Protein AF-A0A670JVQ5-F1 (afdb_monomer)

InterPro domains:
  IPR000941 Enolase [MF_00318] (72-490)
  IPR000941 Enolase [PR00148] (106-120)
  IPR000941 Enolase [PR00148] (178-194)
  IPR000941 Enolase [PR00148] (235-248)
  IPR000941 Enolase [PR00148] (388-399)
  IPR000941 Enolase [PR00148] (411-425)
  IPR000941 Enolase [PR00148] (440-457)
  IPR000941 Enolase [PTHR11902] (72-469)
  IPR000941 Enolase [SFLDF00002] (74-464)
  IPR000941 Enolase [TIGR01060] (74-471)
  IPR000941 Enolase [cd03313] (76-463)
  IPR020809 Enolase, conserved site [PS00164] (411-424)
  IPR020810 Enolase, C-terminal TIM barrel domain [PF00113] (214-470)
  IPR020810 Enolase, C-terminal TIM barrel domain [SM01192] (213-472)
  IPR020811 Enolase, N-terminal [PF03952] (74-205)
  IPR020811 Enolase, N-terminal [SM01193] (74-205)
  IPR029017 Enolase-like, N-terminal [G3DSA:3.30.390.10] (70-198)
  IPR029017 Enolase-like, N-terminal [SSF54826] (74-211)
  IPR036849 Enolase-like, C-terminal domain superfamily [G3DSA:3.20.20.120] (199-476)
  IPR036849 Enolase-like, C-terminal domain superfamily [SSF51604] (214-464)

pLDDT: mean 71.93, std 31.28, range [23.95, 98.94]

Nearest PDB structures (foldseek):
  3ucd-assembly1_B  TM=9.966E-01  e=2.268E-67  Homo sapiens
  2akz-assembly1_A  TM=9.943E-01  e=1.540E-67  Homo sapiens
  3b97-assembly1_A  TM=9.954E-01  e=3.162E-67  Homo sapiens
  2xsx-assembly1_A  TM=9.859E-01  e=4.923E-67  Homo sapiens
  2xh4-assembly2_B  TM=9.826E-01  e=1.656E-51  Saccharomyces cerevisiae

Sequence (635 aa):
MEDSDVNSDSEECTINTVQFSSRTSEGGRHQVFSRVFHQCNQCDQCTGKAERAVMGGEGGRAGQGGRGGGGMSIQKIHAREILDSRGNPTVEVDLETAKGHFRAAVPSGASTGIYEALELRDGDKSRYLGKGVLKAVDHINKTIAPALIEKKLSVVDQEKIDKLMLEMDGTENKSKFGANAILGVSLAVCKAGAAEKGIPLYRHIADLAGNKDLILPVPAFNVINGGSHAGNKLAMQEFMILPVGASNFKEAMRIGAEVYHNLKAVIKSKYGKDATNVGDEGGFAPNILENNEALELLKSAIEKAGYSDKVVIGMDVAASEFFRKGKYDLDFKSPDDPNRYISGDKLGELYQSFIKNYPVVSIEDPFDQDDWETWSKFLTQVQIQIVGDDLTVTNPKRIQQAVEKKACNCLLLKVNQIGSVTESIQACKLAQSNGWGVMVSHRSGETEDTFIADLVVGLCTGQDRGAAGRQSGVCRPQIPPPSGQVEAAPGLQPHPSGAREPQGERDPPTCSPLLGRRLHNTAPHGRQGWLDPLLVSPFRVLGKGPGGAAEEPLPHHPISGQRINKAVVPEQAASGSFFASSGKRDGVHVCVSQAEADLGVRGRFSHTGRVVQQQNGRRVRQFGASEIGKRPVCP

Radius of gyration: 36.71 Å; Cα contacts (8 Å, |Δi|>4): 974; chains: 1; bounding box: 117×117×118 Å

Secondary structure (DSSP, 8-state):
-----------------PPPP-------------------------------------------------PPBP-EEEEEEEE-TTS-EEEEEEEEETTEEEEEE--B-SS--TTSPPP-----TTSGGGT--HHHHHHIIIIIHHHHHHHT-BTT-HHHHHHHHHHHH-STT-TTT-HHHHHHHHHHHHHHHHHHHTS-HHHHHHHHHT--SEEEPEEEEEEEE-GGG-SSS--S-EEEEE-TT-SSHHHHHHHHHHHHHHHHHHHHHHH-GGGG-B-TTS-B--S---HHHHHHHHHHHHHHHT-TTT-EEEEE--GGGGEETTEE-TTTTSSP-GGG-B-HHHHHHHHHHHHHHS-EEEEE--S-TT-HHHHHHHHTT--SEEEESTTTTT-HHHHHHHHHHT--SEEEE-HHHH-SHHHHHHHHHHHHHTT-EEEEE--SB--S--HHHHHHHHHT-SEEEEESS-GGG-----PPS--S-EEEPPP-PPPP---PPPPPP-----------------------------------------------------------------------------------PPP--------------------------------------------

Foldseek 3Di:
DDDDDDDDDDDDDDDDDDDDDDDDDDDDDDDDDDDDDDDDDDDDDDDDDDDDDDDDDDDDDDDPPPPPCLAWFWPFKAKDWDAFLVRFIWIKMWTQTPLGIFIDTAFDFDDDFPQFQFADWQCPCVPSNRRHRVQLRCCLHPPLGVVRRVVRDHLLPLVVSLVVLCVVCVDPRSHSNGLRSSANVQLRSLRVSCSSVPHDSLQSLLVLLVHAFWAAAFEWAFAEADPPQAPAQANFGTKTKTQLQAQFPVRSVVLRQQLSVLLLVLLCVPQNNVQSDATLLRHGYGRDQDPVVVQVSSCNSCVVSVRLVGMAMATERLQQSQDDPQFGDSRSSPPDDPVRTHHLVVLLVVVVVCVVPGRYQYYECSHHLPVLVSLLVSLVVDQHFYEYCSVQLLPLVSLVVCLVSVRGQEYEQDCSSHRHSSSSSVSLCSSVVSNGAYEDEDHSRFDLDLSSLSNCRSSNRRHYYFGPPDNRTPNDPPDDDDPPRYHYRNRDDRDDDDDDDDDDDDDDDDDDDDDDDDDDDDDDDDDDDDDDDDDDDDDDDDDDDDDDDDDDDDDDDDDDDDDDDDDDDDDDDDDDDDDDDDDDDDDDDDDDDDDDDDDDDDDDDDDDDDDDDDDDDDDDDDDDDDDDDDDDDDD

Solvent-accessible surface area (backbone atoms only — not comparable to full-atom values): 39260 Å² total; per-residue (Å²): 135,87,86,85,88,83,91,81,90,83,90,84,84,90,78,93,76,87,84,82,90,78,93,78,84,85,89,80,94,74,92,77,87,79,82,82,82,85,82,86,85,86,80,94,83,82,88,85,89,84,84,87,88,85,87,89,85,84,90,79,97,71,80,88,72,79,74,76,81,72,58,67,34,50,73,47,52,46,47,42,80,46,66,27,74,74,70,44,52,29,44,31,20,38,30,32,39,96,92,44,79,23,73,23,58,40,58,39,71,80,80,72,45,95,78,34,24,33,70,46,58,56,62,42,62,92,42,76,75,17,44,32,34,64,60,16,29,45,39,33,48,74,47,50,30,58,54,53,41,73,66,47,51,36,42,72,45,52,60,62,55,46,49,52,54,50,62,72,43,67,45,98,39,29,65,72,43,7,11,47,34,49,25,13,51,35,49,10,35,50,49,41,20,9,56,74,72,72,45,57,53,28,58,41,43,6,60,74,67,69,46,83,77,33,23,42,43,45,55,31,30,29,50,36,33,8,28,95,55,25,96,39,43,19,36,47,28,34,39,23,43,28,39,53,60,41,91,36,59,72,50,24,54,51,52,52,52,48,26,51,55,37,32,44,52,53,41,28,72,76,67,33,69,74,28,56,46,56,36,74,43,33,10,26,37,48,87,42,51,57,70,67,57,56,53,52,48,50,52,52,13,30,50,74,56,72,34,67,90,27,47,36,31,32,34,35,31,54,25,50,84,30,52,50,97,91,23,35,33,64,50,64,80,46,86,90,57,82,86,70,44,37,44,59,67,59,51,48,53,51,50,53,51,46,47,72,76,42,63,50,49,35,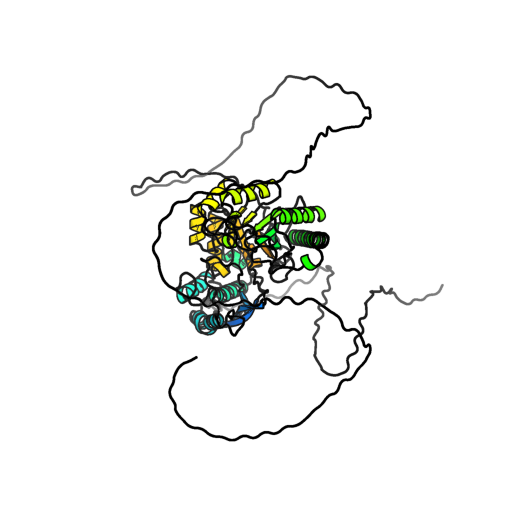40,24,25,82,47,36,55,79,45,56,67,53,33,23,54,47,49,76,74,53,87,59,46,30,30,27,34,58,50,22,28,39,33,59,70,40,43,51,52,32,58,75,59,43,30,49,50,23,38,36,42,35,52,56,29,52,15,28,60,58,58,38,50,49,34,51,50,56,35,47,75,72,74,23,45,39,31,36,41,72,46,55,25,19,36,87,57,60,62,66,30,29,43,35,32,12,65,46,42,36,25,34,43,30,22,31,90,37,83,52,28,51,70,63,62,86,68,70,81,77,82,85,62,69,44,64,41,80,53,91,69,78,77,82,89,74,85,75,81,83,82,78,90,78,86,86,84,84,85,87,89,82,84,90,83,88,82,87,86,81,85,84,90,85,88,88,87,83,86,87,85,91,82,93,86,90,88,83,87,88,88,86,86,90,86,80,92,83,85,89,82,86,86,87,87,83,91,82,87,85,81,88,85,82,89,84,85,88,83,91,88,93,86,89,89,85,86,88,84,91,82,86,91,87,88,85,86,83,89,82,84,85,85,78,87,83,91,83,92,86,87,82,89,81,84,90,80,91,80,88,86,83,88,85,89,85,87,86,87,83,91,86,83,89,78,91,82,83,87,83,83,83,134

Organism: Podarcis muralis (NCBI:txid64176)

Mean predicted aligned error: 17.56 Å

Structure (mmCIF, N/CA/C/O backbone):
data_AF-A0A670JVQ5-F1
#
_entry.id   AF-A0A670JVQ5-F1
#
loop_
_atom_site.group_PDB
_atom_site.id
_atom_site.type_symbol
_atom_site.label_atom_id
_atom_site.label_alt_id
_atom_site.label_comp_id
_atom_site.label_asym_id
_atom_site.label_entity_id
_atom_site.label_seq_id
_atom_site.pdbx_PDB_ins_code
_atom_site.Cartn_x
_atom_site.Cartn_y
_atom_site.Cartn_z
_atom_site.occupancy
_atom_site.B_iso_or_equiv
_atom_site.auth_seq_id
_atom_site.auth_comp_id
_atom_site.auth_asym_id
_atom_site.auth_atom_id
_atom_site.pdbx_PDB_model_num
ATOM 1 N N . MET A 1 1 ? -33.173 -76.964 -12.883 1.00 31.41 1 MET A N 1
ATOM 2 C CA . MET A 1 1 ? -32.646 -77.984 -11.963 1.00 31.41 1 MET A CA 1
ATOM 3 C C . MET A 1 1 ? -31.619 -77.279 -11.107 1.00 31.41 1 MET A C 1
ATOM 5 O O . MET A 1 1 ? -30.623 -76.838 -11.654 1.00 31.41 1 MET A O 1
ATOM 9 N N . GLU A 1 2 ? -32.000 -77.136 -9.841 1.00 31.72 2 GLU A N 1
ATOM 10 C CA . GLU A 1 2 ? -31.237 -76.835 -8.621 1.00 31.72 2 GLU A CA 1
ATOM 11 C C . GLU A 1 2 ? -30.513 -75.490 -8.438 1.00 31.72 2 GLU A C 1
ATOM 13 O O . GLU A 1 2 ? -29.774 -74.995 -9.284 1.00 31.72 2 GLU A O 1
ATOM 18 N N . ASP A 1 3 ? -30.820 -74.940 -7.261 1.00 34.84 3 ASP A N 1
ATOM 19 C CA . ASP A 1 3 ? -30.522 -73.645 -6.664 1.00 34.84 3 ASP A CA 1
ATOM 20 C C . ASP A 1 3 ? -29.105 -73.544 -6.075 1.00 34.84 3 ASP A C 1
ATOM 22 O O . ASP A 1 3 ? -28.530 -74.539 -5.634 1.00 34.84 3 ASP A O 1
ATOM 26 N N . SER A 1 4 ? -28.609 -72.311 -5.919 1.00 33.62 4 SER A N 1
ATOM 27 C CA . SER A 1 4 ? -28.445 -71.616 -4.619 1.00 33.62 4 SER A CA 1
ATOM 28 C C . SER A 1 4 ? -27.219 -70.690 -4.546 1.00 33.62 4 SER A C 1
ATOM 30 O O . SER A 1 4 ? -26.133 -70.989 -5.035 1.00 33.62 4 SER A O 1
ATOM 32 N N . ASP A 1 5 ? -27.481 -69.528 -3.949 1.00 34.97 5 ASP A N 1
ATOM 33 C CA . ASP A 1 5 ? -26.690 -68.302 -3.820 1.00 34.97 5 ASP A CA 1
ATOM 34 C C . ASP A 1 5 ? -25.376 -68.411 -3.013 1.00 34.97 5 ASP A C 1
ATOM 36 O O . ASP A 1 5 ? -25.203 -69.334 -2.218 1.00 34.97 5 ASP A O 1
ATOM 40 N N . VAL A 1 6 ? -24.502 -67.387 -3.128 1.00 32.34 6 VAL A N 1
ATOM 41 C CA . VAL A 1 6 ? -24.127 -66.437 -2.037 1.00 32.34 6 VAL A CA 1
ATOM 42 C C . VAL A 1 6 ? -22.809 -65.662 -2.338 1.00 32.34 6 VAL A C 1
ATOM 44 O O . VAL A 1 6 ? -21.766 -66.278 -2.522 1.00 32.34 6 VAL A O 1
ATOM 47 N N . ASN A 1 7 ? -22.892 -64.315 -2.241 1.00 28.48 7 ASN A N 1
ATOM 48 C CA . ASN A 1 7 ? -21.875 -63.272 -1.911 1.00 28.48 7 ASN A CA 1
ATOM 49 C C . ASN A 1 7 ? -20.610 -63.082 -2.780 1.00 28.48 7 ASN A C 1
ATOM 51 O O . ASN A 1 7 ? -20.029 -64.036 -3.265 1.00 28.48 7 ASN A O 1
ATOM 55 N N . SER A 1 8 ? -19.977 -61.907 -2.893 1.00 29.80 8 SER A N 1
ATOM 56 C CA . SER A 1 8 ? -20.265 -60.472 -2.682 1.00 29.80 8 SER A CA 1
ATOM 57 C C . SER A 1 8 ? -18.963 -59.731 -3.057 1.00 29.80 8 SER A C 1
ATOM 59 O O . SER A 1 8 ? -17.881 -60.228 -2.746 1.00 29.80 8 SER A O 1
ATOM 61 N N . ASP A 1 9 ? -19.076 -58.568 -3.695 1.00 29.98 9 ASP A N 1
ATOM 62 C CA . ASP A 1 9 ? -17.998 -57.721 -4.236 1.00 29.98 9 ASP A CA 1
ATOM 63 C C . ASP A 1 9 ? -16.946 -57.224 -3.222 1.00 29.98 9 ASP A C 1
ATOM 65 O O . ASP A 1 9 ? -17.281 -56.939 -2.075 1.00 29.98 9 ASP A O 1
ATOM 69 N N . SER A 1 10 ? -15.702 -56.997 -3.682 1.00 28.95 10 SER A N 1
ATOM 70 C CA . SER A 1 10 ? -15.128 -55.639 -3.841 1.00 28.95 10 SER A CA 1
ATOM 71 C C . SER A 1 10 ? -13.629 -55.672 -4.189 1.00 28.95 10 SER A C 1
ATOM 73 O O . SER A 1 10 ? -12.824 -56.234 -3.447 1.00 28.95 10 SER A O 1
ATOM 75 N N . GLU A 1 11 ? -13.270 -55.019 -5.297 1.00 29.67 11 GLU A N 1
ATOM 76 C CA . GLU A 1 11 ? -11.902 -54.732 -5.746 1.00 29.67 11 GLU A CA 1
ATOM 77 C C . GLU A 1 11 ? -11.277 -53.566 -4.956 1.00 29.67 11 GLU A C 1
ATOM 79 O O . GLU A 1 11 ? -11.918 -52.546 -4.694 1.00 29.67 11 GLU A O 1
ATOM 84 N N . GLU A 1 12 ? -10.000 -53.711 -4.602 1.00 28.25 12 GLU A N 1
ATOM 85 C CA . GLU A 1 12 ? -9.203 -52.751 -3.836 1.00 28.25 12 GLU A CA 1
ATOM 86 C C . GLU A 1 12 ? -8.301 -51.937 -4.788 1.00 28.25 12 GLU A C 1
ATOM 88 O O . GLU A 1 12 ? -7.537 -52.500 -5.573 1.00 28.25 12 GLU A O 1
ATOM 93 N N . CYS A 1 13 ? -8.378 -50.602 -4.725 1.00 23.95 13 CYS A N 1
ATOM 94 C CA . CYS A 1 13 ? -7.535 -49.678 -5.491 1.00 23.95 13 CYS A CA 1
ATOM 95 C C . CYS A 1 13 ? -6.425 -49.107 -4.589 1.00 23.95 13 CYS A C 1
ATOM 97 O O . CYS A 1 13 ? -6.683 -48.382 -3.628 1.00 23.95 13 CYS A O 1
ATOM 99 N N . THR A 1 14 ? -5.178 -49.458 -4.902 1.00 26.31 14 THR A N 1
ATOM 100 C CA . THR A 1 14 ? -3.942 -49.085 -4.195 1.00 26.31 14 THR A CA 1
ATOM 101 C C . THR A 1 14 ? -3.576 -47.599 -4.312 1.00 26.31 14 THR A C 1
ATOM 103 O O . THR A 1 14 ? -3.431 -47.074 -5.415 1.00 26.31 14 THR A O 1
ATOM 106 N N . ILE A 1 15 ? -3.279 -46.956 -3.173 1.00 26.95 15 ILE A N 1
ATOM 107 C CA . ILE A 1 15 ? -2.568 -45.668 -3.076 1.00 26.95 15 ILE A CA 1
ATOM 108 C C . ILE A 1 15 ? -1.181 -45.914 -2.461 1.00 26.95 15 ILE A C 1
ATOM 110 O O . ILE A 1 15 ? -1.058 -46.392 -1.334 1.00 26.95 15 ILE A O 1
ATOM 114 N N . ASN A 1 16 ? -0.124 -45.557 -3.196 1.00 26.53 16 ASN A N 1
ATOM 115 C CA . ASN A 1 16 ? 1.266 -45.619 -2.736 1.00 26.53 16 ASN A CA 1
ATOM 116 C C . ASN A 1 16 ? 1.559 -44.526 -1.696 1.00 26.53 16 ASN A C 1
ATOM 118 O O . ASN A 1 16 ? 1.463 -43.337 -1.997 1.00 26.53 16 ASN A O 1
ATOM 122 N N . THR A 1 17 ? 1.997 -44.931 -0.501 1.00 26.69 17 THR A N 1
ATOM 123 C CA . THR A 1 17 ? 2.520 -44.032 0.540 1.00 26.69 17 THR A CA 1
ATOM 124 C C . THR A 1 17 ? 4.021 -44.272 0.715 1.00 26.69 17 THR A C 1
ATOM 126 O O . THR A 1 17 ? 4.451 -45.395 0.964 1.00 26.69 17 THR A O 1
ATOM 129 N N . VAL A 1 18 ? 4.827 -43.215 0.590 1.00 25.70 18 VAL A N 1
ATOM 130 C CA . VAL A 1 18 ? 6.277 -43.232 0.841 1.00 25.70 18 VAL A CA 1
ATOM 131 C C . VAL A 1 18 ? 6.522 -43.163 2.353 1.00 25.70 18 VAL A C 1
ATOM 133 O O . VAL A 1 18 ? 6.166 -42.177 2.995 1.00 25.70 18 VAL A O 1
ATOM 136 N N . GLN A 1 19 ? 7.122 -44.208 2.931 1.00 24.62 19 GLN A N 1
ATOM 137 C CA . GLN A 1 19 ? 7.521 -44.258 4.342 1.00 24.62 19 GLN A CA 1
ATOM 138 C C . GLN A 1 19 ? 8.845 -43.514 4.579 1.00 24.62 19 GLN A C 1
ATOM 140 O O . GLN A 1 19 ? 9.870 -43.865 3.999 1.00 24.62 19 GLN A O 1
ATOM 145 N N . PHE A 1 20 ? 8.850 -42.560 5.514 1.00 24.14 20 PHE A N 1
ATOM 146 C CA . PHE A 1 20 ? 10.063 -42.124 6.209 1.00 24.14 20 PHE A CA 1
ATOM 147 C C . PHE A 1 20 ? 10.158 -42.845 7.558 1.00 24.14 20 PHE A C 1
ATOM 149 O O . PHE A 1 20 ? 9.248 -42.783 8.381 1.00 24.14 20 PHE A O 1
ATOM 156 N N . SER A 1 21 ? 11.276 -43.536 7.777 1.00 25.39 21 SER A N 1
ATOM 157 C CA . SER A 1 21 ? 11.639 -44.168 9.044 1.00 25.39 21 SER A CA 1
ATOM 158 C C . SER A 1 21 ? 12.349 -43.154 9.942 1.00 25.39 21 SER A C 1
ATOM 160 O O . SER A 1 21 ? 13.438 -42.690 9.608 1.00 25.39 21 SER A O 1
ATOM 162 N N . SER A 1 22 ? 11.775 -42.841 11.104 1.00 27.23 22 SER A N 1
ATOM 163 C CA . SER A 1 22 ? 12.516 -42.267 12.229 1.00 27.23 22 SER A CA 1
ATOM 164 C C . SER A 1 22 ? 12.187 -43.045 13.505 1.00 27.23 22 SER A C 1
ATOM 166 O O . SER A 1 22 ? 11.050 -43.114 13.964 1.00 27.23 22 SER A O 1
ATOM 168 N N . ARG A 1 23 ? 13.210 -43.699 14.065 1.00 29.69 23 ARG A N 1
ATOM 169 C CA . ARG A 1 23 ? 13.179 -44.265 15.417 1.00 29.69 23 ARG A CA 1
ATOM 170 C C . ARG A 1 23 ? 13.506 -43.151 16.404 1.00 29.69 23 ARG A C 1
ATOM 172 O O . ARG A 1 23 ? 14.631 -42.665 16.380 1.00 29.69 23 ARG A O 1
ATOM 179 N N . THR A 1 24 ? 12.599 -42.855 17.329 1.00 29.48 24 THR A N 1
ATOM 180 C CA . THR A 1 24 ? 12.962 -42.304 18.643 1.00 29.48 24 THR A CA 1
ATOM 181 C C . THR A 1 24 ? 12.056 -42.873 19.725 1.00 29.48 24 THR A C 1
ATOM 183 O O . THR A 1 24 ? 10.838 -42.936 19.583 1.00 29.48 24 THR A O 1
ATOM 186 N N . SER A 1 25 ? 12.715 -43.315 20.787 1.00 28.83 25 SER A N 1
ATOM 187 C CA . SER A 1 25 ? 12.202 -43.870 22.030 1.00 28.83 25 SER A CA 1
ATOM 188 C C . SER A 1 25 ? 11.441 -42.848 22.878 1.00 28.83 25 SER A C 1
ATOM 190 O O . SER A 1 25 ? 11.879 -41.712 23.016 1.00 28.83 25 SER A O 1
ATOM 192 N N . GLU A 1 26 ? 10.369 -43.348 23.492 1.00 32.75 26 GLU A N 1
ATOM 193 C CA . GLU A 1 26 ? 9.834 -43.017 24.821 1.00 32.75 26 GLU A CA 1
ATOM 194 C C . GLU A 1 26 ? 9.469 -41.562 25.176 1.00 32.75 26 GLU A C 1
ATOM 196 O O . GLU A 1 26 ? 10.312 -40.713 25.440 1.00 32.75 26 GLU A O 1
ATOM 201 N N . GLY A 1 27 ? 8.163 -41.375 25.410 1.00 30.86 27 GLY A N 1
ATOM 202 C CA . GLY A 1 27 ? 7.690 -40.746 26.647 1.00 30.86 27 GLY A CA 1
ATOM 203 C C . GLY A 1 27 ? 7.110 -39.337 26.529 1.00 30.86 27 GLY A C 1
ATOM 204 O O . GLY A 1 27 ? 7.798 -38.359 26.785 1.00 30.86 27 GLY A O 1
ATOM 205 N N . GLY A 1 28 ? 5.799 -39.226 26.284 1.00 27.42 28 GLY A N 1
ATOM 206 C CA . GLY A 1 28 ? 5.062 -37.987 26.565 1.00 27.42 28 GLY A CA 1
ATOM 207 C C . GLY A 1 28 ? 3.724 -37.885 25.841 1.00 27.42 28 GLY A C 1
ATOM 208 O O . GLY A 1 28 ? 3.678 -37.669 24.637 1.00 27.42 28 GLY A O 1
ATOM 209 N N . ARG A 1 29 ? 2.621 -38.047 26.577 1.00 33.75 29 ARG A N 1
ATOM 210 C CA . ARG A 1 29 ? 1.244 -37.942 26.071 1.00 33.75 29 ARG A CA 1
ATOM 211 C C . ARG A 1 29 ? 0.947 -36.521 25.574 1.00 33.75 29 ARG A C 1
ATOM 213 O O . ARG A 1 29 ? 0.949 -35.597 26.378 1.00 33.75 29 ARG A O 1
ATOM 220 N N . HIS A 1 30 ? 0.539 -36.385 24.314 1.00 28.70 30 HIS A N 1
ATOM 221 C CA . HIS A 1 30 ? -0.310 -35.281 23.866 1.00 28.70 30 HIS A CA 1
ATOM 222 C C . HIS A 1 30 ? -1.541 -35.847 23.156 1.00 28.70 30 HIS A C 1
ATOM 224 O O . HIS A 1 30 ? -1.435 -36.558 22.160 1.00 28.70 30 HIS A O 1
ATOM 230 N N . GLN A 1 31 ? -2.719 -35.556 23.714 1.00 33.16 31 GLN A N 1
ATOM 231 C CA . GLN A 1 31 ? -4.003 -35.779 23.059 1.00 33.16 31 GLN A CA 1
ATOM 232 C C . GLN A 1 31 ? -4.121 -34.811 21.879 1.00 33.16 31 GLN A C 1
ATOM 234 O O . GLN A 1 31 ? -4.146 -33.598 22.079 1.00 33.16 31 GLN A O 1
ATOM 239 N N . VAL A 1 32 ? -4.224 -35.347 20.666 1.00 25.19 32 VAL A N 1
ATOM 240 C CA . VAL A 1 32 ? -4.680 -34.600 19.493 1.00 25.19 32 VAL A CA 1
ATOM 241 C C . VAL A 1 32 ? -6.098 -35.070 19.196 1.00 25.19 32 VAL A C 1
ATOM 243 O O . VAL A 1 32 ? -6.311 -36.212 18.799 1.00 25.19 32 VAL A O 1
ATOM 246 N N . PHE A 1 33 ? -7.080 -34.197 19.419 1.00 25.97 33 PHE A N 1
ATOM 247 C CA . PHE A 1 33 ? -8.431 -34.375 18.897 1.00 25.97 33 PHE A CA 1
ATOM 248 C C . PHE A 1 33 ? -8.411 -34.039 17.401 1.00 25.97 33 PHE A C 1
ATOM 250 O O . PHE A 1 33 ? -8.436 -32.867 17.029 1.00 25.97 33 PHE A O 1
ATOM 257 N N . SER A 1 34 ? -8.385 -35.050 16.534 1.00 25.72 34 SER A N 1
ATOM 258 C CA . SER A 1 34 ? -8.780 -34.881 15.137 1.00 25.72 34 SER A CA 1
ATOM 259 C C . SER A 1 34 ? -10.301 -35.038 15.039 1.00 25.72 34 SER A C 1
ATOM 261 O O . SER A 1 34 ? -10.859 -36.122 15.197 1.00 25.72 34 SER A O 1
ATOM 263 N N . ARG A 1 35 ? -11.012 -33.932 14.798 1.00 26.28 35 ARG A N 1
ATOM 264 C CA . ARG A 1 35 ? -12.394 -33.994 14.306 1.00 26.28 35 ARG A CA 1
ATOM 265 C C . ARG A 1 35 ? -12.342 -34.226 12.803 1.00 26.28 35 ARG A C 1
ATOM 267 O O . ARG A 1 35 ? -12.012 -33.323 12.043 1.00 26.28 35 ARG A O 1
ATOM 274 N N . VAL A 1 36 ? -12.676 -35.443 12.396 1.00 24.59 36 VAL A N 1
ATOM 275 C CA . VAL A 1 36 ? -12.984 -35.781 11.009 1.00 24.59 36 VAL A CA 1
ATOM 276 C C . VAL A 1 36 ? -14.397 -35.269 10.717 1.00 24.59 36 VAL A C 1
ATOM 278 O O . VAL A 1 36 ? -15.362 -35.756 11.300 1.00 24.59 36 VAL A O 1
ATOM 281 N N . PHE A 1 37 ? -14.530 -34.281 9.833 1.00 24.08 37 PHE A N 1
ATOM 282 C CA . PHE A 1 37 ? -15.816 -33.925 9.232 1.00 24.08 37 PHE A CA 1
ATOM 283 C C . PHE A 1 37 ? -16.048 -34.833 8.019 1.00 24.08 37 PHE A C 1
ATOM 285 O O . PHE A 1 37 ? -15.331 -34.737 7.028 1.00 24.08 37 PHE A O 1
ATOM 292 N N . HIS A 1 38 ? -17.034 -35.727 8.105 1.00 26.30 38 HIS A N 1
ATOM 293 C CA . HIS A 1 38 ? -17.617 -36.378 6.932 1.00 26.30 38 HIS A CA 1
ATOM 294 C C . HIS A 1 38 ? -18.727 -35.479 6.387 1.00 26.30 38 HIS A C 1
ATOM 296 O O . HIS A 1 38 ? -19.712 -35.216 7.076 1.00 26.30 38 HIS A O 1
ATOM 302 N N . GLN A 1 39 ? -18.563 -35.012 5.153 1.00 26.64 39 GLN A N 1
ATOM 303 C CA . GLN A 1 39 ? -19.601 -34.323 4.397 1.00 26.64 39 GLN A CA 1
ATOM 304 C C . GLN A 1 39 ? -20.121 -35.313 3.351 1.00 26.64 39 GLN A C 1
ATOM 306 O O . GLN A 1 39 ? -19.458 -35.585 2.355 1.00 26.64 39 GLN A O 1
ATOM 311 N N . CYS A 1 40 ? -21.276 -35.918 3.630 1.00 24.03 40 CYS A N 1
ATOM 312 C CA . CYS A 1 40 ? -21.989 -36.769 2.685 1.00 24.03 40 CYS A CA 1
ATOM 313 C C . CYS A 1 40 ? -22.946 -35.880 1.880 1.00 24.03 40 CYS A C 1
ATOM 315 O O . CYS A 1 40 ? -23.885 -35.314 2.437 1.00 24.03 40 CYS A O 1
ATOM 317 N N . ASN A 1 41 ? -22.671 -35.731 0.586 1.00 29.67 41 ASN A N 1
ATOM 318 C CA . ASN A 1 41 ? -23.596 -35.171 -0.392 1.00 29.67 41 ASN A CA 1
ATOM 319 C C . ASN A 1 41 ? -24.218 -36.332 -1.167 1.00 29.67 41 ASN A C 1
ATOM 321 O O . ASN A 1 41 ? -23.472 -37.080 -1.791 1.00 29.67 41 ASN A O 1
ATOM 325 N N . GLN A 1 42 ? -25.553 -36.403 -1.147 1.00 30.48 42 GLN A N 1
ATOM 326 C CA . GLN A 1 42 ? -26.488 -36.875 -2.187 1.00 30.48 42 GLN A CA 1
ATOM 327 C C . GLN A 1 42 ? -27.664 -37.626 -1.547 1.00 30.48 42 GLN A C 1
ATOM 329 O O . GLN A 1 42 ? -27.490 -38.710 -1.005 1.00 30.48 42 GLN A O 1
ATOM 334 N N . CYS A 1 43 ? -28.877 -37.077 -1.638 1.00 27.28 43 CYS A N 1
ATOM 335 C CA . CYS A 1 43 ? -29.848 -37.472 -2.665 1.00 27.28 43 CYS A CA 1
ATOM 336 C C . CYS A 1 43 ? -31.187 -36.756 -2.402 1.00 27.28 43 CYS A C 1
ATOM 338 O O . CYS A 1 43 ? -31.817 -36.954 -1.364 1.00 27.28 43 CYS A O 1
ATOM 340 N N . ASP A 1 44 ? -31.610 -35.924 -3.353 1.00 32.78 44 ASP A N 1
ATOM 341 C CA . ASP A 1 44 ? -32.989 -35.461 -3.482 1.00 32.78 44 ASP A CA 1
ATOM 342 C C . ASP A 1 44 ? -33.855 -36.629 -3.954 1.00 32.78 44 ASP A C 1
ATOM 344 O O . ASP A 1 44 ? -33.674 -37.094 -5.077 1.00 32.78 44 ASP A O 1
ATOM 348 N N . GLN A 1 45 ? -34.803 -37.073 -3.125 1.00 29.91 45 GLN A N 1
ATOM 349 C CA . GLN A 1 45 ? -36.064 -37.694 -3.546 1.00 29.91 45 GLN A CA 1
ATOM 350 C C . GLN A 1 45 ? -36.910 -38.035 -2.313 1.00 29.91 45 GLN A C 1
ATOM 352 O O . GLN A 1 45 ? -36.578 -38.949 -1.567 1.00 29.91 45 GLN A O 1
ATOM 357 N N . CYS A 1 46 ? -38.007 -37.298 -2.111 1.00 26.66 46 CYS A N 1
ATOM 358 C CA . CYS A 1 46 ? -39.349 -37.812 -1.782 1.00 26.66 46 CYS A CA 1
ATOM 359 C C . CYS A 1 46 ? -40.221 -36.693 -1.200 1.00 26.66 46 CYS A C 1
ATOM 361 O O . CYS A 1 46 ? -40.238 -36.399 -0.008 1.00 26.66 46 CYS A O 1
ATOM 363 N N . THR A 1 47 ? -40.993 -36.089 -2.093 1.00 32.62 47 THR A N 1
ATOM 364 C CA . THR A 1 47 ? -42.204 -35.329 -1.803 1.00 32.62 47 THR A CA 1
ATOM 365 C C . THR A 1 47 ? -43.266 -36.195 -1.118 1.00 32.62 47 THR A C 1
ATOM 367 O O . THR A 1 47 ? -43.557 -37.290 -1.595 1.00 32.62 47 THR A O 1
ATOM 370 N N . GLY A 1 48 ? -43.975 -35.622 -0.142 1.00 28.00 48 GLY A N 1
ATOM 371 C CA . GLY A 1 48 ? -45.413 -35.858 0.003 1.00 28.00 48 GLY A CA 1
ATOM 372 C C . GLY A 1 48 ? -45.910 -36.367 1.359 1.00 28.00 48 GLY A C 1
ATOM 373 O O . GLY A 1 48 ? -45.493 -37.413 1.835 1.00 28.00 48 GLY A O 1
ATOM 374 N N . LYS A 1 49 ? -46.954 -35.671 1.838 1.00 29.16 49 LYS A N 1
ATOM 375 C CA . LYS A 1 49 ? -47.943 -36.028 2.877 1.00 29.16 49 LYS A CA 1
ATOM 376 C C . LYS A 1 49 ? -47.569 -35.733 4.337 1.00 29.16 49 LYS A C 1
ATOM 378 O O . LYS A 1 49 ? -46.958 -36.549 5.007 1.00 29.16 49 LYS A O 1
ATOM 383 N N . ALA A 1 50 ? -48.120 -34.637 4.862 1.00 27.67 50 ALA A N 1
ATOM 384 C CA . ALA A 1 50 ? -49.185 -34.713 5.872 1.00 27.67 50 ALA A CA 1
ATOM 385 C C . ALA A 1 50 ? -49.814 -33.324 6.089 1.00 27.67 50 ALA A C 1
ATOM 387 O O . ALA A 1 50 ? -49.171 -32.389 6.556 1.00 27.67 50 ALA A O 1
ATOM 388 N N . GLU A 1 51 ? -51.086 -33.206 5.716 1.00 31.89 51 GLU A N 1
ATOM 389 C CA . GLU A 1 51 ? -51.972 -32.101 6.068 1.00 31.89 51 GLU A CA 1
ATOM 390 C C . GLU A 1 51 ? -52.559 -32.272 7.484 1.00 31.89 51 GLU A C 1
ATOM 392 O O . GLU A 1 51 ? -52.905 -33.380 7.882 1.00 31.89 51 GLU A O 1
ATOM 397 N N . ARG A 1 52 ? -52.829 -31.113 8.107 1.00 29.62 52 ARG A N 1
ATOM 398 C CA . ARG A 1 52 ? -54.000 -30.741 8.938 1.00 29.62 52 ARG A CA 1
ATOM 399 C C . ARG A 1 52 ? -54.151 -31.174 10.410 1.00 29.62 52 ARG A C 1
ATOM 401 O O . ARG A 1 52 ? -53.982 -32.322 10.791 1.00 29.62 52 ARG A O 1
ATOM 408 N N . ALA A 1 53 ? -54.731 -30.188 11.121 1.00 27.44 53 ALA A N 1
ATOM 409 C CA . ALA A 1 53 ? -55.346 -30.139 12.458 1.00 27.44 53 ALA A CA 1
ATOM 410 C C . ALA A 1 53 ? -54.343 -29.888 13.607 1.00 27.44 53 ALA A C 1
ATOM 412 O O . ALA A 1 53 ? -53.366 -30.604 13.738 1.00 27.44 53 ALA A O 1
ATOM 413 N N . VAL A 1 54 ? -54.474 -28.864 14.463 1.00 29.77 54 VAL A N 1
ATOM 414 C CA . VAL A 1 54 ? -55.677 -28.331 15.129 1.00 29.77 54 VAL A CA 1
ATOM 415 C C . VAL A 1 54 ? -55.524 -26.828 15.444 1.00 29.77 54 VAL A C 1
ATOM 417 O O . VAL A 1 54 ? -54.453 -26.357 15.816 1.00 29.77 54 VAL A O 1
ATOM 420 N N . MET A 1 55 ? -56.632 -26.096 15.294 1.00 30.94 55 MET A N 1
ATOM 421 C CA . MET A 1 55 ? -56.861 -24.703 15.699 1.00 30.94 55 MET A CA 1
ATOM 422 C C . MET A 1 55 ? -57.233 -24.587 17.187 1.00 30.94 55 MET A C 1
ATOM 424 O O . MET A 1 55 ? -57.966 -25.435 17.688 1.00 30.94 55 MET A O 1
ATOM 428 N N . GLY A 1 56 ? -56.888 -23.454 17.814 1.00 27.92 56 GLY A N 1
ATOM 429 C CA . GLY A 1 56 ? -57.730 -22.821 18.842 1.00 27.92 56 GLY A CA 1
ATOM 430 C C . GLY A 1 56 ? -57.036 -22.456 20.158 1.00 27.92 56 GLY A C 1
ATOM 431 O O . GLY A 1 56 ? -56.656 -23.335 20.921 1.00 27.92 56 GLY A O 1
ATOM 432 N N . GLY A 1 57 ? -56.945 -21.154 20.454 1.00 26.50 57 GLY A N 1
ATOM 433 C CA . GLY A 1 57 ? -56.565 -20.639 21.775 1.00 26.50 57 GLY A CA 1
ATOM 434 C C . GLY A 1 57 ? -56.256 -19.141 21.762 1.00 26.50 57 GLY A C 1
ATOM 435 O O . GLY A 1 57 ? -55.162 -18.736 21.390 1.00 26.50 57 GLY A O 1
ATOM 436 N N . GLU A 1 58 ? -57.249 -18.334 22.123 1.00 32.72 58 GLU A N 1
ATOM 437 C CA . GLU A 1 58 ? -57.280 -16.868 22.105 1.00 32.72 58 GLU A CA 1
ATOM 438 C C . GLU A 1 58 ? -56.360 -16.179 23.135 1.00 32.72 58 GLU A C 1
ATOM 440 O O . GLU A 1 58 ? -56.089 -16.703 24.210 1.00 32.72 58 GLU A O 1
ATOM 445 N N . GLY A 1 59 ? -56.021 -14.916 22.842 1.00 32.84 59 GLY A N 1
ATOM 446 C CA . GLY A 1 59 ? -56.140 -13.827 23.821 1.00 32.84 59 GLY A CA 1
ATOM 447 C C . GLY A 1 59 ? -54.979 -13.589 24.790 1.00 32.84 59 GLY A C 1
ATOM 448 O O . GLY A 1 59 ? -54.994 -14.048 25.925 1.00 32.84 59 GLY A O 1
ATOM 449 N N . GLY A 1 60 ? -54.047 -12.709 24.410 1.00 27.98 60 GLY A N 1
ATOM 450 C CA . GLY A 1 60 ? -53.082 -12.131 25.346 1.00 27.98 60 GLY A CA 1
ATOM 451 C C . GLY A 1 60 ? -52.385 -10.893 24.791 1.00 27.98 60 GLY A C 1
ATOM 452 O O . GLY A 1 60 ? -51.341 -10.994 24.155 1.00 27.98 60 GLY A O 1
ATOM 453 N N . ARG A 1 61 ? -52.953 -9.705 25.046 1.00 43.50 61 ARG A N 1
ATOM 454 C CA . ARG A 1 61 ? -52.252 -8.417 24.910 1.00 43.50 61 ARG A CA 1
ATOM 455 C C . ARG A 1 61 ? -51.061 -8.408 25.874 1.00 43.50 61 ARG A C 1
ATOM 457 O O . ARG A 1 61 ? -51.239 -8.154 27.061 1.00 43.50 61 ARG A O 1
ATOM 464 N N . ALA A 1 62 ? -49.859 -8.639 25.359 1.00 33.53 62 ALA A N 1
ATOM 465 C CA . ALA A 1 62 ? -48.614 -8.302 26.038 1.00 33.53 62 ALA A CA 1
ATOM 466 C C . ALA A 1 62 ? -48.043 -7.043 25.379 1.00 33.53 62 ALA A C 1
ATOM 468 O O . ALA A 1 62 ? -47.881 -6.981 24.161 1.00 33.53 62 ALA A O 1
ATOM 469 N N . GLY A 1 63 ? -47.831 -6.010 26.194 1.00 30.20 63 GLY A N 1
ATOM 470 C CA . GLY A 1 63 ? -47.415 -4.690 25.753 1.00 30.20 63 GLY A CA 1
ATOM 471 C C . GLY A 1 63 ? -46.153 -4.726 24.896 1.00 30.20 63 GLY A C 1
ATOM 472 O O . GLY A 1 63 ? -45.183 -5.417 25.208 1.00 30.20 63 GLY A O 1
ATOM 473 N N . GLN A 1 64 ? -46.160 -3.913 23.841 1.00 35.50 64 GLN A N 1
ATOM 474 C CA . GLN A 1 64 ? -44.944 -3.438 23.197 1.00 35.50 64 GLN A CA 1
ATOM 475 C C . GLN A 1 64 ? -44.181 -2.572 24.206 1.00 35.50 64 GLN A C 1
ATOM 477 O O . GLN A 1 64 ? -44.268 -1.348 24.215 1.00 35.50 64 GLN A O 1
ATOM 482 N N . GLY A 1 65 ? -43.449 -3.231 25.102 1.00 30.05 65 GLY A N 1
ATOM 483 C CA . GLY A 1 65 ? -42.319 -2.624 25.777 1.00 30.05 65 GLY A CA 1
ATOM 484 C C . GLY A 1 65 ? -41.242 -2.434 24.725 1.00 30.05 65 GLY A C 1
ATOM 485 O O . GLY A 1 65 ? -40.593 -3.401 24.325 1.00 30.05 65 GLY A O 1
ATOM 486 N N . GLY A 1 66 ? -41.090 -1.201 24.245 1.00 36.66 66 GLY A N 1
ATOM 487 C CA . GLY A 1 66 ? -39.949 -0.802 23.438 1.00 36.66 66 GLY A CA 1
ATOM 488 C C . GLY A 1 66 ? -38.670 -1.161 24.185 1.00 36.66 66 GLY A C 1
ATOM 489 O O . GLY A 1 66 ? -38.264 -0.467 25.115 1.00 36.66 66 GLY A O 1
ATOM 490 N N . ARG A 1 67 ? -38.032 -2.265 23.791 1.00 39.47 67 ARG A N 1
ATOM 491 C CA . ARG A 1 67 ? -36.625 -2.489 24.096 1.00 39.47 67 ARG A CA 1
ATOM 492 C C . ARG A 1 67 ? -35.874 -1.446 23.290 1.00 39.47 67 ARG A C 1
ATOM 494 O O . ARG A 1 67 ? -35.690 -1.609 22.087 1.00 39.47 67 ARG A O 1
ATOM 501 N N . GLY A 1 68 ? -35.504 -0.353 23.952 1.00 37.09 68 GLY A N 1
ATOM 502 C CA . GLY A 1 68 ? -34.501 0.562 23.436 1.00 37.09 68 GLY A CA 1
ATOM 503 C C . GLY A 1 68 ? -33.297 -0.268 23.011 1.00 37.09 68 GLY A C 1
ATOM 504 O O . GLY A 1 68 ? -32.703 -0.963 23.836 1.00 37.09 68 GLY A O 1
ATOM 505 N N . GLY A 1 69 ? -33.005 -0.260 21.712 1.00 39.03 69 GLY A N 1
ATOM 506 C CA . GLY A 1 69 ? -31.813 -0.868 21.144 1.00 39.03 69 GLY A CA 1
ATOM 507 C C . GLY A 1 69 ? -30.595 -0.109 21.645 1.00 39.03 69 GLY A C 1
ATOM 508 O O . GLY A 1 69 ? -30.100 0.787 20.972 1.00 39.03 69 GLY A O 1
ATOM 509 N N . GLY A 1 70 ? -30.149 -0.420 22.861 1.00 46.44 70 GLY A N 1
ATOM 510 C CA . GLY A 1 70 ? -28.830 -0.033 23.328 1.00 46.44 70 GLY A CA 1
ATOM 511 C C . GLY A 1 70 ? -27.828 -0.785 22.471 1.00 46.44 70 GLY A C 1
ATOM 512 O O . GLY A 1 70 ? -27.637 -1.982 22.681 1.00 46.44 70 GLY A O 1
ATOM 513 N N . GLY A 1 71 ? -27.265 -0.110 21.465 1.00 54.16 71 GLY A N 1
ATOM 514 C CA . GLY A 1 71 ? -26.197 -0.664 20.638 1.00 54.16 71 GLY A CA 1
ATOM 515 C C . GLY A 1 71 ? -25.122 -1.257 21.541 1.00 54.16 71 GLY A C 1
ATOM 516 O O . GLY A 1 71 ? -24.748 -0.639 22.541 1.00 54.16 71 GLY A O 1
ATOM 517 N N . MET A 1 72 ? -24.688 -2.483 21.252 1.00 62.88 72 MET A N 1
ATOM 518 C CA . MET A 1 72 ? -23.777 -3.173 22.155 1.00 62.88 72 MET A CA 1
ATOM 519 C C . MET A 1 72 ? -22.450 -2.422 22.226 1.00 62.88 72 MET A C 1
ATOM 521 O O . MET A 1 72 ? -21.800 -2.161 21.213 1.00 62.88 72 MET A O 1
ATOM 525 N N . SER A 1 73 ? -22.084 -2.041 23.446 1.00 81.81 73 SER A N 1
ATOM 526 C CA . SER A 1 73 ? -20.865 -1.304 23.732 1.00 81.81 73 SER A CA 1
ATOM 527 C C . SER A 1 73 ? -19.657 -2.234 23.727 1.00 81.81 73 SER A C 1
ATOM 529 O O . SER A 1 73 ? -19.753 -3.410 24.090 1.00 81.81 73 SER A O 1
ATOM 531 N N . ILE A 1 74 ? -18.505 -1.671 23.379 1.00 96.44 74 ILE A N 1
ATOM 532 C CA . ILE A 1 74 ? -17.188 -2.282 23.571 1.00 96.44 74 ILE A CA 1
ATOM 533 C C . ILE A 1 74 ? -17.064 -2.744 25.032 1.00 96.44 74 ILE A C 1
ATOM 535 O O . ILE A 1 74 ? -17.279 -1.952 25.950 1.00 96.44 74 ILE A O 1
ATOM 539 N N . GLN A 1 75 ? -16.751 -4.024 25.251 1.00 96.62 75 GLN A N 1
ATOM 540 C CA . GLN A 1 75 ? -16.614 -4.601 26.596 1.00 96.62 75 GLN A CA 1
ATOM 541 C C . GLN A 1 75 ? -15.167 -4.559 27.077 1.00 96.62 75 GLN A C 1
ATOM 543 O O . GLN A 1 75 ? -14.906 -4.312 28.254 1.00 96.62 75 GLN A O 1
ATOM 548 N N . LYS A 1 76 ? -14.225 -4.797 26.162 1.00 98.00 76 LYS A N 1
ATOM 549 C CA . LYS A 1 76 ? -12.795 -4.809 26.447 1.00 98.00 76 LYS A CA 1
ATOM 550 C C . LYS A 1 76 ? -12.009 -4.538 25.174 1.00 98.00 76 LYS A C 1
ATOM 552 O O . LYS A 1 76 ? -12.399 -4.976 24.096 1.00 98.00 76 LYS A O 1
ATOM 557 N N . ILE A 1 77 ? -10.897 -3.831 25.321 1.00 98.62 77 ILE A N 1
ATOM 558 C CA . ILE A 1 77 ? -9.864 -3.698 24.297 1.00 98.62 77 ILE A CA 1
ATOM 559 C C . ILE A 1 77 ? -8.547 -4.089 24.956 1.00 98.62 77 ILE A C 1
ATOM 561 O O . ILE A 1 77 ? -8.274 -3.685 26.089 1.00 98.62 77 ILE A O 1
ATOM 565 N N . HIS A 1 78 ? -7.747 -4.886 24.262 1.00 98.75 78 HIS A N 1
ATOM 566 C CA . HIS A 1 78 ? -6.425 -5.277 24.710 1.00 98.75 78 HIS A CA 1
ATOM 567 C C . HIS A 1 78 ? -5.454 -5.316 23.537 1.00 98.75 78 HIS A C 1
ATOM 569 O O . HIS A 1 78 ? -5.724 -5.958 22.530 1.00 98.75 78 HIS A O 1
ATOM 575 N N . ALA A 1 79 ? -4.310 -4.660 23.685 1.00 98.81 79 ALA A N 1
ATOM 576 C CA . ALA A 1 79 ? -3.240 -4.677 22.705 1.00 98.81 79 ALA A CA 1
ATOM 577 C C . ALA A 1 79 ? -2.040 -5.488 23.183 1.00 98.81 79 ALA A C 1
ATOM 579 O O . ALA A 1 79 ? -1.740 -5.531 24.383 1.00 98.81 79 ALA A O 1
ATOM 580 N N . ARG A 1 80 ? -1.321 -6.063 22.221 1.00 98.81 80 ARG A N 1
ATOM 581 C CA . ARG A 1 80 ? -0.049 -6.760 22.419 1.00 98.81 80 ARG A CA 1
ATOM 582 C C . ARG A 1 80 ? 0.937 -6.425 21.306 1.00 98.81 80 ARG A C 1
ATOM 584 O O . ARG A 1 80 ? 0.569 -5.896 20.261 1.00 98.81 80 ARG A O 1
ATOM 591 N N . GLU A 1 81 ? 2.193 -6.765 21.553 1.00 98.69 81 GLU A N 1
ATOM 592 C CA . GLU A 1 81 ? 3.244 -6.736 20.545 1.00 98.69 81 GLU A CA 1
ATOM 593 C C . GLU A 1 81 ? 3.356 -8.116 19.879 1.00 98.69 81 GLU A C 1
ATOM 595 O O . GLU A 1 81 ? 3.472 -9.129 20.574 1.00 98.69 81 GLU A O 1
ATOM 600 N N . ILE A 1 82 ? 3.326 -8.141 18.546 1.00 98.56 82 ILE A N 1
ATOM 601 C CA . ILE A 1 82 ? 3.598 -9.313 17.698 1.00 98.56 82 ILE A CA 1
ATOM 602 C C . ILE A 1 82 ? 4.761 -8.999 16.743 1.00 98.56 82 ILE A C 1
ATOM 604 O O . ILE A 1 82 ? 5.336 -7.915 16.825 1.00 98.56 82 ILE A O 1
ATOM 608 N N . LEU A 1 83 ? 5.124 -9.921 15.846 1.00 97.94 83 LEU A N 1
ATOM 609 C CA . LEU A 1 83 ? 6.145 -9.690 14.818 1.00 97.94 83 LEU A CA 1
ATOM 610 C C . LEU A 1 83 ? 5.518 -9.624 13.423 1.00 97.94 83 LEU A C 1
ATOM 612 O O . LEU A 1 83 ? 4.659 -10.439 13.100 1.00 97.94 83 LEU A O 1
ATOM 616 N N . ASP A 1 84 ? 5.986 -8.685 12.606 1.00 95.25 84 ASP A N 1
ATOM 617 C CA . ASP A 1 84 ? 5.637 -8.573 11.189 1.00 95.25 84 ASP A CA 1
ATOM 618 C C . ASP A 1 84 ? 6.414 -9.575 10.308 1.00 95.25 84 ASP A C 1
ATOM 620 O O . ASP A 1 84 ? 7.274 -10.333 10.772 1.00 95.25 84 ASP A O 1
ATOM 624 N N . SER A 1 85 ? 6.144 -9.557 9.002 1.00 90.31 85 SER A N 1
ATOM 625 C CA . SER A 1 85 ? 6.756 -10.417 7.977 1.00 90.31 85 SER A CA 1
ATOM 626 C C . SER A 1 85 ? 8.284 -10.300 7.866 1.00 90.31 85 SER A C 1
ATOM 628 O O . SER A 1 85 ? 8.926 -11.161 7.254 1.00 90.31 85 SER A O 1
ATOM 630 N N . ARG A 1 86 ? 8.876 -9.250 8.448 1.00 90.00 86 ARG A N 1
ATOM 631 C CA . ARG A 1 86 ? 10.321 -8.979 8.486 1.00 90.00 86 ARG A CA 1
ATOM 632 C C . ARG A 1 86 ? 10.924 -9.276 9.862 1.00 90.00 86 ARG A C 1
ATOM 634 O O . ARG A 1 86 ? 12.116 -9.052 10.069 1.00 90.00 86 ARG A O 1
ATOM 641 N N . GLY A 1 87 ? 10.121 -9.770 10.805 1.00 94.19 87 GLY A N 1
ATOM 642 C CA . GLY A 1 87 ? 10.534 -10.054 12.176 1.00 94.19 87 GLY A CA 1
ATOM 643 C C . GLY A 1 87 ? 10.702 -8.806 13.046 1.00 94.19 87 GLY A C 1
ATOM 644 O O . GLY A 1 87 ? 11.349 -8.890 14.092 1.00 94.19 87 GLY A O 1
ATOM 645 N N . ASN A 1 88 ? 10.158 -7.651 12.641 1.00 96.12 88 ASN A N 1
ATOM 646 C CA . ASN A 1 88 ? 10.132 -6.460 13.489 1.00 96.12 88 ASN A CA 1
ATOM 647 C C . ASN A 1 88 ? 8.848 -6.440 14.332 1.00 96.12 88 ASN A C 1
ATOM 649 O O . ASN A 1 88 ? 7.811 -6.917 13.875 1.00 96.12 88 ASN A O 1
ATOM 653 N N . PRO A 1 89 ? 8.876 -5.854 15.540 1.00 98.00 89 PRO A N 1
ATOM 654 C CA . PRO A 1 89 ? 7.669 -5.693 16.339 1.00 98.00 89 PRO A CA 1
ATOM 655 C C . PRO A 1 89 ? 6.570 -4.886 15.639 1.00 98.00 89 PRO A C 1
ATOM 657 O O . PRO A 1 89 ? 6.868 -3.908 14.957 1.00 98.00 89 PRO A O 1
ATOM 660 N N . THR A 1 90 ? 5.308 -5.240 15.862 1.00 98.56 90 THR A N 1
ATOM 661 C CA . THR A 1 90 ? 4.144 -4.424 15.494 1.00 98.56 90 THR A CA 1
ATOM 662 C C . THR A 1 90 ? 2.985 -4.619 16.479 1.00 98.56 90 THR A C 1
ATOM 664 O O . THR A 1 90 ? 3.039 -5.477 17.364 1.00 98.56 90 THR A O 1
ATOM 667 N N . VAL A 1 91 ? 1.965 -3.767 16.378 1.00 98.62 91 VAL A N 1
ATOM 668 C CA . VAL A 1 91 ? 0.802 -3.731 17.270 1.00 98.62 91 VAL A CA 1
ATOM 669 C C . VAL A 1 91 ? -0.288 -4.676 16.763 1.00 98.62 91 VAL A C 1
ATOM 671 O O . VAL A 1 91 ? -0.691 -4.605 15.603 1.00 98.62 91 VAL A O 1
ATOM 674 N N . GLU A 1 92 ? -0.822 -5.497 17.665 1.00 98.88 92 GLU A N 1
ATOM 675 C CA . GLU A 1 92 ? -2.066 -6.247 17.476 1.00 98.88 92 GLU A CA 1
ATOM 676 C C . GLU A 1 92 ? -3.075 -5.858 18.558 1.00 98.88 92 GLU A C 1
ATOM 678 O O . GLU A 1 92 ? -2.719 -5.726 19.732 1.00 98.88 92 GLU A O 1
ATOM 683 N N . VAL A 1 93 ? -4.335 -5.680 18.169 1.00 98.94 93 VAL A N 1
ATOM 684 C CA . VAL A 1 93 ? -5.439 -5.274 19.038 1.00 98.94 93 VAL A CA 1
ATOM 685 C C . VAL A 1 93 ? -6.557 -6.302 18.988 1.00 98.94 93 VAL A C 1
ATOM 687 O O . VAL A 1 93 ? -7.061 -6.646 17.923 1.00 98.94 93 VAL A O 1
ATOM 690 N N . ASP A 1 94 ? -6.986 -6.717 20.171 1.00 98.81 94 ASP A N 1
ATOM 691 C CA . ASP A 1 94 ? -8.180 -7.506 20.418 1.00 98.81 94 ASP A CA 1
ATOM 692 C C . ASP A 1 94 ? -9.278 -6.617 21.000 1.00 98.81 94 ASP A C 1
ATOM 694 O O . ASP A 1 94 ? -9.068 -5.919 21.995 1.00 98.81 94 ASP A O 1
ATOM 698 N N . LEU A 1 95 ? -10.464 -6.667 20.404 1.00 98.69 95 LEU A N 1
ATOM 699 C CA . LEU A 1 95 ? -11.671 -5.992 20.861 1.00 98.69 95 LEU A CA 1
ATOM 700 C C . LEU A 1 95 ? -12.755 -7.032 21.138 1.00 98.69 95 LEU A C 1
ATOM 702 O O . LEU A 1 95 ? -13.079 -7.856 20.285 1.00 98.69 95 LEU A O 1
ATOM 706 N N . GLU A 1 96 ? -13.343 -6.981 22.329 1.00 98.38 96 GLU A N 1
ATOM 707 C CA . GLU A 1 96 ? -14.421 -7.874 22.748 1.00 98.38 96 GLU A CA 1
ATOM 708 C C . GLU A 1 96 ? -15.758 -7.117 22.795 1.00 98.38 96 GLU A C 1
ATOM 710 O O . GLU A 1 96 ? -15.873 -6.031 23.380 1.00 98.38 96 GLU A O 1
ATOM 715 N N . THR A 1 97 ? -16.788 -7.712 22.195 1.00 97.75 97 THR A N 1
ATOM 716 C CA . THR A 1 97 ? -18.199 -7.322 22.351 1.00 97.75 97 THR A CA 1
ATOM 717 C C . THR A 1 97 ? -19.017 -8.559 22.720 1.00 97.75 97 THR A C 1
ATOM 719 O O . THR A 1 97 ? -18.501 -9.676 22.743 1.00 97.75 97 THR A O 1
ATOM 722 N N . ALA A 1 98 ? -20.328 -8.421 22.936 1.00 95.50 98 ALA A N 1
ATOM 723 C CA . ALA A 1 98 ? -21.163 -9.603 23.165 1.00 95.50 98 ALA A CA 1
ATOM 724 C C . ALA A 1 98 ? -21.277 -10.526 21.929 1.00 95.50 98 ALA A C 1
ATOM 726 O O . ALA A 1 98 ? -21.773 -11.644 22.053 1.00 95.50 98 ALA A O 1
ATOM 727 N N . LYS A 1 99 ? -20.832 -10.081 20.742 1.00 96.06 99 LYS A N 1
ATOM 728 C CA . LYS A 1 99 ? -20.728 -10.920 19.534 1.00 96.06 99 LYS A CA 1
ATOM 729 C C . LYS A 1 99 ? -19.468 -11.783 19.508 1.00 96.06 99 LYS A C 1
ATOM 731 O O . LYS A 1 99 ? -19.387 -12.685 18.680 1.00 96.06 99 LYS A O 1
ATOM 736 N N . GLY A 1 100 ? -18.510 -11.525 20.394 1.00 96.00 100 GLY A N 1
ATOM 737 C CA . GLY A 1 100 ? -17.266 -12.272 20.483 1.00 96.00 100 GLY A CA 1
ATOM 738 C C . GLY A 1 100 ? -16.044 -11.370 20.401 1.00 96.00 100 GLY A C 1
ATOM 739 O O . GLY A 1 100 ? -16.040 -10.248 20.904 1.00 96.00 100 GLY A O 1
ATOM 740 N N . HIS A 1 101 ? -14.996 -11.906 19.791 1.00 96.50 101 HIS A N 1
ATOM 741 C CA . HIS A 1 101 ? -13.647 -11.371 19.848 1.00 96.50 101 HIS A CA 1
ATOM 742 C C . HIS A 1 101 ? -13.142 -11.023 18.443 1.00 96.50 101 HIS A C 1
ATOM 744 O O . HIS A 1 101 ? -13.108 -11.883 17.561 1.00 96.50 101 HIS A O 1
ATOM 750 N N . PHE A 1 102 ? -12.709 -9.779 18.255 1.00 98.44 102 PHE A N 1
ATOM 751 C CA . PHE A 1 102 ? -12.302 -9.211 16.971 1.00 98.44 102 PHE A CA 1
ATOM 752 C C . PHE A 1 102 ? -10.859 -8.746 17.050 1.00 98.44 102 PHE A C 1
ATOM 754 O O . PHE A 1 102 ? -10.510 -7.956 17.920 1.00 98.44 102 PHE A O 1
ATOM 761 N N . ARG A 1 103 ? -10.025 -9.246 16.143 1.00 98.75 103 ARG A N 1
ATOM 762 C CA . ARG A 1 103 ? -8.580 -9.024 16.158 1.00 98.75 103 ARG A CA 1
ATOM 763 C C . ARG A 1 103 ? -8.140 -8.255 14.931 1.00 98.75 103 ARG A C 1
ATOM 765 O O . ARG A 1 103 ? -8.582 -8.586 13.827 1.00 98.75 103 ARG A O 1
ATOM 772 N N . ALA A 1 104 ? -7.259 -7.283 15.119 1.00 98.50 104 ALA A N 1
ATOM 773 C CA . ALA A 1 104 ? -6.569 -6.625 14.025 1.00 98.50 104 ALA A CA 1
ATOM 774 C C . ALA A 1 104 ? -5.086 -6.401 14.318 1.00 98.50 104 ALA A C 1
ATOM 776 O O . ALA A 1 104 ? -4.734 -6.007 15.429 1.00 98.50 104 ALA A O 1
ATOM 777 N N . ALA A 1 105 ? -4.242 -6.611 13.315 1.00 98.31 105 ALA A N 1
ATOM 778 C CA . ALA A 1 105 ? -2.817 -6.313 13.372 1.00 98.31 105 ALA A CA 1
ATOM 779 C C . ALA A 1 105 ? -2.452 -5.205 12.377 1.00 98.31 105 ALA A C 1
ATOM 781 O O . ALA A 1 105 ? -3.107 -5.029 11.349 1.00 98.31 105 ALA A O 1
ATOM 782 N N . VAL A 1 106 ? -1.437 -4.413 12.720 1.00 97.81 106 VAL A N 1
ATOM 783 C CA . VAL A 1 106 ? -1.048 -3.225 11.950 1.00 97.81 106 VAL A CA 1
ATOM 784 C C . VAL A 1 106 ? 0.226 -3.501 11.147 1.00 97.81 106 VAL A C 1
ATOM 786 O O . VAL A 1 106 ? 1.201 -3.982 11.726 1.00 97.81 106 VAL A O 1
ATOM 789 N N . PRO A 1 107 ? 0.274 -3.179 9.843 1.00 94.88 107 PRO A N 1
ATOM 790 C CA . PRO A 1 107 ? 1.486 -3.344 9.048 1.00 94.88 107 PRO A CA 1
ATOM 791 C C . PRO A 1 107 ? 2.494 -2.204 9.279 1.00 94.88 107 PRO A C 1
ATOM 793 O O . PRO A 1 107 ? 2.149 -1.125 9.772 1.00 94.88 107 PRO A O 1
ATOM 796 N N . SER A 1 108 ? 3.746 -2.417 8.869 1.00 87.69 108 SER A N 1
ATOM 797 C CA . SER A 1 108 ? 4.848 -1.453 8.982 1.00 87.69 108 SER A CA 1
ATOM 798 C C . SER A 1 108 ? 5.565 -1.216 7.639 1.00 87.69 108 SER A C 1
ATOM 800 O O . SER A 1 108 ? 5.702 -2.127 6.825 1.00 87.69 108 SER A O 1
ATOM 802 N N . GLY A 1 109 ? 6.027 0.014 7.382 1.00 75.25 109 GLY A N 1
ATOM 803 C CA . GLY A 1 109 ? 6.743 0.393 6.148 1.00 75.25 109 GLY A CA 1
ATOM 804 C C . GLY A 1 109 ? 8.266 0.190 6.192 1.00 75.25 109 GLY A C 1
ATOM 805 O O . GLY A 1 109 ? 8.843 0.006 7.265 1.00 75.25 109 GLY A O 1
ATOM 806 N N . ALA A 1 110 ? 8.929 0.210 5.027 1.00 62.84 110 ALA A N 1
ATOM 807 C CA . ALA A 1 110 ? 10.394 0.309 4.883 1.00 62.84 110 ALA A CA 1
ATOM 808 C C . ALA A 1 110 ? 10.784 1.705 4.385 1.00 62.84 110 ALA A C 1
ATOM 810 O O . ALA A 1 110 ? 11.471 2.425 5.104 1.00 62.84 110 ALA A O 1
ATOM 811 N N . SER A 1 111 ? 10.288 2.066 3.196 1.00 57.19 111 SER A N 1
ATOM 812 C CA . SER A 1 111 ? 10.181 3.448 2.738 1.00 57.19 111 SER A CA 1
ATOM 813 C C . SER A 1 111 ? 8.979 4.095 3.428 1.00 57.19 111 SER A C 1
ATOM 815 O O . SER A 1 111 ? 7.887 3.505 3.485 1.00 57.19 111 SER A O 1
ATOM 817 N N . THR A 1 112 ? 9.208 5.255 4.030 1.00 67.19 112 THR A N 1
ATOM 818 C CA . THR A 1 112 ? 8.171 6.073 4.658 1.00 67.19 112 THR A CA 1
ATOM 819 C C . THR A 1 112 ? 8.316 7.493 4.144 1.00 67.19 112 THR A C 1
ATOM 821 O O . THR A 1 112 ? 9.339 8.129 4.425 1.00 67.19 112 THR A O 1
ATOM 824 N N . GLY A 1 113 ? 7.295 7.994 3.452 1.00 66.62 113 GLY A N 1
ATOM 825 C CA . GLY A 1 113 ? 7.235 9.393 3.047 1.00 66.62 113 GLY A CA 1
ATOM 826 C C . GLY A 1 113 ? 7.303 10.321 4.264 1.00 66.62 113 GLY A C 1
ATOM 827 O O . GLY A 1 113 ? 6.814 10.003 5.354 1.00 66.62 113 GLY A O 1
ATOM 828 N N . ILE A 1 114 ? 7.898 11.503 4.102 1.00 82.69 114 ILE A N 1
ATOM 829 C CA . ILE A 1 114 ? 8.160 12.416 5.237 1.00 82.69 114 ILE A CA 1
ATOM 830 C C . ILE A 1 114 ? 6.886 13.037 5.836 1.00 82.69 114 ILE A C 1
ATOM 832 O O . ILE A 1 114 ? 6.937 13.667 6.893 1.00 82.69 114 ILE A O 1
ATOM 836 N N . TYR A 1 115 ? 5.752 12.867 5.154 1.00 88.00 115 TYR A N 1
ATOM 837 C CA . TYR A 1 115 ? 4.445 13.420 5.507 1.00 88.00 115 TYR A CA 1
ATOM 838 C C . TYR A 1 115 ? 3.460 12.370 6.058 1.00 88.00 115 TYR A C 1
ATOM 840 O O . TYR A 1 115 ? 2.298 12.709 6.302 1.00 88.00 115 TYR A O 1
ATOM 848 N N . GLU A 1 116 ? 3.888 11.111 6.235 1.00 87.75 116 GLU A N 1
ATOM 849 C CA . GLU A 1 116 ? 3.048 10.041 6.794 1.00 87.75 116 GLU A CA 1
ATOM 850 C C . GLU A 1 116 ? 2.610 10.342 8.241 1.00 87.75 116 GLU A C 1
ATOM 852 O O . GLU A 1 116 ? 3.289 11.034 9.010 1.00 87.75 116 GLU A O 1
ATOM 857 N N . ALA A 1 117 ? 1.477 9.764 8.647 1.00 89.44 117 ALA A N 1
ATOM 858 C CA . ALA A 1 117 ? 1.151 9.639 10.058 1.00 89.44 117 ALA A CA 1
ATOM 859 C C . ALA A 1 117 ? 2.231 8.812 10.776 1.00 89.44 117 ALA A C 1
ATOM 861 O O . ALA A 1 117 ? 2.724 7.804 10.268 1.00 89.44 117 ALA A O 1
ATOM 862 N N . LEU A 1 118 ? 2.612 9.245 11.977 1.00 89.81 118 LEU A N 1
ATOM 863 C CA . LEU A 1 118 ? 3.811 8.744 12.632 1.00 89.81 118 LEU A CA 1
ATOM 864 C C . LEU A 1 118 ? 3.544 7.414 13.342 1.00 89.81 118 LEU A C 1
ATOM 866 O O . LEU A 1 118 ? 2.773 7.347 14.302 1.00 89.81 118 LEU A O 1
ATOM 870 N N . GLU A 1 119 ? 4.248 6.362 12.937 1.00 92.56 119 GLU A N 1
ATOM 871 C CA . GLU A 1 119 ? 4.335 5.137 13.727 1.00 92.56 119 GLU A CA 1
ATOM 872 C C . GLU A 1 119 ? 5.108 5.389 15.036 1.00 92.56 119 GLU A C 1
ATOM 874 O O . GLU A 1 119 ? 6.251 5.853 15.018 1.00 92.56 119 GLU A O 1
ATOM 879 N N . LEU A 1 120 ? 4.527 5.034 16.188 1.00 95.81 120 LEU A N 1
ATOM 880 C CA . LEU A 1 120 ? 5.218 5.168 17.470 1.00 95.81 120 LEU A CA 1
ATOM 881 C C . LEU A 1 120 ? 6.067 3.926 17.771 1.00 95.81 120 LEU A C 1
ATOM 883 O O . LEU A 1 120 ? 5.541 2.836 18.009 1.00 95.81 120 LEU A O 1
ATOM 887 N N . ARG A 1 121 ? 7.389 4.127 17.808 1.00 96.88 121 ARG A N 1
ATOM 888 C CA . ARG A 1 121 ? 8.403 3.134 18.195 1.00 96.88 121 ARG A CA 1
ATOM 889 C C . ARG A 1 121 ? 9.021 3.461 19.558 1.00 96.88 121 ARG A C 1
ATOM 891 O O . ARG A 1 121 ? 9.106 4.618 19.974 1.00 96.88 121 ARG A O 1
ATOM 898 N N . ASP A 1 122 ? 9.519 2.437 20.243 1.00 97.12 122 ASP A N 1
ATOM 899 C CA . ASP A 1 122 ? 10.097 2.560 21.583 1.00 97.12 122 ASP A CA 1
ATOM 900 C C . ASP A 1 122 ? 11.423 3.332 21.581 1.00 97.12 122 ASP A C 1
ATOM 902 O O . ASP A 1 122 ? 11.681 4.103 22.510 1.00 97.12 122 ASP A O 1
ATOM 906 N N . GLY A 1 123 ? 12.252 3.152 20.546 1.00 96.31 123 GLY A N 1
ATOM 907 C CA . GLY A 1 123 ? 13.575 3.774 20.428 1.00 96.31 123 GLY A CA 1
ATOM 908 C C . GLY A 1 123 ? 14.665 3.134 21.299 1.00 96.31 123 GLY A C 1
ATOM 909 O O . GLY A 1 123 ? 15.819 3.555 21.241 1.00 96.31 123 GLY A O 1
ATOM 910 N N . ASP A 1 124 ? 14.337 2.099 22.076 1.00 96.75 124 ASP A N 1
ATOM 911 C CA . ASP A 1 124 ? 15.286 1.372 22.921 1.00 96.75 124 ASP A CA 1
ATOM 912 C C . ASP A 1 124 ? 16.219 0.481 22.087 1.00 96.75 124 ASP A C 1
ATOM 914 O O . ASP A 1 124 ? 15.855 -0.615 21.663 1.00 96.75 124 ASP A O 1
ATOM 918 N N . LYS A 1 125 ? 17.458 0.934 21.869 1.00 96.81 125 LYS A N 1
ATOM 919 C CA . LYS A 1 125 ? 18.459 0.206 21.072 1.00 96.81 125 LYS A CA 1
ATOM 920 C C . LYS A 1 125 ? 18.817 -1.173 21.631 1.00 96.81 125 LYS A C 1
ATOM 922 O O . LYS A 1 125 ? 19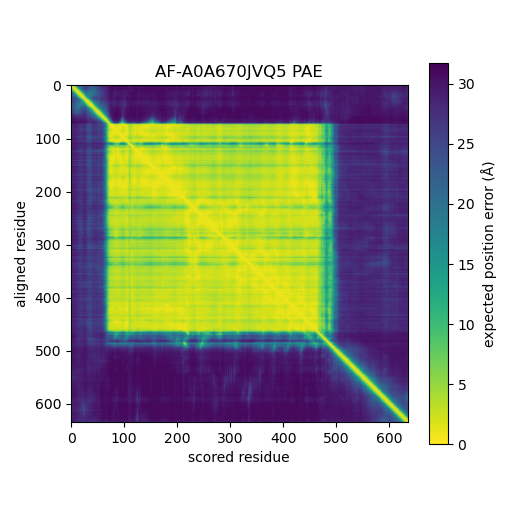.297 -2.004 20.863 1.00 96.81 125 LYS A O 1
ATOM 927 N N . SER A 1 126 ? 18.561 -1.436 22.914 1.00 97.50 126 SER A N 1
ATOM 928 C CA . SER A 1 126 ? 18.800 -2.748 23.523 1.00 97.50 126 SER A CA 1
ATOM 929 C C . SER A 1 126 ? 17.714 -3.781 23.192 1.00 97.50 126 SER A C 1
ATOM 931 O O . SER A 1 126 ? 17.945 -4.980 23.353 1.00 97.50 126 SER A O 1
ATOM 933 N N . ARG A 1 127 ? 16.556 -3.345 22.672 1.00 97.94 127 ARG A N 1
ATOM 934 C CA . ARG A 1 127 ? 15.396 -4.196 22.388 1.00 97.94 127 ARG A CA 1
ATOM 935 C C . ARG A 1 127 ? 14.929 -4.034 20.943 1.00 97.94 127 ARG A C 1
ATOM 937 O O . ARG A 1 127 ? 14.536 -2.949 20.521 1.00 97.94 127 ARG A O 1
ATOM 944 N N . TYR A 1 128 ? 14.964 -5.125 20.174 1.00 97.06 128 TYR A N 1
ATOM 945 C CA . TYR A 1 128 ? 14.586 -5.126 18.751 1.00 97.06 128 TYR A CA 1
ATOM 946 C C . TYR A 1 128 ? 15.228 -3.970 17.954 1.00 97.06 128 TYR A C 1
ATOM 948 O O . TYR A 1 128 ? 14.592 -3.358 17.100 1.00 97.06 128 TYR A O 1
ATOM 956 N N . LEU A 1 129 ? 16.485 -3.625 18.265 1.00 96.62 129 LEU A N 1
ATOM 957 C CA . LEU A 1 129 ? 17.246 -2.558 17.597 1.00 96.62 129 LEU A CA 1
ATOM 958 C C . LEU A 1 129 ? 16.581 -1.161 17.660 1.00 96.62 129 LEU A C 1
ATOM 960 O O . LEU A 1 129 ? 16.842 -0.298 16.815 1.00 96.62 129 LEU A O 1
ATOM 964 N N . GLY A 1 130 ? 15.729 -0.911 18.660 1.00 96.56 130 GLY A N 1
ATOM 965 C CA . GLY A 1 130 ? 14.951 0.325 18.797 1.00 96.56 130 GLY A CA 1
ATOM 966 C C . GLY A 1 130 ? 13.556 0.279 18.180 1.00 96.56 130 GLY A C 1
ATOM 967 O O . GLY A 1 130 ? 12.849 1.282 18.246 1.00 96.56 130 GLY A O 1
ATOM 968 N N . LYS A 1 131 ? 13.147 -0.858 17.605 1.00 97.25 131 LYS A N 1
ATOM 969 C CA . LYS A 1 131 ? 11.878 -1.010 16.877 1.00 97.25 131 LYS A CA 1
ATOM 970 C C . LYS A 1 131 ? 10.739 -1.616 17.707 1.00 97.25 131 LYS A C 1
ATOM 972 O O . LYS A 1 131 ? 9.718 -1.971 17.133 1.00 97.25 131 LYS A O 1
ATOM 977 N N . GLY A 1 132 ? 10.884 -1.746 19.026 1.00 98.12 132 GLY A N 1
ATOM 978 C CA . GLY A 1 132 ? 9.770 -2.148 19.899 1.00 98.12 132 GLY A CA 1
ATOM 979 C C . GLY A 1 132 ? 8.555 -1.219 19.772 1.00 98.12 132 GLY A C 1
ATOM 980 O O . GLY A 1 132 ? 8.705 -0.072 19.343 1.00 98.12 132 GLY A O 1
ATOM 981 N N . VAL A 1 133 ? 7.368 -1.708 20.138 1.00 98.56 133 VAL A N 1
ATOM 982 C CA . VAL A 1 133 ? 6.102 -0.942 20.107 1.00 98.56 133 VAL A CA 1
ATOM 983 C C . VAL A 1 133 ? 5.362 -0.964 21.450 1.00 98.56 133 VAL A C 1
ATOM 985 O O . VAL A 1 133 ? 4.150 -0.747 21.510 1.00 98.56 133 VAL A O 1
ATOM 988 N N . LEU A 1 134 ? 6.068 -1.212 22.557 1.00 98.62 134 LEU A N 1
ATOM 989 C CA . LEU A 1 134 ? 5.455 -1.282 23.884 1.00 98.62 134 LEU A CA 1
ATOM 990 C C . LEU A 1 134 ? 4.801 0.041 24.297 1.00 98.62 134 LEU A C 1
ATOM 992 O O . LEU A 1 134 ? 3.766 0.013 24.959 1.00 98.62 134 LEU A O 1
ATOM 996 N N . LYS A 1 135 ? 5.337 1.191 23.866 1.00 98.56 135 LYS A N 1
ATOM 997 C CA . LYS A 1 135 ? 4.700 2.501 24.086 1.00 98.56 135 LYS A CA 1
ATOM 998 C C . LYS A 1 135 ? 3.325 2.594 23.418 1.00 98.56 135 LYS A C 1
ATOM 1000 O O . LYS A 1 135 ? 2.366 3.007 24.063 1.00 98.56 135 LYS A O 1
ATOM 1005 N N . ALA A 1 136 ? 3.214 2.177 22.155 1.00 98.50 136 ALA A N 1
ATOM 1006 C CA . ALA A 1 136 ? 1.947 2.177 21.420 1.00 98.50 136 ALA A CA 1
ATOM 1007 C C . ALA A 1 136 ? 0.929 1.214 22.059 1.00 98.50 136 ALA A C 1
ATOM 1009 O O . ALA A 1 136 ? -0.225 1.578 22.291 1.00 98.50 136 ALA A O 1
ATOM 1010 N N . VAL A 1 137 ? 1.382 0.012 22.433 1.00 98.81 137 VAL A N 1
ATOM 1011 C CA . VAL A 1 137 ? 0.582 -0.976 23.177 1.00 98.81 137 VAL A CA 1
ATOM 1012 C C . VAL A 1 137 ? 0.077 -0.400 24.506 1.00 98.81 137 VAL A C 1
ATOM 1014 O O . VAL A 1 137 ? -1.089 -0.584 24.864 1.00 98.81 137 VAL A O 1
ATOM 1017 N N . ASP A 1 138 ? 0.925 0.332 25.228 1.00 98.81 138 ASP A N 1
ATOM 1018 C CA . ASP A 1 138 ? 0.559 0.993 26.479 1.00 98.81 138 ASP A CA 1
ATOM 1019 C C . ASP A 1 138 ? -0.476 2.105 26.273 1.00 98.81 138 ASP A C 1
ATOM 1021 O O . ASP A 1 138 ? -1.431 2.176 27.048 1.00 98.81 138 ASP A O 1
ATOM 1025 N N . HIS A 1 139 ? -0.351 2.932 25.228 1.00 98.81 139 HIS A N 1
ATOM 1026 C CA . HIS A 1 139 ? -1.368 3.939 24.899 1.00 98.81 139 HIS A CA 1
ATOM 1027 C C . HIS A 1 139 ? -2.733 3.304 24.628 1.00 98.81 139 HIS A C 1
ATOM 1029 O O . HIS A 1 139 ? -3.749 3.803 25.123 1.00 98.81 139 HIS A O 1
ATOM 1035 N N . ILE A 1 140 ? -2.771 2.172 23.919 1.00 98.81 140 ILE A N 1
ATOM 1036 C CA . ILE A 1 140 ? -4.027 1.453 23.696 1.00 98.81 140 ILE A CA 1
ATOM 1037 C C . ILE A 1 140 ? -4.591 0.948 25.023 1.00 98.81 140 ILE A C 1
ATOM 1039 O O . ILE A 1 140 ? -5.712 1.296 25.387 1.00 98.81 140 ILE A O 1
ATOM 1043 N N . ASN A 1 141 ? -3.810 0.167 25.770 1.00 98.88 141 ASN A N 1
ATOM 1044 C CA . ASN A 1 141 ? -4.284 -0.516 26.973 1.00 98.88 141 ASN A CA 1
ATOM 1045 C C . ASN A 1 141 ? -4.652 0.442 28.118 1.00 98.88 141 ASN A C 1
ATOM 1047 O O . ASN A 1 141 ? -5.601 0.180 28.856 1.00 98.88 141 ASN A O 1
ATOM 1051 N N . LYS A 1 142 ? -3.897 1.534 28.297 1.00 98.69 142 LYS A N 1
ATOM 1052 C CA . LYS A 1 142 ? -4.007 2.426 29.466 1.00 98.69 142 LYS A CA 1
ATOM 1053 C C . LYS A 1 142 ? -4.765 3.721 29.181 1.00 98.69 142 LYS A C 1
ATOM 1055 O O . LYS A 1 142 ? -5.140 4.403 30.131 1.00 98.69 142 LYS A O 1
ATOM 1060 N N . THR A 1 143 ? -4.975 4.091 27.916 1.00 98.62 143 THR A N 1
ATOM 1061 C CA . THR A 1 143 ? -5.592 5.381 27.556 1.00 98.62 143 THR A CA 1
ATOM 1062 C C . THR A 1 143 ? -6.769 5.224 26.601 1.00 98.62 143 THR A C 1
ATOM 1064 O O . THR A 1 143 ? -7.878 5.627 26.951 1.00 98.62 143 THR A O 1
ATOM 1067 N N . ILE A 1 144 ? -6.567 4.621 25.426 1.00 98.62 144 ILE A N 1
ATOM 1068 C CA . ILE A 1 144 ? -7.627 4.501 24.410 1.00 98.62 144 ILE A CA 1
ATOM 1069 C C . ILE A 1 144 ? -8.722 3.537 24.883 1.00 98.62 144 ILE A C 1
ATOM 1071 O O . ILE A 1 144 ? -9.902 3.883 24.855 1.00 98.62 144 ILE A O 1
ATOM 1075 N N . ALA A 1 145 ? -8.342 2.354 25.373 1.00 98.56 145 ALA A N 1
ATOM 1076 C CA . ALA A 1 145 ? -9.283 1.319 25.791 1.00 98.56 145 ALA A CA 1
ATOM 1077 C C . ALA A 1 145 ? -10.248 1.792 26.898 1.00 98.56 145 ALA A C 1
ATOM 1079 O O . ALA A 1 145 ? -11.459 1.688 26.684 1.00 98.56 145 ALA A O 1
ATOM 1080 N N . PRO A 1 146 ? -9.786 2.370 28.032 1.00 98.19 146 PRO A N 1
ATOM 1081 C CA . PRO A 1 146 ? -10.695 2.896 29.050 1.00 98.19 146 PRO A CA 1
ATOM 1082 C C . PRO A 1 146 ? -11.641 3.975 28.511 1.00 98.19 146 PRO A C 1
ATOM 1084 O O . PRO A 1 146 ? -12.836 3.932 28.797 1.00 98.19 146 PRO A O 1
ATOM 1087 N N . ALA A 1 147 ? -11.133 4.899 27.687 1.00 97.81 147 ALA A N 1
ATOM 1088 C CA . ALA A 1 147 ? -11.929 6.000 27.152 1.00 97.81 147 ALA A CA 1
ATOM 1089 C C . ALA A 1 147 ? -13.046 5.518 26.212 1.00 97.81 147 ALA A C 1
ATOM 1091 O O . ALA A 1 147 ? -14.187 5.966 26.329 1.00 97.81 147 ALA A O 1
ATOM 1092 N N . LEU A 1 148 ? -12.753 4.582 25.301 1.00 97.38 148 LEU A N 1
ATOM 1093 C CA . LEU A 1 148 ? -13.759 4.048 24.376 1.00 97.38 148 LEU A CA 1
ATOM 1094 C C . LEU A 1 148 ? -14.844 3.237 25.102 1.00 97.38 148 LEU A C 1
ATOM 1096 O O . LEU A 1 148 ? -16.026 3.361 24.771 1.00 97.38 148 LEU A O 1
ATOM 1100 N N . ILE A 1 149 ? -14.462 2.454 26.117 1.00 97.00 149 ILE A N 1
ATOM 1101 C CA . ILE A 1 149 ? -15.405 1.685 26.946 1.00 97.00 149 ILE A CA 1
ATOM 1102 C C . ILE A 1 149 ? -16.311 2.631 27.749 1.00 97.00 149 ILE A C 1
ATOM 1104 O O . ILE A 1 149 ? -17.527 2.432 27.794 1.00 97.00 149 ILE A O 1
ATOM 1108 N N . GLU A 1 150 ? -15.751 3.691 28.340 1.00 96.38 150 GLU A N 1
ATOM 1109 C CA . GLU A 1 150 ? -16.509 4.679 29.118 1.00 96.38 150 GLU A CA 1
ATOM 1110 C C . GLU A 1 150 ? -17.545 5.422 28.263 1.00 96.38 150 GLU A C 1
ATOM 1112 O O . GLU A 1 150 ? -18.681 5.629 28.699 1.00 96.38 150 GLU A O 1
ATOM 1117 N N . LYS A 1 151 ? -17.187 5.779 27.023 1.00 95.00 151 LYS A N 1
ATOM 1118 C CA . LYS A 1 151 ? -18.080 6.497 26.099 1.00 95.00 151 LYS A CA 1
ATOM 1119 C C . LYS A 1 151 ? -19.244 5.650 25.586 1.00 95.00 151 LYS A C 1
ATOM 1121 O O . LYS A 1 151 ? -20.224 6.227 25.120 1.00 95.00 151 LYS A O 1
ATOM 1126 N N . LYS A 1 152 ? -19.157 4.314 25.677 1.00 93.31 152 LYS A N 1
ATOM 1127 C CA . LYS A 1 152 ? -20.205 3.360 25.259 1.00 93.31 152 LYS A CA 1
ATOM 1128 C C . LYS A 1 152 ? -20.710 3.600 23.830 1.00 93.31 152 LYS A C 1
ATOM 1130 O O . LYS A 1 152 ? -21.898 3.445 23.551 1.00 93.31 152 LYS A O 1
ATOM 1135 N N . LEU A 1 153 ? -19.809 3.992 22.929 1.00 93.94 153 LEU A N 1
ATOM 1136 C CA . LEU A 1 153 ? -20.126 4.118 21.508 1.00 93.94 153 LEU A CA 1
ATOM 1137 C C . LEU A 1 153 ? -20.403 2.732 20.918 1.00 93.94 153 LEU A C 1
ATOM 1139 O O . LEU A 1 153 ? -19.796 1.736 21.325 1.00 93.94 153 LEU A O 1
ATOM 1143 N N . SER A 1 154 ? -21.321 2.668 19.956 1.00 96.00 154 SER A N 1
ATOM 1144 C CA . SER A 1 154 ? -21.560 1.434 19.215 1.00 96.00 154 SER A CA 1
ATOM 1145 C C . SER A 1 154 ? -20.433 1.204 18.213 1.00 96.00 154 SER A C 1
ATOM 1147 O O . SER A 1 154 ? -20.025 2.132 17.521 1.00 96.00 154 SER A O 1
ATOM 1149 N N . VAL A 1 155 ? -19.976 -0.042 18.076 1.00 97.25 155 VAL A N 1
ATOM 1150 C CA . VAL A 1 155 ? -18.930 -0.420 17.106 1.00 97.25 155 VAL A CA 1
ATOM 1151 C C . VAL A 1 155 ? -19.329 -0.197 15.642 1.00 97.25 155 VAL A C 1
ATOM 1153 O O . VAL A 1 155 ? -18.465 -0.188 14.777 1.00 97.25 155 VAL A O 1
ATOM 1156 N N . VAL A 1 156 ? -20.618 0.017 15.342 1.00 97.12 156 VAL A N 1
ATOM 1157 C CA . VAL A 1 156 ? -21.067 0.385 13.985 1.00 97.12 156 VAL A CA 1
ATOM 1158 C C . VAL A 1 156 ? -20.849 1.869 13.664 1.00 97.12 156 VAL A C 1
ATOM 1160 O O . VAL A 1 156 ? -20.887 2.238 12.492 1.00 97.12 156 VAL A O 1
ATOM 1163 N N . ASP A 1 157 ? -20.620 2.712 14.677 1.00 97.31 157 ASP A N 1
ATOM 1164 C CA . ASP A 1 157 ? -20.343 4.146 14.534 1.00 97.31 157 ASP A CA 1
ATOM 1165 C C . ASP A 1 157 ? -18.835 4.393 14.297 1.00 97.31 157 ASP A C 1
ATOM 1167 O O . ASP A 1 157 ? -18.189 5.124 15.055 1.00 97.31 157 ASP A O 1
ATOM 1171 N N . GLN A 1 158 ? -18.271 3.782 13.245 1.00 98.62 158 GLN A N 1
ATOM 1172 C CA . GLN A 1 158 ? -16.834 3.839 12.918 1.00 98.62 158 GLN A CA 1
ATOM 1173 C C . GLN A 1 158 ? -16.282 5.275 12.951 1.00 98.62 158 GLN A C 1
ATOM 1175 O O . GLN A 1 158 ? -15.299 5.544 13.637 1.00 98.62 158 GLN A O 1
ATOM 1180 N N . GLU A 1 159 ? -16.965 6.2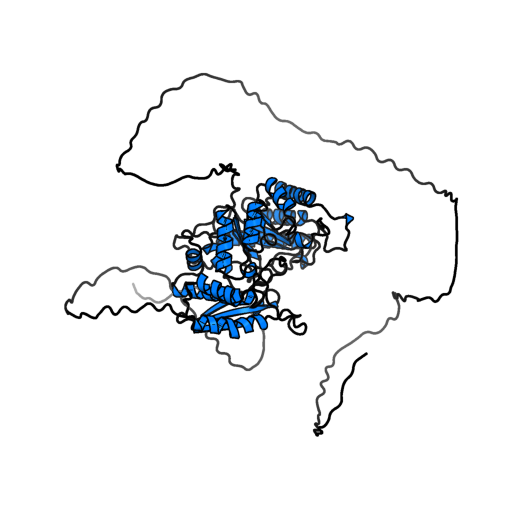10 12.283 1.00 98.50 159 GLU A N 1
ATOM 1181 C CA . GLU A 1 159 ? -16.557 7.618 12.206 1.00 98.50 159 GLU A CA 1
ATOM 1182 C C . GLU A 1 159 ? -16.487 8.286 13.585 1.00 98.50 159 GLU A C 1
ATOM 1184 O O . GLU A 1 159 ? -15.556 9.041 13.855 1.00 98.50 159 GLU A O 1
ATOM 1189 N N . LYS A 1 160 ? -17.434 7.997 14.490 1.00 98.31 160 LYS A N 1
ATOM 1190 C CA . LYS A 1 160 ? -17.434 8.597 15.835 1.00 98.31 160 LYS A CA 1
ATOM 1191 C C . LYS A 1 160 ? -16.283 8.065 16.682 1.00 98.31 160 LYS A C 1
ATOM 1193 O O . LYS A 1 160 ? -15.699 8.828 17.447 1.00 98.31 160 LYS A O 1
ATOM 1198 N N . ILE A 1 161 ? -15.984 6.770 16.569 1.00 98.62 161 ILE A N 1
ATOM 1199 C CA . ILE A 1 161 ? -14.899 6.134 17.322 1.00 98.62 161 ILE A CA 1
ATOM 1200 C C . ILE A 1 161 ? -13.542 6.617 16.808 1.00 98.62 161 ILE A C 1
ATOM 1202 O O . ILE A 1 161 ? -12.716 7.046 17.613 1.00 98.62 161 ILE A O 1
ATOM 1206 N N . ASP A 1 162 ? -13.339 6.620 15.488 1.00 98.75 162 ASP A N 1
ATOM 1207 C CA . ASP A 1 162 ? -12.112 7.140 14.882 1.00 98.75 162 ASP A CA 1
ATOM 1208 C C . ASP A 1 162 ? -11.916 8.610 15.260 1.00 98.75 162 ASP A C 1
ATOM 1210 O O . ASP A 1 162 ? -10.884 8.960 15.829 1.00 98.75 162 ASP A O 1
ATOM 1214 N N . LYS A 1 163 ? -12.938 9.457 15.073 1.00 98.56 163 LYS A N 1
ATOM 1215 C CA . LYS A 1 163 ? -12.886 10.878 15.443 1.00 98.56 163 LYS A CA 1
ATOM 1216 C C . LYS A 1 163 ? -12.523 11.096 16.912 1.00 98.56 163 LYS A C 1
ATOM 1218 O O . LYS A 1 163 ? -11.688 11.945 17.203 1.00 98.56 163 LYS A O 1
ATOM 1223 N N . LEU A 1 164 ? -13.095 10.318 17.829 1.00 98.50 164 LEU A N 1
ATOM 1224 C CA . LEU A 1 164 ? -12.758 10.408 19.249 1.00 98.50 164 LEU A CA 1
ATOM 1225 C C . LEU A 1 164 ? -11.275 10.090 19.506 1.00 98.50 164 LEU A C 1
ATOM 1227 O O . LEU A 1 164 ? -10.627 10.807 20.265 1.00 98.50 164 LEU A O 1
ATOM 1231 N N . MET A 1 165 ? -10.718 9.052 18.873 1.00 98.69 165 MET A N 1
ATOM 1232 C CA . MET A 1 165 ? -9.292 8.727 19.016 1.00 98.69 165 MET A CA 1
ATOM 1233 C C . MET A 1 165 ? -8.393 9.830 18.446 1.00 98.69 165 MET A C 1
ATOM 1235 O O . MET A 1 165 ? -7.392 10.177 19.075 1.00 98.69 165 MET A O 1
ATOM 1239 N N . LEU A 1 166 ? -8.773 10.414 17.305 1.00 98.44 166 LEU A N 1
ATOM 1240 C CA . LEU A 1 166 ? -8.067 11.544 16.690 1.00 98.44 166 LEU A CA 1
ATOM 1241 C C . LEU A 1 166 ? -8.083 12.787 17.590 1.00 98.44 166 LEU A C 1
ATOM 1243 O O . LEU A 1 166 ? -7.051 13.421 17.784 1.00 98.44 166 LEU A O 1
ATOM 1247 N N . GLU A 1 167 ? -9.231 13.113 18.186 1.00 98.38 167 GLU A N 1
ATOM 1248 C CA . GLU A 1 167 ? -9.372 14.232 19.127 1.00 98.38 167 GLU A CA 1
ATOM 1249 C C . GLU A 1 167 ? -8.577 14.003 20.422 1.00 98.38 167 GLU A C 1
ATOM 1251 O O . GLU A 1 167 ? -7.983 14.935 20.964 1.00 98.38 167 GLU A O 1
ATOM 1256 N N . MET A 1 168 ? -8.537 12.762 20.920 1.00 98.44 168 MET A N 1
ATOM 1257 C CA . MET A 1 168 ? -7.752 12.395 22.103 1.00 98.44 168 MET A CA 1
ATOM 1258 C C . MET A 1 168 ? -6.238 12.456 21.855 1.00 98.44 168 MET A C 1
ATOM 1260 O O . MET A 1 168 ? -5.477 12.803 22.773 1.00 98.44 168 MET A O 1
ATOM 1264 N N . ASP A 1 169 ? -5.797 12.095 20.648 1.00 98.44 169 ASP A N 1
ATOM 1265 C CA . ASP A 1 169 ? -4.413 12.270 20.215 1.00 98.44 169 ASP A CA 1
ATOM 1266 C C . ASP A 1 169 ? -4.089 13.770 20.104 1.00 98.44 169 ASP A C 1
ATOM 1268 O O . ASP A 1 169 ? -3.187 14.268 20.782 1.00 98.44 169 ASP A O 1
ATOM 1272 N N . GLY A 1 170 ? -4.898 14.508 19.343 1.00 97.75 170 GLY A N 1
ATOM 1273 C CA . GLY A 1 170 ? -4.833 15.963 19.227 1.00 97.75 170 GLY A CA 1
ATOM 1274 C C . GLY A 1 170 ? -3.654 16.493 18.405 1.00 97.75 170 GLY A C 1
ATOM 1275 O O . GLY A 1 170 ? -3.449 17.706 18.376 1.00 97.75 170 GLY A O 1
ATOM 1276 N N . THR A 1 171 ? -2.877 15.628 17.745 1.00 96.88 171 THR A N 1
ATOM 1277 C CA . THR A 1 171 ? -1.773 16.026 16.860 1.00 96.88 171 THR A CA 1
ATOM 1278 C C . THR A 1 171 ? -2.115 15.764 15.395 1.00 96.88 171 THR A C 1
ATOM 1280 O O . THR A 1 171 ? -2.852 14.837 15.068 1.00 96.88 171 THR A O 1
ATOM 1283 N N . GLU A 1 172 ? -1.564 16.571 14.486 1.00 92.38 172 GLU A N 1
ATOM 1284 C CA . GLU A 1 172 ? -1.849 16.460 13.046 1.00 92.38 172 GLU A CA 1
ATOM 1285 C C . GLU A 1 172 ? -1.401 15.115 12.453 1.00 92.38 172 GLU A C 1
ATOM 1287 O O . GLU A 1 172 ? -2.087 14.541 11.612 1.00 92.38 172 GLU A O 1
ATOM 1292 N N . ASN A 1 173 ? -0.273 14.587 12.926 1.00 92.19 173 ASN A N 1
ATOM 1293 C CA . ASN A 1 173 ? 0.352 13.366 12.421 1.00 92.19 173 ASN A CA 1
ATOM 1294 C C . ASN A 1 173 ? 0.207 12.167 13.370 1.00 92.19 173 ASN A C 1
ATOM 1296 O O . ASN A 1 173 ? 0.951 11.197 13.227 1.00 92.19 173 ASN A O 1
ATOM 1300 N N . LYS A 1 174 ? -0.719 12.219 14.339 1.00 96.88 174 LYS A N 1
ATOM 1301 C CA . LYS A 1 174 ? -0.988 11.120 15.288 1.00 96.88 174 LYS A CA 1
ATOM 1302 C C . LYS A 1 174 ? 0.225 10.736 16.150 1.00 96.88 174 LYS A C 1
ATOM 1304 O O . LYS A 1 174 ? 0.376 9.587 16.559 1.00 96.88 174 LYS A O 1
ATOM 1309 N N . SER A 1 175 ? 1.131 11.679 16.398 1.00 95.44 175 SER A N 1
ATOM 1310 C CA . SER A 1 175 ? 2.420 11.436 17.056 1.00 95.44 175 SER A CA 1
ATOM 1311 C C . SER A 1 175 ? 2.331 11.228 18.567 1.00 95.44 175 SER A C 1
ATOM 1313 O O . SER A 1 175 ? 3.292 10.733 19.158 1.00 95.44 175 SER A O 1
ATOM 1315 N N . LYS A 1 176 ? 1.208 11.574 19.212 1.00 96.94 176 LYS A N 1
ATOM 1316 C CA . LYS A 1 176 ? 1.050 11.385 20.661 1.00 96.94 176 LYS A CA 1
ATOM 1317 C C . LYS A 1 176 ? 0.800 9.922 21.013 1.00 96.94 176 LYS A C 1
ATOM 1319 O O . LYS A 1 176 ? 1.430 9.422 21.940 1.00 96.94 176 LYS A O 1
ATOM 1324 N N . PHE A 1 177 ? -0.114 9.250 20.318 1.00 97.94 177 PHE A N 1
ATOM 1325 C CA . PHE A 1 177 ? -0.400 7.827 20.533 1.00 97.94 177 PHE A CA 1
ATOM 1326 C C . PHE A 1 177 ? 0.334 6.914 19.553 1.00 97.94 177 PHE A C 1
ATOM 1328 O O . PHE A 1 177 ? 0.602 5.759 19.884 1.00 97.94 177 PHE A O 1
ATOM 1335 N N . GLY A 1 178 ? 0.671 7.433 18.376 1.00 97.50 178 GLY A N 1
ATOM 1336 C CA . GLY A 1 178 ? 1.137 6.662 17.235 1.00 97.50 178 GLY A CA 1
ATOM 1337 C C . GLY A 1 178 ? -0.014 6.269 16.314 1.00 97.50 178 GLY A C 1
ATOM 1338 O O . GLY A 1 178 ? -1.049 5.760 16.757 1.00 97.50 178 GLY A O 1
ATOM 1339 N N . ALA A 1 179 ? 0.192 6.433 15.009 1.00 97.31 179 ALA A N 1
ATOM 1340 C CA . ALA A 1 179 ? -0.742 5.988 13.977 1.00 97.31 179 ALA A CA 1
ATOM 1341 C C . ALA A 1 179 ? -1.018 4.478 14.064 1.00 97.31 179 ALA A C 1
ATOM 1343 O O . ALA A 1 179 ? -2.143 4.037 13.847 1.00 97.31 179 ALA A O 1
ATOM 1344 N N . ASN A 1 180 ? -0.015 3.691 14.465 1.00 97.94 180 ASN A N 1
ATOM 1345 C CA . ASN A 1 180 ? -0.147 2.259 14.720 1.00 97.94 180 ASN A CA 1
ATOM 1346 C C . ASN A 1 180 ? -1.079 1.933 15.897 1.00 97.94 180 ASN A C 1
ATOM 1348 O O . ASN A 1 180 ? -1.820 0.953 15.831 1.00 97.94 180 ASN A O 1
ATOM 1352 N N . ALA A 1 181 ? -1.102 2.756 16.948 1.00 98.62 181 ALA A N 1
ATOM 1353 C CA . ALA A 1 181 ? -2.026 2.561 18.061 1.00 98.62 181 ALA A CA 1
ATOM 1354 C C . ALA A 1 181 ? -3.485 2.809 17.640 1.00 98.62 181 ALA A C 1
ATOM 1356 O O . ALA A 1 181 ? -4.365 1.984 17.893 1.00 98.62 181 ALA A O 1
ATOM 1357 N N . ILE A 1 182 ? -3.727 3.941 16.972 1.00 98.81 182 ILE A N 1
ATOM 1358 C CA . ILE A 1 182 ? -5.066 4.354 16.525 1.00 98.81 182 ILE A CA 1
ATOM 1359 C C . ILE A 1 182 ? -5.602 3.375 15.479 1.00 98.81 182 ILE A C 1
ATOM 1361 O O . ILE A 1 182 ? -6.731 2.894 15.605 1.00 98.81 182 ILE A O 1
ATOM 1365 N N . LEU A 1 183 ? -4.780 3.020 14.488 1.00 98.81 183 LEU A N 1
ATOM 1366 C CA . LEU A 1 183 ? -5.200 2.133 13.414 1.00 98.81 183 LEU A CA 1
ATOM 1367 C C . LEU A 1 183 ? -5.567 0.742 13.939 1.00 98.81 183 LEU A C 1
ATOM 1369 O O . LEU A 1 183 ? -6.604 0.216 13.550 1.00 98.81 183 LEU A O 1
ATOM 1373 N N . GLY A 1 184 ? -4.776 0.158 14.847 1.00 98.69 184 GLY A N 1
ATOM 1374 C CA . GLY A 1 184 ? -5.068 -1.176 15.384 1.00 98.69 184 GLY A CA 1
ATOM 1375 C C . GLY A 1 184 ? -6.459 -1.258 16.022 1.00 98.69 184 GLY A C 1
ATOM 1376 O O . GLY A 1 184 ? -7.222 -2.188 15.757 1.00 98.69 184 GLY A O 1
ATOM 1377 N N . VAL A 1 185 ? -6.833 -0.233 16.793 1.00 98.88 185 VAL A N 1
ATOM 1378 C CA . VAL A 1 185 ? -8.177 -0.127 17.379 1.00 98.88 185 VAL A CA 1
ATOM 1379 C C . VAL A 1 185 ? -9.231 0.125 16.297 1.00 98.88 185 VAL A C 1
ATOM 1381 O O . VAL A 1 185 ? -10.259 -0.547 16.291 1.00 98.88 185 VAL A O 1
ATOM 1384 N N . SER A 1 186 ? -8.966 1.034 15.356 1.00 98.88 186 SER A N 1
ATOM 1385 C CA . SER A 1 186 ? -9.866 1.378 14.244 1.00 98.88 186 SER A CA 1
ATOM 1386 C C . SER A 1 186 ? -10.262 0.154 13.404 1.00 98.88 186 SER A C 1
ATOM 1388 O O . SER A 1 186 ? -11.445 -0.065 13.131 1.00 98.88 186 SER A O 1
ATOM 1390 N N . LEU A 1 187 ? -9.289 -0.697 13.063 1.00 98.88 187 LEU A N 1
ATOM 1391 C CA . LEU A 1 187 ? -9.492 -1.938 12.311 1.00 98.88 187 LEU A CA 1
ATOM 1392 C C . LEU A 1 187 ? -10.301 -2.971 13.113 1.00 98.88 187 LEU A C 1
ATOM 1394 O O . LEU A 1 187 ? -11.227 -3.588 12.577 1.00 98.88 187 LEU A O 1
ATOM 1398 N N . ALA A 1 188 ? -9.982 -3.155 14.400 1.00 98.81 188 ALA A N 1
ATOM 1399 C CA . ALA A 1 188 ? -10.699 -4.086 15.274 1.00 98.81 188 ALA A CA 1
ATOM 1400 C C . ALA A 1 188 ? -12.163 -3.659 15.491 1.00 98.81 188 ALA A C 1
ATOM 1402 O O . ALA A 1 188 ? -13.064 -4.503 15.486 1.00 98.81 188 ALA A O 1
ATOM 1403 N N . VAL A 1 189 ? -12.414 -2.350 15.606 1.00 98.75 189 VAL A N 1
ATOM 1404 C CA . VAL A 1 189 ? -13.762 -1.760 15.652 1.00 98.75 189 VAL A CA 1
ATOM 1405 C C . VAL A 1 189 ? -14.522 -2.048 14.361 1.00 98.75 189 VAL A C 1
ATOM 1407 O O . VAL A 1 189 ? -15.651 -2.522 14.435 1.00 98.75 189 VAL A O 1
ATOM 1410 N N . CYS A 1 190 ? -13.899 -1.866 13.195 1.00 98.81 190 CYS A N 1
ATOM 1411 C CA . CYS A 1 190 ? -14.537 -2.127 11.903 1.00 98.81 190 CYS A CA 1
ATOM 1412 C C . CYS A 1 190 ? -14.954 -3.604 11.753 1.00 98.81 190 CYS A C 1
ATOM 1414 O O . CYS A 1 190 ? -16.081 -3.915 11.356 1.00 98.81 190 CYS A O 1
ATOM 1416 N N . LYS A 1 191 ? -14.084 -4.536 12.171 1.00 98.75 191 LYS A N 1
ATOM 1417 C CA . LYS A 1 191 ? -14.393 -5.978 12.235 1.00 98.75 191 LYS A CA 1
ATOM 1418 C C . LYS A 1 191 ? -15.569 -6.275 13.172 1.00 98.75 191 LYS A C 1
ATOM 1420 O O . LYS A 1 191 ? -16.472 -7.032 12.809 1.00 98.75 191 LYS A O 1
ATOM 1425 N N . ALA A 1 192 ? -15.594 -5.652 14.348 1.00 98.56 192 ALA A N 1
ATOM 1426 C CA . ALA A 1 192 ? -16.698 -5.788 15.295 1.00 98.56 192 ALA A CA 1
ATOM 1427 C C . ALA A 1 192 ? -18.011 -5.190 14.759 1.00 98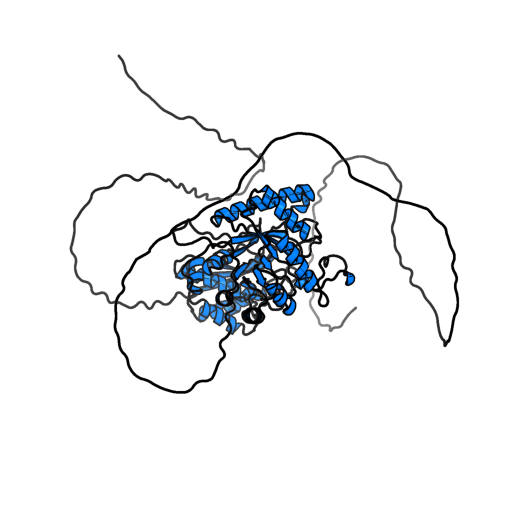.56 192 ALA A C 1
ATOM 1429 O O . ALA A 1 192 ? -19.073 -5.783 14.943 1.00 98.56 192 ALA A O 1
ATOM 1430 N N . GLY A 1 193 ? -17.946 -4.057 14.055 1.00 98.25 193 GLY A N 1
ATOM 1431 C CA . GLY A 1 193 ? -19.084 -3.405 13.406 1.00 98.25 193 GLY A CA 1
ATOM 1432 C C . GLY A 1 193 ? -19.733 -4.275 12.327 1.00 98.25 193 GLY A C 1
ATOM 1433 O O . GLY A 1 193 ? -20.963 -4.348 12.250 1.00 98.25 193 GLY A O 1
ATOM 1434 N N . ALA A 1 194 ? -18.927 -5.001 11.547 1.00 98.25 194 ALA A N 1
ATOM 1435 C CA . ALA A 1 194 ? -19.420 -5.976 10.575 1.00 98.25 194 ALA A CA 1
ATOM 1436 C C . ALA A 1 194 ? -20.193 -7.121 11.252 1.00 98.25 194 ALA A C 1
ATOM 1438 O O . ALA A 1 194 ? -21.327 -7.432 10.873 1.00 98.25 194 ALA A O 1
ATOM 1439 N N . ALA A 1 195 ? -19.621 -7.695 12.313 1.00 97.81 195 ALA A N 1
ATOM 1440 C CA . ALA A 1 195 ? -20.249 -8.777 13.065 1.00 97.81 195 ALA A CA 1
ATOM 1441 C C . ALA A 1 195 ? -21.505 -8.337 13.833 1.00 97.81 195 ALA A C 1
ATOM 1443 O O . ALA A 1 195 ? -22.461 -9.107 13.938 1.00 97.81 195 ALA A O 1
ATOM 1444 N N . GLU A 1 196 ? -21.543 -7.097 14.327 1.00 97.06 196 GLU A N 1
ATOM 1445 C CA . GLU A 1 196 ? -22.733 -6.520 14.961 1.00 97.06 196 GLU A CA 1
ATOM 1446 C C . GLU A 1 196 ? -23.904 -6.443 13.974 1.00 97.06 196 GLU A C 1
ATOM 1448 O O . GLU A 1 196 ? -25.031 -6.802 14.320 1.00 97.06 196 GLU A O 1
ATOM 1453 N N . LYS A 1 197 ? -23.622 -6.068 12.720 1.00 96.81 197 LYS A N 1
ATOM 1454 C CA . LYS A 1 197 ? -24.595 -6.063 11.617 1.00 96.81 197 LYS A CA 1
ATOM 1455 C C . LYS A 1 197 ? -24.891 -7.458 11.044 1.00 96.81 197 LYS A C 1
ATOM 1457 O O . LYS A 1 197 ? -25.830 -7.592 10.264 1.00 96.81 197 LYS A O 1
ATOM 1462 N N . GLY A 1 198 ? -24.119 -8.485 11.405 1.00 96.88 198 GLY A N 1
ATOM 1463 C CA . GLY A 1 198 ? -24.265 -9.841 10.868 1.00 96.88 198 GLY A CA 1
ATOM 1464 C C . GLY A 1 198 ? -23.913 -9.962 9.381 1.00 96.88 198 GLY A C 1
ATOM 1465 O O . GLY A 1 198 ? -24.499 -10.791 8.688 1.00 96.88 198 GLY A O 1
ATOM 1466 N N . ILE A 1 199 ? -22.989 -9.131 8.886 1.00 97.31 199 ILE A N 1
ATOM 1467 C CA . ILE A 1 199 ? -22.553 -9.098 7.480 1.00 97.31 199 ILE A CA 1
ATOM 1468 C C . ILE A 1 199 ? -21.037 -9.327 7.362 1.00 97.31 199 ILE A C 1
ATOM 1470 O O . ILE A 1 199 ? -20.307 -9.079 8.324 1.00 97.31 199 ILE A O 1
ATOM 1474 N N . PRO A 1 200 ? -20.534 -9.767 6.193 1.00 98.00 200 PRO A N 1
ATOM 1475 C CA . PRO A 1 200 ? -19.097 -9.822 5.926 1.00 98.00 200 PRO A CA 1
ATOM 1476 C C . PRO A 1 200 ? -18.427 -8.443 6.011 1.00 98.00 200 PRO A C 1
ATOM 1478 O O . PRO A 1 200 ? -19.063 -7.417 5.750 1.00 98.00 200 PRO A O 1
ATOM 1481 N N . LEU A 1 201 ? -17.128 -8.416 6.322 1.00 98.31 201 LEU A N 1
ATOM 1482 C CA . LEU A 1 201 ? -16.371 -7.175 6.508 1.00 98.31 201 LEU A CA 1
ATOM 1483 C C . LEU A 1 201 ? -16.358 -6.300 5.245 1.00 98.31 201 LEU A C 1
ATOM 1485 O O . LEU A 1 201 ? -16.670 -5.115 5.349 1.00 98.31 201 LEU A O 1
ATOM 1489 N N . TYR A 1 202 ? -16.116 -6.864 4.057 1.00 97.56 202 TYR A N 1
ATOM 1490 C CA . TYR A 1 202 ? -16.166 -6.106 2.798 1.00 97.56 202 TYR A CA 1
ATOM 1491 C C . TYR A 1 202 ? -17.506 -5.381 2.588 1.00 97.56 202 TYR A C 1
ATOM 1493 O O . TYR A 1 202 ? -17.542 -4.252 2.102 1.00 97.56 202 TYR A O 1
ATOM 1501 N N . ARG A 1 203 ? -18.626 -5.995 2.999 1.00 98.25 203 ARG A N 1
ATOM 1502 C CA . ARG A 1 203 ? -19.967 -5.401 2.888 1.00 98.25 203 ARG A CA 1
ATOM 1503 C C . ARG A 1 203 ? -20.158 -4.293 3.916 1.00 98.25 203 ARG A C 1
ATOM 1505 O O . ARG A 1 203 ? -20.743 -3.264 3.594 1.00 98.25 203 ARG A O 1
ATOM 1512 N N . HIS A 1 204 ? -19.633 -4.475 5.126 1.00 98.50 204 HIS A N 1
ATOM 1513 C CA . HIS A 1 204 ? -19.627 -3.426 6.142 1.00 98.50 204 HIS A CA 1
ATOM 1514 C C . HIS A 1 204 ? -18.831 -2.197 5.689 1.00 98.50 204 HIS A C 1
ATOM 1516 O O . HIS A 1 204 ? -19.328 -1.078 5.808 1.00 98.50 204 HIS A O 1
ATOM 1522 N N . ILE A 1 205 ? -17.646 -2.404 5.112 1.00 98.75 205 ILE A N 1
ATOM 1523 C CA . ILE A 1 205 ? -16.818 -1.335 4.539 1.00 98.75 205 ILE A CA 1
ATOM 1524 C C . ILE A 1 205 ? -17.554 -0.645 3.384 1.00 98.75 205 ILE A C 1
ATOM 1526 O O . ILE A 1 205 ? -17.574 0.583 3.327 1.00 98.75 205 ILE A O 1
ATOM 1530 N N . ALA A 1 206 ? -18.221 -1.405 2.510 1.00 98.38 206 ALA A N 1
ATOM 1531 C CA . ALA A 1 206 ? -19.037 -0.836 1.440 1.00 98.38 206 ALA A CA 1
ATOM 1532 C C . ALA A 1 206 ? -20.161 0.061 1.973 1.00 98.38 206 ALA A C 1
ATOM 1534 O O . ALA A 1 206 ? -20.366 1.159 1.457 1.00 98.38 206 ALA A O 1
ATOM 1535 N N . ASP A 1 207 ? -20.847 -0.352 3.042 1.00 98.31 207 ASP A N 1
ATOM 1536 C CA . ASP A 1 207 ? -21.869 0.475 3.690 1.00 98.31 207 ASP A CA 1
ATOM 1537 C C . ASP A 1 207 ? -21.280 1.771 4.269 1.00 98.31 207 ASP A C 1
ATOM 1539 O O . ASP A 1 207 ? -21.906 2.823 4.153 1.00 98.31 207 ASP A O 1
ATOM 1543 N N . LEU A 1 208 ? -20.087 1.708 4.876 1.00 98.44 208 LEU A N 1
ATOM 1544 C CA . LEU A 1 208 ? -19.381 2.889 5.394 1.00 98.44 208 LEU A CA 1
ATOM 1545 C C . LEU A 1 208 ? -18.967 3.848 4.265 1.00 98.44 208 LEU A C 1
ATOM 1547 O O . LEU A 1 208 ? -19.058 5.065 4.418 1.00 98.44 208 LEU A O 1
ATOM 1551 N N . ALA A 1 209 ? -18.541 3.314 3.118 1.00 98.19 209 ALA A N 1
ATOM 1552 C CA . ALA A 1 209 ? -18.149 4.105 1.953 1.00 98.19 209 ALA A CA 1
ATOM 1553 C C . ALA A 1 209 ? -19.351 4.679 1.177 1.00 98.19 209 ALA A C 1
ATOM 1555 O O . ALA A 1 209 ? -19.241 5.750 0.564 1.00 98.19 209 ALA A O 1
ATOM 1556 N N . GLY A 1 210 ? -20.508 4.013 1.256 1.00 97.81 210 GLY A N 1
ATOM 1557 C CA . GLY A 1 210 ? -21.708 4.310 0.471 1.00 97.81 210 GLY A CA 1
ATOM 1558 C C . GLY A 1 210 ? -21.785 3.547 -0.858 1.00 97.81 210 GLY A C 1
ATOM 1559 O O . GLY A 1 210 ? -22.528 3.955 -1.749 1.00 97.81 210 GLY A O 1
ATOM 1560 N N . ASN A 1 211 ? -21.038 2.450 -0.994 1.00 96.62 211 ASN A N 1
ATOM 1561 C CA . ASN A 1 211 ? -20.964 1.637 -2.206 1.00 96.62 211 ASN A CA 1
ATOM 1562 C C . ASN A 1 211 ? -22.034 0.540 -2.198 1.00 96.62 211 ASN A C 1
ATOM 1564 O O . ASN A 1 211 ? -22.218 -0.162 -1.202 1.00 96.62 211 ASN A O 1
ATOM 1568 N N . LYS A 1 212 ? -22.758 0.377 -3.309 1.00 94.50 212 LYS A N 1
ATOM 1569 C CA . LYS A 1 212 ? -23.807 -0.648 -3.450 1.00 94.50 212 LYS A CA 1
ATOM 1570 C C . LYS A 1 212 ? -23.282 -1.874 -4.175 1.00 94.50 212 LYS A C 1
ATOM 1572 O O . LYS A 1 212 ? -23.278 -2.953 -3.587 1.00 94.50 212 LYS A O 1
ATOM 1577 N N . ASP A 1 213 ? -22.812 -1.663 -5.395 1.00 93.56 213 ASP A N 1
ATOM 1578 C CA . ASP A 1 213 ? -22.315 -2.707 -6.277 1.00 93.56 213 ASP A CA 1
ATOM 1579 C C . ASP A 1 213 ? -20.824 -2.909 -6.026 1.00 93.56 213 ASP A C 1
ATOM 1581 O O . ASP A 1 213 ? -20.056 -1.946 -5.963 1.00 93.56 213 ASP A O 1
ATOM 1585 N N . LEU A 1 214 ? -20.438 -4.163 -5.807 1.00 93.94 214 LEU A N 1
ATOM 1586 C CA . LEU A 1 214 ? -19.083 -4.528 -5.417 1.00 93.94 214 LEU A CA 1
ATOM 1587 C C . LEU A 1 214 ? -18.294 -5.023 -6.619 1.00 93.94 214 LEU A C 1
ATOM 1589 O O . LEU A 1 214 ? -18.830 -5.745 -7.464 1.00 93.94 214 LEU A O 1
ATOM 1593 N N . ILE A 1 215 ? -17.001 -4.704 -6.625 1.00 92.00 215 ILE A N 1
ATOM 1594 C CA . ILE A 1 215 ? -16.068 -5.188 -7.638 1.00 92.00 215 ILE A CA 1
ATOM 1595 C C . ILE A 1 215 ? -14.894 -5.931 -7.009 1.00 92.00 215 ILE A C 1
ATOM 1597 O O . ILE A 1 215 ? -14.390 -5.564 -5.947 1.00 92.00 215 ILE A O 1
ATOM 1601 N N . LEU A 1 216 ? -14.451 -6.981 -7.692 1.00 94.56 216 LEU A N 1
ATOM 1602 C CA . LEU A 1 216 ? -13.186 -7.653 -7.414 1.00 94.56 216 LEU A CA 1
ATOM 1603 C C . LEU A 1 216 ? -12.033 -6.941 -8.136 1.00 94.56 216 LEU A C 1
ATOM 1605 O O . LEU A 1 216 ? -12.191 -6.623 -9.317 1.00 94.56 216 LEU A O 1
ATOM 1609 N N . PRO A 1 217 ? -10.887 -6.716 -7.471 1.00 95.81 217 PRO A N 1
ATOM 1610 C CA . PRO A 1 217 ? -9.783 -5.966 -8.056 1.00 95.81 217 PRO A CA 1
ATOM 1611 C C . PRO A 1 217 ? -8.956 -6.782 -9.057 1.00 95.81 217 PRO A C 1
ATOM 1613 O O . PRO A 1 217 ? -8.964 -8.013 -9.042 1.00 95.81 217 PRO A O 1
ATOM 1616 N N . VAL A 1 218 ? -8.199 -6.090 -9.909 1.00 96.38 218 VAL A N 1
ATOM 1617 C CA . VAL A 1 218 ? -7.044 -6.669 -10.599 1.00 96.38 218 VAL A CA 1
ATOM 1618 C C . VAL A 1 218 ? -5.843 -6.647 -9.642 1.00 96.38 218 VAL A C 1
ATOM 1620 O O . VAL A 1 218 ? -5.443 -5.557 -9.229 1.00 96.38 218 VAL A O 1
ATOM 1623 N N . PRO A 1 219 ? -5.232 -7.805 -9.335 1.00 95.56 219 PRO A N 1
ATOM 1624 C CA . PRO A 1 219 ? -4.051 -7.854 -8.484 1.00 95.56 219 PRO A CA 1
ATOM 1625 C C . PRO A 1 219 ? -2.785 -7.436 -9.240 1.00 95.56 219 PRO A C 1
ATOM 1627 O O . PRO A 1 219 ? -2.467 -7.983 -10.298 1.00 95.56 219 PRO A O 1
ATOM 1630 N N . ALA A 1 220 ? -2.030 -6.506 -8.666 1.00 96.75 220 ALA A N 1
ATOM 1631 C CA . ALA A 1 220 ? -0.676 -6.150 -9.060 1.00 96.75 220 ALA A CA 1
ATOM 1632 C C . ALA A 1 220 ? 0.322 -6.933 -8.203 1.00 96.75 220 ALA A C 1
ATOM 1634 O O . ALA A 1 220 ? 0.530 -6.640 -7.026 1.00 96.75 220 ALA A O 1
ATOM 1635 N N . PHE A 1 221 ? 0.915 -7.967 -8.799 1.00 95.88 221 PHE A N 1
ATOM 1636 C CA . PHE A 1 221 ? 1.869 -8.837 -8.118 1.00 95.88 221 PHE A CA 1
ATOM 1637 C C . PHE A 1 221 ? 3.275 -8.270 -8.238 1.00 95.88 221 PHE A C 1
ATOM 1639 O O . PHE A 1 221 ? 3.803 -8.235 -9.351 1.00 95.88 221 PHE A O 1
ATOM 1646 N N . ASN A 1 222 ? 3.907 -7.914 -7.121 1.00 95.00 222 ASN A N 1
ATOM 1647 C CA . ASN A 1 222 ? 5.334 -7.598 -7.114 1.00 95.00 222 ASN A CA 1
ATOM 1648 C C . ASN A 1 222 ? 6.167 -8.869 -7.372 1.00 95.00 222 ASN A C 1
ATOM 1650 O O . ASN A 1 222 ? 6.047 -9.856 -6.641 1.00 95.00 222 ASN A O 1
ATOM 1654 N N . VAL A 1 223 ? 6.985 -8.871 -8.432 1.00 96.38 223 VAL A N 1
ATOM 1655 C CA . VAL A 1 223 ? 7.710 -10.068 -8.896 1.00 96.38 223 VAL A CA 1
ATOM 1656 C C . VAL A 1 223 ? 9.220 -9.875 -9.076 1.00 96.38 223 VAL A C 1
ATOM 1658 O O . VAL A 1 223 ? 9.949 -10.871 -9.041 1.00 96.38 223 VAL A O 1
ATOM 1661 N N . ILE A 1 224 ? 9.711 -8.639 -9.224 1.00 96.12 224 ILE A N 1
ATOM 1662 C CA . ILE A 1 224 ? 11.144 -8.299 -9.198 1.00 96.12 224 ILE A CA 1
ATOM 1663 C C . ILE A 1 224 ? 11.342 -7.078 -8.303 1.00 96.12 224 ILE A C 1
ATOM 1665 O O . ILE A 1 224 ? 10.707 -6.050 -8.518 1.00 96.12 224 ILE A O 1
ATOM 1669 N N . ASN A 1 225 ? 12.293 -7.181 -7.376 1.00 93.12 225 ASN A N 1
ATOM 1670 C CA . ASN A 1 225 ? 12.623 -6.137 -6.417 1.00 93.12 225 ASN A CA 1
ATOM 1671 C C . ASN A 1 225 ? 13.969 -5.482 -6.760 1.00 93.12 225 ASN A C 1
ATOM 1673 O O . ASN A 1 225 ? 14.954 -6.157 -7.088 1.00 93.12 225 ASN A O 1
ATOM 1677 N N . GLY A 1 226 ? 14.022 -4.166 -6.605 1.00 93.06 226 GLY A N 1
ATOM 1678 C CA . GLY A 1 226 ? 15.213 -3.328 -6.630 1.00 93.06 226 GLY A CA 1
ATOM 1679 C C . GLY A 1 226 ? 15.170 -2.310 -5.492 1.00 93.06 226 GLY A C 1
ATOM 1680 O O . GLY A 1 226 ? 14.701 -2.621 -4.395 1.00 93.06 226 GLY A O 1
ATOM 1681 N N . GLY A 1 227 ? 15.699 -1.111 -5.736 1.00 91.81 227 GLY A N 1
ATOM 1682 C CA . GLY A 1 227 ? 15.684 0.005 -4.791 1.00 91.81 227 GLY A CA 1
ATOM 1683 C C . GLY A 1 227 ? 16.174 -0.387 -3.399 1.00 91.81 227 GLY A C 1
ATOM 1684 O O . GLY A 1 227 ? 17.148 -1.138 -3.265 1.00 91.81 227 GLY A O 1
ATOM 1685 N N . SER A 1 228 ? 15.467 0.092 -2.378 1.00 88.81 228 SER A N 1
ATOM 1686 C CA . SER A 1 228 ? 15.726 -0.203 -0.963 1.00 88.81 228 SER A CA 1
ATOM 1687 C C . SER A 1 228 ? 15.183 -1.570 -0.510 1.00 88.81 228 SER A C 1
ATOM 1689 O O . SER A 1 228 ? 15.488 -2.022 0.593 1.00 88.81 228 SER A O 1
ATOM 1691 N N . HIS A 1 229 ? 14.434 -2.276 -1.368 1.00 83.94 229 HIS A N 1
ATOM 1692 C CA . HIS A 1 229 ? 13.863 -3.605 -1.101 1.00 83.94 229 HIS A CA 1
ATOM 1693 C C . HIS A 1 229 ? 14.794 -4.770 -1.497 1.00 83.94 229 HIS A C 1
ATOM 1695 O O . HIS A 1 229 ? 14.478 -5.936 -1.230 1.00 83.94 229 HIS A O 1
ATOM 1701 N N . ALA A 1 230 ? 15.938 -4.492 -2.135 1.00 84.12 230 ALA A N 1
ATOM 1702 C CA . ALA A 1 230 ? 16.884 -5.512 -2.581 1.00 84.12 230 ALA A CA 1
ATOM 1703 C C . ALA A 1 230 ? 18.349 -5.043 -2.564 1.00 84.12 230 ALA A C 1
ATOM 1705 O O . ALA A 1 230 ? 18.681 -3.924 -2.949 1.00 84.12 230 ALA A O 1
ATOM 1706 N N . GLY A 1 231 ? 19.259 -5.961 -2.221 1.00 82.94 231 GLY A N 1
ATOM 1707 C CA . GLY A 1 231 ? 20.712 -5.730 -2.228 1.00 82.94 231 GLY A CA 1
ATOM 1708 C C . GLY A 1 231 ? 21.384 -5.765 -3.611 1.00 82.94 231 GLY A C 1
ATOM 1709 O O . GLY A 1 231 ? 22.608 -5.830 -3.683 1.00 82.94 231 GLY A O 1
ATOM 1710 N N . ASN A 1 232 ? 20.613 -5.779 -4.704 1.00 89.12 232 ASN A N 1
ATOM 1711 C CA . ASN A 1 232 ? 21.130 -5.657 -6.076 1.00 89.12 232 ASN A CA 1
ATOM 1712 C C . ASN A 1 232 ? 21.443 -4.186 -6.418 1.00 89.12 232 ASN A C 1
ATOM 1714 O O . ASN A 1 232 ? 21.362 -3.325 -5.546 1.00 89.12 232 ASN A O 1
ATOM 1718 N N . LYS A 1 233 ? 21.799 -3.874 -7.671 1.00 91.44 233 LYS A N 1
ATOM 1719 C CA . LYS A 1 233 ? 22.060 -2.487 -8.098 1.00 91.44 233 LYS A CA 1
ATOM 1720 C C . LYS A 1 233 ? 20.854 -1.754 -8.685 1.00 91.44 233 LYS A C 1
ATOM 1722 O O . LYS A 1 233 ? 20.860 -0.531 -8.697 1.00 91.44 233 LYS A O 1
ATOM 1727 N N . LEU A 1 234 ? 19.833 -2.488 -9.120 1.00 94.38 234 LEU A N 1
ATOM 1728 C CA . LEU A 1 234 ? 18.592 -1.965 -9.687 1.00 94.38 234 LEU A CA 1
ATOM 1729 C C . LEU A 1 234 ? 18.018 -0.826 -8.834 1.00 94.38 234 LEU A C 1
ATOM 1731 O O . LEU A 1 234 ? 17.752 -1.040 -7.650 1.00 94.38 234 LEU A O 1
ATOM 1735 N N . ALA A 1 235 ? 17.856 0.365 -9.412 1.00 95.31 235 ALA A N 1
ATOM 1736 C CA . ALA A 1 235 ? 17.407 1.537 -8.661 1.00 95.31 235 ALA A CA 1
ATOM 1737 C C . ALA A 1 235 ? 15.899 1.560 -8.410 1.00 95.31 235 ALA A C 1
ATOM 1739 O O . ALA A 1 235 ? 15.493 1.895 -7.303 1.00 95.31 235 ALA A O 1
ATOM 1740 N N . MET A 1 236 ? 15.087 1.177 -9.400 1.00 96.81 236 MET A N 1
ATOM 1741 C CA . MET A 1 236 ? 13.628 1.144 -9.254 1.00 96.81 236 MET A CA 1
ATOM 1742 C C . MET A 1 236 ? 13.219 0.034 -8.292 1.00 96.81 236 MET A C 1
ATOM 1744 O O . MET A 1 236 ? 13.805 -1.053 -8.309 1.00 96.81 236 MET A O 1
ATOM 1748 N N . GLN A 1 237 ? 12.247 0.326 -7.433 1.00 95.12 237 GLN A N 1
ATOM 1749 C CA . GLN A 1 237 ? 11.932 -0.514 -6.287 1.00 95.12 237 GLN A CA 1
ATOM 1750 C C . GLN A 1 237 ? 11.209 -1.799 -6.682 1.00 95.12 237 GLN A C 1
ATOM 1752 O O . GLN A 1 237 ? 11.584 -2.867 -6.190 1.00 95.12 237 GLN A O 1
ATOM 1757 N N . GLU A 1 238 ? 10.228 -1.731 -7.587 1.00 95.81 238 GLU A N 1
ATOM 1758 C CA . GLU A 1 238 ? 9.384 -2.882 -7.918 1.00 95.81 238 GLU A CA 1
ATOM 1759 C C . GLU A 1 238 ? 8.947 -2.925 -9.369 1.00 95.81 238 GLU A C 1
ATOM 1761 O O . GLU A 1 238 ? 8.607 -1.919 -9.994 1.00 95.81 238 GLU A O 1
ATOM 1766 N N . PHE A 1 239 ? 8.874 -4.153 -9.871 1.00 97.81 239 PHE A N 1
ATOM 1767 C CA . PHE A 1 239 ? 8.289 -4.463 -11.160 1.00 97.81 239 PHE A CA 1
ATOM 1768 C C . PHE A 1 239 ? 7.186 -5.489 -10.939 1.00 97.81 239 PHE A C 1
ATOM 1770 O O . PHE A 1 239 ? 7.418 -6.596 -10.438 1.00 97.81 239 PHE A O 1
ATOM 1777 N N . MET A 1 240 ? 5.978 -5.093 -11.319 1.00 98.00 240 MET A N 1
ATOM 1778 C CA . MET A 1 240 ? 4.748 -5.815 -11.060 1.00 98.00 240 MET A CA 1
ATOM 1779 C C . MET A 1 240 ? 4.141 -6.368 -12.344 1.00 98.00 240 MET A C 1
ATOM 1781 O O . MET A 1 240 ? 4.270 -5.777 -13.416 1.00 98.00 240 MET A O 1
ATOM 1785 N N . ILE A 1 241 ? 3.406 -7.470 -12.220 1.00 98.25 241 ILE A N 1
ATOM 1786 C CA . ILE A 1 241 ? 2.543 -7.991 -13.285 1.00 98.25 241 ILE A CA 1
ATOM 1787 C C . ILE A 1 241 ? 1.072 -7.854 -12.892 1.00 98.25 241 ILE A C 1
ATOM 1789 O O . ILE A 1 241 ? 0.703 -8.112 -11.746 1.00 98.25 241 ILE A O 1
ATOM 1793 N N . LEU A 1 242 ? 0.238 -7.465 -13.855 1.00 98.06 242 LEU A N 1
ATOM 1794 C CA . LEU A 1 242 ? -1.197 -7.257 -13.680 1.00 98.06 242 LEU A CA 1
ATOM 1795 C C . LEU A 1 242 ? -1.955 -8.087 -14.730 1.00 98.06 242 LEU A C 1
ATOM 1797 O O . LEU A 1 242 ? -1.900 -7.764 -15.920 1.00 98.06 242 LEU A O 1
ATOM 1801 N N . PRO A 1 243 ? -2.669 -9.158 -14.347 1.00 97.25 243 PRO A N 1
ATOM 1802 C CA . PRO A 1 243 ? -3.420 -10.012 -15.267 1.00 97.25 243 PRO A CA 1
ATOM 1803 C C . PRO A 1 243 ? -4.786 -9.395 -15.626 1.00 97.25 243 PRO A C 1
ATOM 1805 O O . PRO A 1 243 ? -5.839 -9.955 -15.324 1.00 97.25 243 PRO A O 1
ATOM 1808 N N . VAL A 1 244 ? -4.774 -8.230 -16.279 1.00 97.25 244 VAL A N 1
ATOM 1809 C CA . VAL A 1 244 ? -5.977 -7.459 -16.661 1.00 97.25 244 VAL A CA 1
ATOM 1810 C C . VAL A 1 244 ? -6.921 -8.202 -17.614 1.00 97.25 244 VAL A C 1
ATOM 1812 O O . VAL A 1 244 ? -8.104 -7.882 -17.671 1.00 97.25 244 VAL A O 1
ATOM 1815 N N . GLY A 1 245 ? -6.419 -9.193 -18.358 1.00 96.94 245 GLY A N 1
ATOM 1816 C CA . GLY A 1 245 ? -7.209 -10.036 -19.264 1.00 96.94 245 GLY A CA 1
ATOM 1817 C C . GLY A 1 245 ? -7.816 -11.284 -18.609 1.00 96.94 245 GLY A C 1
ATOM 1818 O O . GLY A 1 245 ? -8.336 -12.154 -19.313 1.00 96.94 245 GLY A O 1
ATOM 1819 N N . ALA A 1 246 ? -7.712 -11.434 -17.285 1.00 95.25 246 ALA A N 1
ATOM 1820 C CA . ALA A 1 246 ? -8.327 -12.543 -16.561 1.00 95.25 246 ALA A CA 1
ATOM 1821 C C . ALA A 1 246 ? -9.856 -12.393 -16.479 1.00 95.25 246 ALA A C 1
ATOM 1823 O O . ALA A 1 246 ? -10.382 -11.306 -16.271 1.00 95.25 246 ALA A O 1
ATOM 1824 N N . SER A 1 247 ? -10.590 -13.505 -16.565 1.00 94.88 247 SER A N 1
ATOM 1825 C CA . SER A 1 247 ? -12.062 -13.492 -16.518 1.00 94.88 247 SER A CA 1
ATOM 1826 C C . SER A 1 247 ? -12.650 -13.275 -15.119 1.00 94.88 247 SER A C 1
ATOM 1828 O O . SER A 1 247 ? -13.847 -13.048 -14.980 1.00 94.88 247 SER A O 1
ATOM 1830 N N . ASN A 1 248 ? -11.849 -13.474 -14.071 1.00 90.88 248 ASN A N 1
ATOM 1831 C CA . ASN A 1 248 ? -12.225 -13.310 -12.667 1.00 90.88 248 ASN A CA 1
ATOM 1832 C C . ASN A 1 248 ? -10.967 -13.329 -11.782 1.00 90.88 248 ASN A C 1
ATOM 1834 O O . ASN A 1 248 ? -9.892 -13.737 -12.225 1.00 90.88 248 ASN A O 1
ATOM 1838 N N . PHE A 1 249 ? -11.114 -12.959 -10.506 1.00 91.06 249 PHE A N 1
ATOM 1839 C CA . PHE A 1 249 ? -9.999 -12.893 -9.554 1.00 91.06 249 PHE A CA 1
ATOM 1840 C C . PHE A 1 249 ? -9.266 -14.233 -9.368 1.00 91.06 249 PHE A C 1
ATOM 1842 O O . PHE A 1 249 ? -8.043 -14.273 -9.285 1.00 91.06 249 PHE A O 1
ATOM 1849 N N . LYS A 1 250 ? -9.988 -15.362 -9.353 1.00 92.56 250 LYS A N 1
ATOM 1850 C CA . LYS A 1 250 ? -9.364 -16.692 -9.231 1.00 92.56 250 LYS A CA 1
ATOM 1851 C C . LYS A 1 250 ? -8.434 -16.981 -10.414 1.00 92.56 250 LYS A C 1
ATOM 1853 O O . LYS A 1 250 ? -7.345 -17.518 -10.219 1.00 92.56 250 LYS A O 1
ATOM 1858 N N . GLU A 1 251 ? -8.857 -16.618 -11.619 1.00 95.25 251 GLU A N 1
ATOM 1859 C CA . GLU A 1 251 ? -8.049 -16.759 -12.828 1.00 95.25 251 GLU A CA 1
ATOM 1860 C C . GLU A 1 251 ? -6.866 -15.781 -12.839 1.00 95.25 251 GLU A C 1
ATOM 1862 O O . GLU A 1 251 ? -5.756 -16.178 -13.186 1.00 95.25 251 GLU A O 1
ATOM 1867 N N . ALA A 1 252 ? -7.061 -14.545 -12.368 1.00 94.81 252 ALA A N 1
ATOM 1868 C CA . ALA A 1 252 ? -5.982 -13.574 -12.181 1.00 94.81 252 ALA A CA 1
ATOM 1869 C C . ALA A 1 252 ? -4.877 -14.126 -11.263 1.00 94.81 252 ALA A C 1
ATOM 1871 O O . ALA A 1 252 ? -3.697 -14.087 -11.613 1.00 94.81 252 ALA A O 1
ATOM 1872 N N . MET A 1 253 ? -5.260 -14.734 -10.135 1.00 93.38 253 MET A N 1
ATOM 1873 C CA . MET A 1 253 ? -4.329 -15.397 -9.216 1.00 93.38 253 MET A CA 1
ATOM 1874 C C . MET A 1 253 ? -3.568 -16.557 -9.872 1.00 93.38 253 MET A C 1
ATOM 1876 O O . MET A 1 253 ? -2.367 -16.711 -9.640 1.00 93.38 253 MET A O 1
ATOM 1880 N N . ARG A 1 254 ? -4.244 -17.374 -10.695 1.00 96.06 254 ARG A N 1
ATOM 1881 C CA . ARG A 1 254 ? -3.611 -18.482 -11.431 1.00 96.06 254 ARG A CA 1
ATOM 1882 C C . ARG A 1 254 ? -2.570 -17.960 -12.420 1.00 96.06 254 ARG A C 1
ATOM 1884 O O . ARG A 1 254 ? -1.428 -18.414 -12.385 1.00 96.06 254 ARG A O 1
ATOM 1891 N N . ILE A 1 255 ? -2.952 -16.988 -13.249 1.00 97.19 255 ILE A N 1
ATOM 1892 C CA . ILE A 1 255 ? -2.072 -16.362 -14.245 1.00 97.19 255 ILE A CA 1
ATOM 1893 C C . ILE A 1 255 ? -0.847 -15.747 -13.558 1.00 97.19 255 ILE A C 1
ATOM 1895 O O . ILE A 1 255 ? 0.281 -16.053 -13.942 1.00 97.19 255 ILE A O 1
ATOM 1899 N N . GLY A 1 256 ? -1.049 -14.948 -12.504 1.00 96.12 256 GLY A N 1
ATOM 1900 C CA . GLY A 1 256 ? 0.047 -14.335 -11.749 1.00 96.12 256 GLY A CA 1
ATOM 1901 C C . GLY A 1 256 ? 1.033 -15.367 -11.191 1.00 96.12 256 GLY A C 1
ATOM 1902 O O . GLY A 1 256 ? 2.245 -15.228 -11.365 1.00 96.12 256 GLY A O 1
ATOM 1903 N N . ALA A 1 257 ? 0.531 -16.454 -10.593 1.00 96.62 257 ALA A N 1
ATOM 1904 C CA . ALA A 1 257 ? 1.370 -17.525 -10.053 1.00 96.62 257 ALA A CA 1
ATOM 1905 C C . ALA A 1 257 ? 2.160 -18.282 -11.140 1.00 96.62 257 ALA A C 1
ATOM 1907 O O . ALA A 1 257 ? 3.331 -18.616 -10.944 1.00 96.62 257 ALA A O 1
ATOM 1908 N N . GLU A 1 258 ? 1.544 -18.552 -12.292 1.00 98.00 258 GLU A N 1
ATOM 1909 C CA . GLU A 1 258 ? 2.203 -19.226 -13.416 1.00 98.00 258 GLU A CA 1
ATOM 1910 C C . GLU A 1 258 ? 3.294 -18.355 -14.054 1.00 98.00 258 GLU A C 1
ATOM 1912 O O . GLU A 1 258 ? 4.387 -18.860 -14.336 1.00 98.00 258 GLU A O 1
ATOM 1917 N N . VAL A 1 259 ? 3.049 -17.049 -14.216 1.00 98.38 259 VAL A N 1
ATOM 1918 C CA . VAL A 1 259 ? 4.072 -16.095 -14.676 1.00 98.38 259 VAL A CA 1
ATOM 1919 C C . VAL A 1 259 ? 5.209 -15.995 -13.657 1.00 98.38 259 VAL A C 1
ATOM 1921 O O . VAL A 1 259 ? 6.372 -16.090 -14.045 1.00 98.38 259 VAL A O 1
ATOM 1924 N N . TYR A 1 260 ? 4.911 -15.901 -12.357 1.00 97.94 260 TYR A N 1
ATOM 1925 C CA . TYR A 1 260 ? 5.924 -15.852 -11.293 1.00 97.94 260 TYR A CA 1
ATOM 1926 C C . TYR A 1 260 ? 6.838 -17.091 -11.286 1.00 97.94 260 TYR A C 1
ATOM 1928 O O . TYR A 1 260 ? 8.063 -16.975 -11.200 1.00 97.94 260 TYR A O 1
ATOM 1936 N N . HIS A 1 261 ? 6.282 -18.297 -11.438 1.00 97.75 261 HIS A N 1
ATOM 1937 C CA . HIS A 1 261 ? 7.091 -19.519 -11.516 1.00 97.75 261 HIS A CA 1
ATOM 1938 C C . HIS A 1 261 ? 7.904 -19.621 -12.814 1.00 97.75 261 HIS A C 1
ATOM 1940 O O . HIS A 1 261 ? 9.041 -20.105 -12.786 1.00 97.75 261 HIS A O 1
ATOM 1946 N N . ASN A 1 262 ? 7.374 -19.134 -13.939 1.00 98.38 262 ASN A N 1
ATOM 1947 C CA . ASN A 1 262 ? 8.148 -19.030 -15.176 1.00 98.38 262 ASN A CA 1
ATOM 1948 C C . ASN A 1 262 ? 9.293 -18.024 -15.041 1.00 98.38 262 ASN A C 1
ATOM 1950 O O . ASN A 1 262 ? 10.423 -18.343 -15.421 1.00 98.38 262 ASN A O 1
ATOM 1954 N N . LEU A 1 263 ? 9.042 -16.872 -14.418 1.00 98.25 263 LEU A N 1
ATOM 1955 C CA . LEU A 1 263 ? 10.060 -15.874 -14.104 1.00 98.25 263 LEU A CA 1
ATOM 1956 C C . LEU A 1 263 ? 11.164 -16.468 -13.225 1.00 98.25 263 LEU A C 1
ATOM 1958 O O . LEU A 1 263 ? 12.343 -16.321 -13.548 1.00 98.25 263 LEU A O 1
ATOM 1962 N N . LYS A 1 264 ? 10.805 -17.235 -12.187 1.00 97.56 264 LYS A N 1
ATOM 1963 C CA . LYS A 1 264 ? 11.774 -17.971 -11.358 1.00 97.56 264 LYS A CA 1
ATOM 1964 C C . LYS A 1 264 ? 12.695 -18.850 -12.200 1.00 97.56 264 LYS A C 1
ATOM 1966 O O . LYS A 1 264 ? 13.903 -18.884 -11.969 1.00 97.56 264 LYS A O 1
ATOM 1971 N N . ALA A 1 265 ? 12.137 -19.576 -13.170 1.00 97.56 265 ALA A N 1
ATOM 1972 C CA . ALA A 1 265 ? 12.907 -20.447 -14.052 1.00 97.56 265 ALA A CA 1
ATOM 1973 C C . ALA A 1 265 ? 13.827 -19.653 -14.996 1.00 97.56 265 ALA A C 1
ATOM 1975 O O . ALA A 1 265 ? 14.977 -20.049 -15.187 1.00 97.56 265 ALA A O 1
ATOM 1976 N N . VAL A 1 266 ? 13.348 -18.533 -15.548 1.00 97.50 266 VAL A N 1
ATOM 1977 C CA . VAL A 1 266 ? 14.147 -17.626 -16.394 1.00 97.50 266 VAL A CA 1
ATOM 1978 C C . VAL A 1 266 ? 15.317 -17.041 -15.597 1.00 97.50 266 VAL A C 1
ATOM 1980 O O . VAL A 1 266 ? 16.468 -17.164 -16.019 1.00 97.50 266 VAL A O 1
ATOM 1983 N N . ILE A 1 267 ? 15.051 -16.501 -14.404 1.00 97.44 267 ILE A N 1
ATOM 1984 C CA . ILE A 1 267 ? 16.073 -15.947 -13.506 1.00 97.44 267 ILE A CA 1
ATOM 1985 C C . ILE A 1 267 ? 17.090 -17.020 -13.118 1.00 97.44 267 ILE A C 1
ATOM 1987 O O . ILE A 1 267 ? 18.291 -16.793 -13.245 1.00 97.44 267 ILE A O 1
ATOM 1991 N N . LYS A 1 268 ? 16.628 -18.213 -12.718 1.00 97.12 268 LYS A N 1
ATOM 1992 C CA . LYS A 1 268 ? 17.512 -19.334 -12.369 1.00 97.12 268 LYS A CA 1
ATOM 1993 C C . LYS A 1 268 ? 18.447 -19.705 -13.515 1.00 97.12 268 LYS A C 1
ATOM 1995 O O . LYS A 1 268 ? 19.611 -20.010 -13.273 1.00 97.12 268 LYS A O 1
ATOM 2000 N N . SER A 1 269 ? 17.929 -19.712 -14.742 1.00 96.81 269 SER A N 1
ATOM 2001 C CA . SER A 1 269 ? 18.705 -20.065 -15.929 1.00 96.81 269 SER A CA 1
ATOM 2002 C C . SER A 1 269 ? 19.757 -19.011 -16.271 1.00 96.81 269 SER A C 1
ATOM 2004 O O . SER A 1 269 ? 20.829 -19.381 -16.739 1.00 96.81 269 SER A O 1
ATOM 2006 N N . LYS A 1 270 ? 19.458 -17.722 -16.064 1.00 96.38 270 LYS A N 1
ATOM 2007 C CA . LYS A 1 270 ? 20.333 -16.612 -16.472 1.00 96.38 270 LYS A CA 1
ATOM 2008 C C . LYS A 1 270 ? 21.326 -16.185 -15.385 1.00 96.38 270 LYS A C 1
ATOM 2010 O O . LYS A 1 270 ? 22.485 -15.936 -15.693 1.00 96.38 270 LYS A O 1
ATOM 2015 N N . TYR A 1 271 ? 20.893 -16.134 -14.126 1.00 95.50 271 TYR A N 1
ATOM 2016 C CA . TYR A 1 271 ? 21.675 -15.598 -12.999 1.00 95.50 271 TYR A CA 1
ATOM 2017 C C . TYR A 1 271 ? 21.991 -16.640 -11.919 1.00 95.50 271 TYR A C 1
ATOM 2019 O O . TYR A 1 271 ? 22.601 -16.322 -10.900 1.00 95.50 271 TYR A O 1
ATOM 2027 N N . GLY A 1 272 ? 21.583 -17.894 -12.125 1.00 95.81 272 GLY A N 1
ATOM 2028 C CA . GLY A 1 272 ? 21.805 -18.978 -11.178 1.00 95.81 272 GLY A CA 1
ATOM 2029 C C . GLY A 1 272 ? 20.742 -19.068 -10.081 1.00 95.81 272 GLY A C 1
ATOM 2030 O O . GLY A 1 272 ? 19.843 -18.241 -9.943 1.00 95.81 272 GLY A O 1
ATOM 2031 N N . LYS A 1 273 ? 20.829 -20.141 -9.287 1.00 94.50 273 LYS A N 1
ATOM 2032 C CA . LYS A 1 273 ? 19.817 -20.490 -8.275 1.00 94.50 273 LYS A CA 1
ATOM 2033 C C . LYS A 1 273 ? 19.685 -19.441 -7.163 1.00 94.50 273 LYS A C 1
ATOM 2035 O O . LYS A 1 273 ? 18.576 -19.227 -6.685 1.00 94.50 273 LYS A O 1
ATOM 2040 N N . ASP A 1 274 ? 20.779 -18.789 -6.778 1.00 92.81 274 ASP A N 1
ATOM 2041 C CA . ASP A 1 274 ? 20.794 -17.873 -5.632 1.00 92.81 274 ASP A CA 1
ATOM 2042 C C . ASP A 1 274 ? 20.032 -16.573 -5.944 1.00 92.81 274 ASP A C 1
ATOM 2044 O O . ASP A 1 274 ? 19.422 -15.981 -5.058 1.00 92.81 274 ASP A O 1
ATOM 2048 N N . ALA A 1 275 ? 19.942 -16.197 -7.226 1.00 94.19 275 ALA A N 1
ATOM 2049 C CA . ALA A 1 275 ? 19.114 -15.090 -7.705 1.00 94.19 275 ALA A CA 1
ATOM 2050 C C . ALA A 1 275 ? 17.597 -15.361 -7.608 1.00 94.19 275 ALA A C 1
ATOM 2052 O O . ALA A 1 275 ? 16.798 -14.465 -7.857 1.00 94.19 275 ALA A O 1
ATOM 2053 N N . THR A 1 276 ? 17.187 -16.588 -7.250 1.00 93.94 276 THR A N 1
ATOM 2054 C CA . THR A 1 276 ? 15.774 -16.936 -7.004 1.00 93.94 276 THR A CA 1
ATOM 2055 C C . THR A 1 276 ? 15.349 -16.806 -5.543 1.00 93.94 276 THR A C 1
ATOM 2057 O O . THR A 1 276 ? 14.224 -17.181 -5.199 1.00 93.94 276 THR A O 1
ATOM 2060 N N . ASN A 1 277 ? 16.232 -16.283 -4.688 1.00 91.94 277 ASN A N 1
ATOM 2061 C CA . ASN A 1 277 ? 15.843 -15.788 -3.375 1.00 91.94 277 ASN A CA 1
ATOM 2062 C C . ASN A 1 277 ? 14.903 -14.587 -3.530 1.00 91.94 277 ASN A C 1
ATOM 2064 O O . ASN A 1 277 ? 14.933 -13.877 -4.539 1.00 91.94 277 ASN A O 1
ATOM 2068 N N . VAL A 1 278 ? 14.060 -14.382 -2.524 1.00 90.12 278 VAL A N 1
ATOM 2069 C CA . VAL A 1 278 ? 12.993 -13.383 -2.564 1.00 90.12 278 VAL A CA 1
ATOM 2070 C C . VAL A 1 278 ? 13.248 -12.258 -1.569 1.00 90.12 278 VAL A C 1
ATOM 2072 O O . VAL A 1 278 ? 13.727 -12.515 -0.462 1.00 90.12 278 VAL A O 1
ATOM 2075 N N . GLY A 1 279 ? 12.909 -11.028 -1.953 1.00 83.50 279 GLY A N 1
ATOM 2076 C CA . GLY A 1 279 ? 12.932 -9.864 -1.068 1.00 83.50 279 GLY A CA 1
ATOM 2077 C C . GLY A 1 279 ? 11.756 -9.851 -0.091 1.00 83.50 279 GLY A C 1
ATOM 2078 O O . GLY A 1 279 ? 11.025 -10.843 0.036 1.00 83.50 279 GLY A O 1
ATOM 2079 N N . ASP A 1 280 ? 11.575 -8.726 0.599 1.00 80.25 280 ASP A N 1
ATOM 2080 C CA . ASP A 1 280 ? 10.563 -8.543 1.654 1.00 80.25 280 ASP A CA 1
ATOM 2081 C C . ASP A 1 280 ? 9.140 -8.872 1.176 1.00 80.25 280 ASP A C 1
ATOM 2083 O O . ASP A 1 280 ? 8.384 -9.553 1.872 1.00 80.25 280 ASP A O 1
ATOM 2087 N N . GLU A 1 281 ? 8.834 -8.509 -0.066 1.00 82.06 281 GLU A N 1
ATOM 2088 C CA . GLU A 1 281 ? 7.525 -8.684 -0.703 1.00 82.06 281 GLU A CA 1
ATOM 2089 C C . GLU A 1 281 ? 7.463 -9.887 -1.653 1.00 82.06 281 GLU A C 1
ATOM 2091 O O . GLU A 1 281 ? 6.615 -9.976 -2.536 1.00 82.06 281 GLU A O 1
ATOM 2096 N N . GLY A 1 282 ? 8.381 -10.840 -1.500 1.00 87.19 282 GLY A N 1
ATOM 2097 C CA . GLY A 1 282 ? 8.312 -12.110 -2.221 1.00 87.19 282 GLY A CA 1
ATOM 2098 C C . GLY A 1 282 ? 8.706 -12.065 -3.711 1.00 87.19 282 GLY A C 1
ATOM 2099 O O . GLY A 1 282 ? 8.934 -13.124 -4.303 1.00 87.19 282 GLY A O 1
ATOM 2100 N N . GLY A 1 283 ? 8.902 -10.882 -4.299 1.00 93.25 283 GLY A N 1
ATOM 2101 C CA . GLY A 1 283 ? 9.561 -10.716 -5.597 1.00 93.25 283 GLY A CA 1
ATOM 2102 C C . GLY A 1 283 ? 11.034 -11.148 -5.578 1.00 93.25 283 GLY A C 1
ATOM 2103 O O . GLY A 1 283 ? 11.686 -11.176 -4.530 1.00 93.25 283 GLY A O 1
ATOM 2104 N N . PHE A 1 284 ? 11.571 -11.530 -6.738 1.00 95.81 284 PHE A N 1
ATOM 2105 C CA . PHE A 1 284 ? 12.968 -11.958 -6.876 1.00 95.81 284 PHE A CA 1
ATOM 2106 C C . PHE A 1 284 ? 13.927 -10.767 -6.873 1.00 95.81 284 PHE A C 1
ATOM 2108 O O . PHE A 1 284 ? 13.589 -9.694 -7.359 1.00 95.81 284 PHE A O 1
ATOM 2115 N N . ALA A 1 285 ? 15.159 -10.973 -6.410 1.00 94.12 285 ALA A N 1
ATOM 2116 C CA . ALA A 1 285 ? 16.202 -9.944 -6.408 1.00 94.12 285 ALA A CA 1
ATOM 2117 C C . ALA A 1 285 ? 17.413 -10.359 -7.272 1.00 94.12 285 ALA A C 1
ATOM 2119 O O . ALA A 1 285 ? 18.503 -10.587 -6.737 1.00 94.12 285 ALA A O 1
ATOM 2120 N N . PRO A 1 286 ? 17.259 -10.506 -8.606 1.00 93.75 286 PRO A N 1
ATOM 2121 C CA . PRO A 1 286 ? 18.387 -10.813 -9.475 1.00 93.75 286 PRO A CA 1
ATOM 2122 C C . PRO A 1 286 ? 19.410 -9.672 -9.447 1.00 93.75 286 PRO A C 1
ATOM 2124 O O . PRO A 1 286 ? 19.060 -8.505 -9.253 1.00 93.75 286 PRO A O 1
ATOM 2127 N N . ASN A 1 287 ? 20.687 -10.006 -9.646 1.00 90.56 287 ASN A N 1
ATOM 2128 C CA . ASN A 1 287 ? 21.772 -9.027 -9.656 1.00 90.56 287 ASN A CA 1
ATOM 2129 C C . ASN A 1 287 ? 21.829 -8.277 -10.998 1.00 90.56 287 ASN A C 1
ATOM 2131 O O . ASN A 1 287 ? 22.726 -8.505 -11.807 1.00 90.56 287 ASN A O 1
ATOM 2135 N N . ILE A 1 288 ? 20.833 -7.427 -11.227 1.00 91.50 288 ILE A N 1
ATOM 2136 C CA . ILE A 1 288 ? 20.705 -6.560 -12.400 1.00 91.50 288 ILE A CA 1
ATOM 2137 C C . ILE A 1 288 ? 20.904 -5.098 -11.992 1.00 91.50 288 ILE A C 1
ATOM 2139 O O . ILE A 1 288 ? 20.647 -4.723 -10.843 1.00 91.50 288 ILE A O 1
ATOM 2143 N N . LEU A 1 289 ? 21.403 -4.296 -12.933 1.00 88.62 289 LEU A N 1
ATOM 2144 C CA . LEU A 1 289 ? 21.591 -2.848 -12.787 1.00 88.62 289 LEU A CA 1
ATOM 2145 C C . LEU A 1 289 ? 20.552 -2.089 -13.620 1.00 88.62 289 LEU A C 1
ATOM 2147 O O . LEU A 1 289 ? 19.872 -1.207 -13.109 1.00 88.62 289 LEU A O 1
ATOM 2151 N N . GLU A 1 290 ? 20.413 -2.462 -14.892 1.00 91.75 290 GLU A N 1
ATOM 2152 C CA . GLU A 1 290 ? 19.569 -1.751 -15.847 1.00 91.75 290 GLU A CA 1
ATOM 2153 C C . GLU A 1 290 ? 18.084 -2.075 -15.652 1.00 91.75 290 GLU A C 1
ATOM 2155 O O . GLU A 1 290 ? 17.668 -3.233 -15.712 1.00 91.75 290 GLU A O 1
ATOM 2160 N N . ASN A 1 291 ? 17.251 -1.042 -15.513 1.00 90.50 291 ASN A N 1
ATOM 2161 C CA . ASN A 1 291 ? 15.801 -1.202 -15.338 1.00 90.50 291 ASN A CA 1
ATOM 2162 C C . ASN A 1 291 ? 15.127 -1.872 -16.552 1.00 90.50 291 ASN A C 1
ATOM 2164 O O . ASN A 1 291 ? 14.197 -2.660 -16.397 1.00 90.50 291 ASN A O 1
ATOM 2168 N N . ASN A 1 292 ? 15.654 -1.638 -17.759 1.00 94.31 292 ASN A N 1
ATOM 2169 C CA . ASN A 1 292 ? 15.219 -2.334 -18.974 1.00 94.31 292 ASN A CA 1
ATOM 2170 C C . ASN A 1 292 ? 15.407 -3.854 -18.881 1.00 94.31 292 ASN A C 1
ATOM 2172 O O . ASN A 1 292 ? 14.588 -4.608 -19.396 1.00 94.31 292 ASN A O 1
ATOM 2176 N N . GLU A 1 293 ? 16.462 -4.324 -18.210 1.00 95.81 293 GLU A N 1
ATOM 2177 C CA . GLU A 1 293 ? 16.712 -5.758 -18.070 1.00 95.81 293 GLU A CA 1
ATOM 2178 C C . GLU A 1 293 ? 15.643 -6.436 -17.203 1.00 95.81 293 GLU A C 1
ATOM 2180 O O . GLU A 1 293 ? 15.255 -7.568 -17.492 1.00 95.81 293 GLU A O 1
ATOM 2185 N N . ALA A 1 294 ? 15.110 -5.742 -16.191 1.00 96.69 294 ALA A N 1
ATOM 2186 C CA . ALA A 1 294 ? 13.971 -6.230 -15.413 1.00 96.69 294 ALA A CA 1
ATOM 2187 C C . ALA A 1 294 ? 12.720 -6.388 -16.294 1.00 96.69 294 ALA A C 1
ATOM 2189 O O . ALA A 1 294 ? 12.069 -7.434 -16.262 1.00 96.69 294 ALA A O 1
ATOM 2190 N N . LEU A 1 295 ? 12.426 -5.389 -17.134 1.00 97.81 295 LEU A N 1
ATOM 2191 C CA . LEU A 1 295 ? 11.283 -5.411 -18.053 1.00 97.81 295 LEU A CA 1
ATOM 2192 C C . LEU A 1 295 ? 11.400 -6.523 -19.108 1.00 97.81 295 LEU A C 1
ATOM 2194 O O . LEU A 1 295 ? 10.421 -7.225 -19.364 1.00 97.81 295 LEU A O 1
ATOM 2198 N N . GLU A 1 296 ? 12.594 -6.762 -19.656 1.00 97.50 296 GLU A N 1
ATOM 2199 C CA . GLU A 1 296 ? 12.839 -7.873 -20.589 1.00 97.50 296 GLU A CA 1
ATOM 2200 C C . GLU A 1 296 ? 12.665 -9.252 -19.932 1.00 97.50 296 GLU A C 1
ATOM 2202 O O . GLU A 1 296 ? 12.122 -10.179 -20.545 1.00 97.50 296 GLU A O 1
ATOM 2207 N N . LEU A 1 297 ? 13.077 -9.408 -18.665 1.00 97.62 297 LEU A N 1
ATOM 2208 C CA . LEU A 1 297 ? 12.830 -10.640 -17.907 1.00 97.62 297 LEU A CA 1
ATOM 2209 C C . LEU A 1 297 ? 11.330 -10.889 -17.716 1.00 97.62 297 LEU A C 1
ATOM 2211 O O . LEU A 1 297 ? 10.884 -12.027 -17.883 1.00 97.62 297 LEU A O 1
ATOM 2215 N N . LEU A 1 298 ? 10.557 -9.844 -17.397 1.00 97.81 298 LEU A N 1
ATOM 2216 C CA . LEU A 1 298 ? 9.104 -9.951 -17.258 1.00 97.81 298 LEU A CA 1
ATOM 2217 C C . LEU A 1 298 ? 8.435 -10.307 -18.576 1.00 97.81 298 LEU A C 1
ATOM 2219 O O . LEU A 1 298 ? 7.658 -11.259 -18.616 1.00 97.81 298 LEU A O 1
ATOM 2223 N N . LYS A 1 299 ? 8.781 -9.608 -19.658 1.00 97.31 299 LYS A N 1
ATOM 2224 C CA . LYS A 1 299 ? 8.272 -9.903 -20.999 1.00 97.31 299 LYS A CA 1
ATOM 2225 C C . LYS A 1 299 ? 8.530 -11.362 -21.382 1.00 97.31 299 LYS A C 1
ATOM 2227 O O . LYS A 1 299 ? 7.594 -12.079 -21.728 1.00 97.31 299 LYS A O 1
ATOM 2232 N N . SER A 1 300 ? 9.765 -11.833 -21.200 1.00 97.31 300 SER A N 1
ATOM 2233 C CA . SER A 1 300 ? 10.144 -13.227 -21.466 1.00 97.31 300 SER A CA 1
ATOM 2234 C C . SER A 1 300 ? 9.351 -14.226 -20.612 1.00 97.31 300 SER A C 1
ATOM 2236 O O . SER A 1 300 ? 8.960 -15.291 -21.090 1.00 97.31 300 SER A O 1
ATOM 2238 N N . ALA A 1 301 ? 9.112 -13.912 -19.335 1.00 98.06 301 ALA A N 1
ATOM 2239 C CA . ALA A 1 301 ? 8.352 -14.774 -18.432 1.00 98.06 301 ALA A CA 1
ATOM 2240 C C . ALA A 1 301 ? 6.859 -14.836 -18.790 1.00 98.06 301 ALA A C 1
ATOM 2242 O O . ALA A 1 301 ? 6.274 -15.920 -18.750 1.00 98.06 301 ALA A O 1
ATOM 2243 N N . ILE A 1 302 ? 6.264 -13.700 -19.164 1.00 98.38 302 ILE A N 1
ATOM 2244 C CA . ILE A 1 302 ? 4.870 -13.590 -19.611 1.00 98.38 302 ILE A CA 1
ATOM 2245 C C . ILE A 1 302 ? 4.665 -14.371 -20.915 1.00 98.38 302 ILE A C 1
ATOM 2247 O O . ILE A 1 302 ? 3.734 -15.174 -21.008 1.00 98.38 302 ILE A O 1
ATOM 2251 N N . GLU A 1 303 ? 5.562 -14.195 -21.890 1.00 98.06 303 GLU A N 1
ATOM 2252 C CA . GLU A 1 303 ? 5.538 -14.924 -23.164 1.00 98.06 303 GLU A CA 1
ATOM 2253 C C . GLU A 1 303 ? 5.665 -16.433 -22.944 1.00 98.06 303 GLU A C 1
ATOM 2255 O O . GLU A 1 303 ? 4.871 -17.214 -23.468 1.00 98.06 303 GLU A O 1
ATOM 2260 N N . LYS A 1 304 ? 6.611 -16.855 -22.098 1.00 97.94 304 LYS A N 1
ATOM 2261 C CA . LYS A 1 304 ? 6.812 -18.271 -21.771 1.00 97.94 304 LYS A CA 1
ATOM 2262 C C . LYS A 1 304 ? 5.612 -18.896 -21.054 1.00 97.94 304 LYS A C 1
ATOM 2264 O O . LYS A 1 304 ? 5.357 -20.086 -21.227 1.00 97.94 304 LYS A O 1
ATOM 2269 N N . ALA A 1 305 ? 4.889 -18.114 -20.257 1.00 98.06 305 ALA A N 1
ATOM 2270 C CA . ALA A 1 305 ? 3.659 -18.553 -19.606 1.00 98.06 305 ALA A CA 1
ATOM 2271 C C . ALA A 1 305 ? 2.442 -18.567 -20.555 1.00 98.06 305 ALA A C 1
ATOM 2273 O O . ALA A 1 305 ? 1.415 -19.137 -20.198 1.00 98.06 305 ALA A O 1
ATOM 2274 N N . GLY A 1 306 ? 2.550 -17.983 -21.755 1.00 98.25 306 GLY A N 1
ATOM 2275 C CA . GLY A 1 306 ? 1.471 -17.942 -22.744 1.00 98.25 306 GLY A CA 1
ATOM 2276 C C . GLY A 1 306 ? 0.397 -16.889 -22.457 1.00 98.25 306 GLY A C 1
ATOM 2277 O O . GLY A 1 306 ? -0.760 -17.107 -22.806 1.00 98.25 306 GLY A O 1
ATOM 2278 N N . TYR A 1 307 ? 0.759 -15.771 -21.810 1.00 98.44 307 TYR A N 1
ATOM 2279 C CA . TYR A 1 307 ? -0.191 -14.741 -21.354 1.00 98.44 307 TYR A CA 1
ATOM 2280 C C . TYR A 1 307 ? 0.102 -13.320 -21.865 1.00 98.44 307 TYR A C 1
ATOM 2282 O O . TYR A 1 307 ? -0.307 -12.343 -21.235 1.00 98.44 307 TYR A O 1
ATOM 2290 N N . SER A 1 308 ? 0.795 -13.179 -22.998 1.00 97.62 308 SER A N 1
ATOM 2291 C CA . SER A 1 308 ? 1.168 -11.871 -23.568 1.00 97.62 308 SER A CA 1
ATOM 2292 C C . SER A 1 308 ? -0.018 -10.967 -23.916 1.00 97.62 308 SER A C 1
ATOM 2294 O O . SER A 1 308 ? 0.139 -9.753 -23.967 1.00 97.62 308 SER A O 1
ATOM 2296 N N . ASP A 1 309 ? -1.199 -11.538 -24.146 1.00 96.81 309 ASP A N 1
ATOM 2297 C CA . ASP A 1 309 ? -2.456 -10.834 -24.421 1.00 96.81 309 ASP A CA 1
ATOM 2298 C C . ASP A 1 309 ? -3.270 -10.512 -23.153 1.00 96.81 309 ASP A C 1
ATOM 2300 O O . ASP A 1 309 ? -4.265 -9.793 -23.227 1.00 96.81 309 ASP A O 1
ATOM 2304 N N . LYS A 1 310 ? -2.869 -11.039 -21.986 1.00 97.50 310 LYS A N 1
ATOM 2305 C CA . LYS A 1 310 ? -3.633 -10.937 -20.728 1.00 97.50 310 LYS A CA 1
ATOM 2306 C C . LYS A 1 310 ? -2.913 -10.209 -19.606 1.00 97.50 310 LYS A C 1
ATOM 2308 O O . LYS A 1 310 ? -3.577 -9.783 -18.660 1.00 97.50 310 LYS A O 1
ATOM 2313 N N . VAL A 1 311 ? -1.587 -10.114 -19.665 1.00 98.38 311 VAL A N 1
ATOM 2314 C CA . VAL A 1 311 ? -0.762 -9.557 -18.591 1.00 98.38 311 VAL A CA 1
ATOM 2315 C C . VAL A 1 311 ? -0.060 -8.296 -19.066 1.00 98.38 311 VAL A C 1
ATOM 2317 O O . VAL A 1 311 ? 0.620 -8.291 -20.089 1.00 98.38 311 VAL A O 1
ATOM 2320 N N . VAL A 1 312 ? -0.200 -7.241 -18.273 1.00 98.50 312 VAL A N 1
ATOM 2321 C CA . VAL A 1 312 ? 0.500 -5.962 -18.427 1.00 98.50 312 VAL A CA 1
ATOM 2322 C C . VAL A 1 312 ? 1.425 -5.730 -17.230 1.00 98.50 312 VAL A C 1
ATOM 2324 O O . VAL A 1 312 ? 1.409 -6.500 -16.267 1.00 98.50 312 VAL A O 1
ATOM 2327 N N . ILE A 1 313 ? 2.263 -4.698 -17.298 1.00 98.62 313 ILE A N 1
ATOM 2328 C CA . ILE A 1 313 ? 3.299 -4.399 -16.304 1.00 98.62 313 ILE A CA 1
ATOM 2329 C C . ILE A 1 313 ? 2.954 -3.113 -15.546 1.00 98.62 313 ILE A C 1
ATOM 2331 O O . ILE A 1 313 ? 2.499 -2.125 -16.128 1.00 98.62 313 ILE A O 1
ATOM 2335 N N . GLY A 1 314 ? 3.199 -3.133 -14.239 1.00 98.44 314 GLY A N 1
ATOM 2336 C CA . GLY A 1 314 ? 3.226 -1.958 -13.372 1.00 98.44 314 GLY A CA 1
ATOM 2337 C C . GLY A 1 314 ? 4.618 -1.780 -12.774 1.00 98.44 314 GLY A C 1
ATOM 2338 O O . GLY A 1 314 ? 5.382 -2.741 -12.696 1.00 98.44 314 GLY A O 1
ATOM 2339 N N . MET A 1 315 ? 4.964 -0.567 -12.361 1.00 98.31 315 MET A N 1
ATOM 2340 C CA . MET A 1 315 ? 6.258 -0.268 -11.745 1.00 98.31 315 MET A CA 1
ATOM 2341 C C . MET A 1 315 ? 6.060 0.625 -10.526 1.00 98.31 315 MET A C 1
ATOM 2343 O O . MET A 1 315 ? 5.286 1.574 -10.616 1.00 98.31 315 MET A O 1
ATOM 2347 N N . ASP A 1 316 ? 6.773 0.345 -9.439 1.00 98.00 316 ASP A N 1
ATOM 2348 C CA . ASP A 1 316 ? 7.025 1.308 -8.363 1.00 98.00 316 ASP A CA 1
ATOM 2349 C C . ASP A 1 316 ? 8.490 1.718 -8.444 1.00 98.00 316 ASP A C 1
ATOM 2351 O O . ASP A 1 316 ? 9.412 0.906 -8.313 1.00 98.00 316 ASP A O 1
ATOM 2355 N N . VAL A 1 317 ? 8.697 2.988 -8.765 1.00 98.19 317 VAL A N 1
ATOM 2356 C CA . VAL A 1 317 ? 10.025 3.554 -8.925 1.00 98.19 317 VAL A CA 1
ATOM 2357 C C . VAL A 1 317 ? 10.612 3.930 -7.563 1.00 98.19 317 VAL A C 1
ATOM 2359 O O . VAL A 1 317 ? 11.813 3.726 -7.383 1.00 98.19 317 VAL A O 1
ATOM 2362 N N . ALA A 1 318 ? 9.800 4.442 -6.632 1.00 96.50 318 ALA A N 1
ATOM 2363 C CA . ALA A 1 318 ? 10.223 5.055 -5.370 1.00 96.50 318 ALA A CA 1
ATOM 2364 C C . ALA A 1 318 ? 11.338 6.107 -5.550 1.00 96.50 318 ALA A C 1
ATOM 2366 O O . ALA A 1 318 ? 12.393 6.056 -4.910 1.00 96.50 318 ALA A O 1
ATOM 2367 N N . ALA A 1 319 ? 11.142 7.061 -6.468 1.00 97.81 319 ALA A N 1
ATOM 2368 C CA . ALA A 1 319 ? 12.209 7.962 -6.910 1.00 97.81 319 ALA A CA 1
ATOM 2369 C C . ALA A 1 319 ? 12.800 8.866 -5.816 1.00 97.81 319 ALA A C 1
ATOM 2371 O O . ALA A 1 319 ? 13.955 9.288 -5.936 1.00 97.81 319 ALA A O 1
ATOM 2372 N N . SER A 1 320 ? 12.053 9.121 -4.739 1.00 96.69 320 SER A N 1
ATOM 2373 C CA . SER A 1 320 ? 12.534 9.832 -3.547 1.00 96.69 320 SER A CA 1
ATOM 2374 C C . SER A 1 320 ? 13.809 9.192 -2.964 1.00 96.69 320 SER A C 1
ATOM 2376 O O . SER A 1 320 ? 14.737 9.896 -2.560 1.00 96.69 320 SER A O 1
ATOM 2378 N N . GLU A 1 321 ? 13.932 7.859 -3.010 1.00 94.75 321 GLU A N 1
ATOM 2379 C CA . GLU A 1 321 ? 15.074 7.118 -2.444 1.00 94.75 321 GLU A CA 1
ATOM 2380 C C . GLU A 1 321 ? 16.404 7.448 -3.139 1.00 94.75 321 GLU A C 1
ATOM 2382 O O . GLU A 1 321 ? 17.482 7.438 -2.526 1.00 94.75 321 GLU A O 1
ATOM 2387 N N . PHE A 1 322 ? 16.339 7.804 -4.421 1.00 96.25 322 PHE A N 1
ATOM 2388 C CA . PHE A 1 322 ? 17.498 8.124 -5.248 1.00 96.25 322 PHE A CA 1
ATOM 2389 C C . PHE A 1 322 ? 17.505 9.558 -5.782 1.00 96.25 322 PHE A C 1
ATOM 2391 O O . PHE A 1 322 ? 18.317 9.902 -6.648 1.00 96.25 322 PHE A O 1
ATOM 2398 N N . PHE A 1 323 ? 16.665 10.427 -5.222 1.00 97.25 323 PHE A N 1
ATOM 2399 C CA . PHE A 1 323 ? 16.723 11.857 -5.472 1.00 97.25 323 PHE A CA 1
ATOM 2400 C C . PHE A 1 323 ? 17.927 12.482 -4.756 1.00 97.25 323 PHE A C 1
ATOM 2402 O O . PHE A 1 323 ? 18.137 12.328 -3.549 1.00 97.25 323 PHE A O 1
ATOM 2409 N N . ARG A 1 324 ? 18.782 13.171 -5.509 1.00 95.75 324 ARG A N 1
ATOM 2410 C CA . ARG A 1 324 ? 20.035 13.775 -5.050 1.00 95.75 324 ARG A CA 1
ATOM 2411 C C . ARG A 1 324 ? 20.209 15.144 -5.691 1.00 95.75 324 ARG A C 1
ATOM 2413 O O . ARG A 1 324 ? 20.368 15.264 -6.903 1.00 95.75 324 ARG A O 1
ATOM 2420 N N . LYS A 1 325 ? 20.256 16.193 -4.864 1.00 92.44 325 LYS A N 1
ATOM 2421 C CA . LYS A 1 325 ? 20.611 17.565 -5.286 1.00 92.44 325 LYS A CA 1
ATOM 2422 C C . LYS A 1 325 ? 19.778 18.068 -6.489 1.00 92.44 325 LYS A C 1
ATOM 2424 O O . LYS A 1 325 ? 20.337 18.655 -7.414 1.00 92.44 325 LYS A O 1
ATOM 2429 N N . GLY A 1 326 ? 18.463 17.823 -6.496 1.00 95.62 326 GLY A N 1
ATOM 2430 C CA . GLY A 1 326 ? 17.575 18.249 -7.592 1.00 95.62 326 GLY A CA 1
ATOM 2431 C C . GLY A 1 326 ? 17.615 17.360 -8.843 1.00 95.62 326 GLY A C 1
ATOM 2432 O O . GLY A 1 326 ? 17.133 17.762 -9.899 1.00 95.62 326 GLY A O 1
ATOM 2433 N N . LYS A 1 327 ? 18.249 16.188 -8.760 1.00 97.94 327 LYS A N 1
ATOM 2434 C CA . LYS A 1 327 ? 18.418 15.210 -9.843 1.00 97.94 327 LYS A CA 1
ATOM 2435 C C . LYS A 1 327 ? 18.230 13.790 -9.303 1.00 97.94 327 LYS A C 1
ATOM 2437 O O . LYS A 1 327 ? 18.041 13.610 -8.109 1.00 97.94 327 LYS A O 1
ATOM 2442 N N . TYR A 1 328 ? 18.323 12.787 -10.167 1.00 98.38 328 TYR A N 1
ATOM 2443 C CA . TYR A 1 328 ? 18.071 11.385 -9.842 1.00 98.38 328 TYR A CA 1
ATOM 2444 C C . TYR A 1 328 ? 19.288 10.512 -10.149 1.00 98.38 328 TYR A C 1
ATOM 2446 O O . TYR A 1 328 ? 19.910 10.662 -11.204 1.00 98.38 328 TYR A O 1
ATOM 2454 N N . ASP A 1 329 ? 19.613 9.595 -9.240 1.00 97.56 329 ASP A N 1
ATOM 2455 C CA . ASP A 1 329 ? 20.738 8.668 -9.359 1.00 97.56 329 ASP A CA 1
ATOM 2456 C C . ASP A 1 329 ? 20.279 7.208 -9.545 1.00 97.56 329 ASP A C 1
ATOM 2458 O O . ASP A 1 329 ? 20.019 6.486 -8.586 1.00 97.56 329 ASP A O 1
ATOM 2462 N N . LEU A 1 330 ? 20.246 6.729 -10.790 1.00 96.69 330 LEU A N 1
ATOM 2463 C CA . LEU A 1 330 ? 19.830 5.355 -11.104 1.00 96.69 330 LEU A CA 1
ATOM 2464 C C . LEU A 1 330 ? 20.848 4.263 -10.704 1.00 96.69 330 LEU A C 1
ATOM 2466 O O . LEU A 1 330 ? 20.611 3.090 -10.978 1.00 96.69 330 LEU A O 1
ATOM 2470 N N . ASP A 1 331 ? 21.958 4.616 -10.051 1.00 95.38 331 ASP A N 1
ATOM 2471 C CA . ASP A 1 331 ? 22.923 3.672 -9.467 1.00 95.38 331 ASP A CA 1
ATOM 2472 C C . ASP A 1 331 ? 23.281 4.079 -8.020 1.00 95.38 331 ASP A C 1
ATOM 2474 O O . ASP A 1 331 ? 24.392 3.842 -7.547 1.00 95.38 331 ASP A O 1
ATOM 2478 N N . PHE A 1 332 ? 22.331 4.676 -7.283 1.00 95.12 332 PHE A N 1
ATOM 2479 C CA . PHE A 1 332 ? 22.528 5.228 -5.927 1.00 95.12 332 PHE A CA 1
ATOM 2480 C C . PHE A 1 332 ? 23.073 4.246 -4.874 1.00 95.12 332 PHE A C 1
ATOM 2482 O O . PHE A 1 332 ? 23.530 4.670 -3.812 1.00 95.12 332 PHE A O 1
ATOM 2489 N N . LYS A 1 333 ? 23.009 2.936 -5.143 1.00 93.50 333 LYS A N 1
ATOM 2490 C CA . LYS A 1 333 ? 23.562 1.875 -4.285 1.00 93.50 333 LYS A CA 1
ATOM 2491 C C . LYS A 1 333 ? 25.061 1.643 -4.502 1.00 93.50 333 LYS A C 1
ATOM 2493 O O . LYS A 1 333 ? 25.711 0.997 -3.682 1.00 93.50 333 LYS A O 1
ATOM 2498 N N . SER A 1 334 ? 25.622 2.160 -5.589 1.00 93.19 334 SER A N 1
ATOM 2499 C CA . SER A 1 334 ? 27.066 2.262 -5.805 1.00 93.19 334 SER A CA 1
ATOM 2500 C C . SER A 1 334 ? 27.599 3.573 -5.198 1.00 93.19 334 SER A C 1
ATOM 2502 O O . SER A 1 334 ? 26.813 4.497 -4.979 1.00 93.19 334 SER A O 1
ATOM 2504 N N . PRO A 1 335 ? 28.922 3.699 -4.950 1.00 94.69 335 PRO A N 1
ATOM 2505 C CA . PRO A 1 335 ? 29.516 4.935 -4.437 1.00 94.69 335 PRO A CA 1
ATOM 2506 C C . PRO A 1 335 ? 29.045 6.177 -5.199 1.00 94.69 335 PRO A C 1
ATOM 2508 O O . PRO A 1 335 ? 28.890 6.120 -6.419 1.00 94.69 335 PRO A O 1
ATOM 2511 N N . ASP A 1 336 ? 28.804 7.263 -4.463 1.00 94.75 336 ASP A N 1
ATOM 2512 C CA . ASP A 1 336 ? 28.187 8.478 -4.994 1.00 94.75 336 ASP A CA 1
ATOM 2513 C C . ASP A 1 336 ? 29.019 9.111 -6.122 1.00 94.75 336 ASP A C 1
ATOM 2515 O O . ASP A 1 336 ? 30.207 9.388 -5.939 1.00 94.75 336 ASP A O 1
ATOM 2519 N N . ASP A 1 337 ? 28.384 9.375 -7.267 1.00 95.50 337 ASP A N 1
ATOM 2520 C CA . ASP A 1 337 ? 28.986 10.069 -8.411 1.00 95.50 337 ASP A CA 1
ATOM 2521 C C . ASP A 1 337 ? 27.994 11.072 -9.030 1.00 95.50 337 ASP A C 1
ATOM 2523 O O . ASP A 1 337 ? 27.142 10.696 -9.838 1.00 95.50 337 ASP A O 1
ATOM 2527 N N . PRO A 1 338 ? 28.114 12.378 -8.725 1.00 95.00 338 PRO A N 1
ATOM 2528 C CA . PRO A 1 338 ? 27.222 13.404 -9.264 1.00 95.00 338 PRO A CA 1
ATOM 2529 C C . PRO A 1 338 ? 27.196 13.519 -10.797 1.00 95.00 338 PRO A C 1
ATOM 2531 O O . PRO A 1 338 ? 26.269 14.130 -11.336 1.00 95.00 338 PRO A O 1
ATOM 2534 N N . ASN A 1 339 ? 28.187 12.971 -11.514 1.00 95.81 339 ASN A N 1
ATOM 2535 C CA . ASN A 1 339 ? 28.238 13.039 -12.978 1.00 95.81 339 ASN A CA 1
ATOM 2536 C C . ASN A 1 339 ? 27.221 12.112 -13.655 1.00 95.81 339 ASN A C 1
ATOM 2538 O O . ASN A 1 339 ? 26.829 12.379 -14.793 1.00 95.81 339 ASN A O 1
ATOM 2542 N N . ARG A 1 340 ? 26.776 11.049 -12.969 1.00 95.31 340 ARG A N 1
ATOM 2543 C CA . ARG A 1 340 ? 25.777 10.106 -13.500 1.00 95.31 340 ARG A CA 1
ATOM 2544 C C . ARG A 1 340 ? 24.335 10.538 -13.234 1.00 95.31 340 ARG A C 1
ATOM 2546 O O . ARG A 1 340 ? 23.410 9.933 -13.766 1.00 95.31 340 ARG A O 1
ATOM 2553 N N . TYR A 1 341 ? 24.133 11.586 -12.435 1.00 97.62 341 TYR A N 1
ATOM 2554 C CA . TYR A 1 341 ? 22.799 12.060 -12.092 1.00 97.62 341 TYR A CA 1
ATOM 2555 C C . TYR A 1 341 ? 22.065 12.615 -13.317 1.00 97.62 341 TYR A C 1
ATOM 2557 O O . TYR A 1 341 ? 22.593 13.448 -14.066 1.00 97.62 341 TYR A O 1
ATOM 2565 N N . ILE A 1 342 ? 20.799 12.242 -13.461 1.00 98.25 342 ILE A N 1
ATOM 2566 C CA . ILE A 1 342 ? 19.923 12.691 -14.546 1.00 98.25 342 ILE A CA 1
ATOM 2567 C C . ILE A 1 342 ? 18.839 13.641 -14.027 1.00 98.25 342 ILE A C 1
ATOM 2569 O O . ILE A 1 342 ? 18.447 13.583 -12.867 1.00 98.25 342 ILE A O 1
ATOM 2573 N N . SER A 1 343 ? 18.376 14.568 -14.866 1.00 98.44 343 SER A N 1
ATOM 2574 C CA . SER A 1 343 ? 17.256 15.452 -14.518 1.00 98.44 343 SER A CA 1
ATOM 2575 C C . SER A 1 343 ? 15.925 14.696 -14.529 1.00 98.44 343 SER A C 1
ATOM 2577 O O . SER A 1 343 ? 15.820 13.649 -15.169 1.00 98.44 343 SER A O 1
ATOM 2579 N N . GLY A 1 344 ? 14.899 15.275 -13.897 1.00 98.38 344 GLY A N 1
ATOM 2580 C CA . GLY A 1 344 ? 13.520 14.784 -13.989 1.00 98.38 344 GLY A CA 1
ATOM 2581 C C . GLY A 1 344 ? 13.049 14.604 -15.436 1.00 98.38 344 GLY A C 1
ATOM 2582 O O . GLY A 1 344 ? 12.506 13.562 -15.778 1.00 98.38 344 GLY A O 1
ATOM 2583 N N . ASP A 1 345 ? 13.390 15.541 -16.327 1.00 98.19 345 ASP A N 1
ATOM 2584 C CA . ASP A 1 345 ? 13.089 15.435 -17.764 1.00 98.19 345 ASP A CA 1
ATOM 2585 C C . ASP A 1 345 ? 13.687 14.185 -18.422 1.00 98.19 345 ASP A C 1
ATOM 2587 O O . ASP A 1 345 ? 12.977 13.436 -19.089 1.00 98.19 345 ASP A O 1
ATOM 2591 N N . LYS A 1 346 ? 14.980 13.917 -18.196 1.00 98.50 346 LYS A N 1
ATOM 2592 C CA . LYS A 1 346 ? 15.650 12.729 -18.749 1.00 98.50 346 LYS A CA 1
ATOM 2593 C C . LYS A 1 346 ? 15.093 11.434 -18.165 1.00 98.50 346 LYS A C 1
ATOM 2595 O O . LYS A 1 346 ? 15.039 10.418 -18.852 1.00 98.50 346 LYS A O 1
ATOM 2600 N N . LEU A 1 347 ? 14.690 11.463 -16.897 1.00 98.56 347 LEU A N 1
ATOM 2601 C CA . LEU A 1 347 ? 14.047 10.328 -16.247 1.00 98.56 347 LEU A CA 1
ATOM 2602 C C . LEU A 1 347 ? 12.636 10.086 -16.820 1.00 98.56 347 LEU A C 1
ATOM 2604 O O . LEU A 1 347 ? 12.286 8.951 -17.131 1.00 98.56 347 LEU A O 1
ATOM 2608 N N . GLY A 1 348 ? 11.871 11.148 -17.086 1.00 98.50 348 GLY A N 1
ATOM 2609 C CA . GLY A 1 348 ? 10.591 11.077 -17.795 1.00 98.50 348 GLY A CA 1
ATOM 2610 C C . GLY A 1 348 ? 10.715 10.532 -19.223 1.00 98.50 348 GLY A C 1
ATOM 2611 O O . GLY A 1 348 ? 9.897 9.715 -19.647 1.00 98.50 348 GLY A O 1
ATOM 2612 N N . GLU A 1 349 ? 11.754 10.927 -19.966 1.00 98.50 349 GLU A N 1
ATOM 2613 C CA . GLU A 1 349 ? 12.072 10.365 -21.291 1.00 98.50 349 GLU A CA 1
ATOM 2614 C C . GLU A 1 349 ? 12.382 8.861 -21.217 1.00 98.50 349 GLU A C 1
ATOM 2616 O O . GLU A 1 349 ? 11.934 8.084 -22.068 1.00 98.50 349 GLU A O 1
ATOM 2621 N N . LEU A 1 350 ? 13.096 8.427 -20.172 1.00 98.38 350 LEU A N 1
ATOM 2622 C CA . LEU A 1 350 ? 13.362 7.012 -19.923 1.00 98.38 350 LEU A CA 1
ATOM 2623 C C . LEU A 1 350 ? 12.056 6.235 -19.701 1.00 98.38 350 LEU A C 1
ATOM 2625 O O . LEU A 1 350 ? 11.852 5.205 -20.347 1.00 98.38 350 LEU A O 1
ATOM 2629 N N . TYR A 1 351 ? 11.135 6.744 -18.879 1.00 98.62 351 TYR A N 1
ATOM 2630 C CA . TYR A 1 351 ? 9.829 6.105 -18.678 1.00 98.62 351 TYR A CA 1
ATOM 2631 C C . TYR A 1 351 ? 8.993 6.042 -19.955 1.00 98.62 351 TYR A C 1
ATOM 2633 O O . TYR A 1 351 ? 8.396 5.008 -20.244 1.00 98.62 351 TYR A O 1
ATOM 2641 N N . GLN A 1 352 ? 8.989 7.103 -20.768 1.00 98.50 352 GLN A N 1
ATOM 2642 C CA . GLN A 1 352 ? 8.324 7.084 -22.076 1.00 98.50 352 GLN A CA 1
ATOM 2643 C C . GLN A 1 352 ? 8.892 5.985 -22.981 1.00 98.50 352 GLN A C 1
ATOM 2645 O O . GLN A 1 352 ? 8.139 5.322 -23.698 1.00 98.50 352 GLN A O 1
ATOM 2650 N N . SER A 1 353 ? 10.205 5.739 -22.917 1.00 98.19 353 SER A N 1
ATOM 2651 C CA . SER A 1 353 ? 10.820 4.620 -23.634 1.00 98.19 353 SER A CA 1
ATOM 2652 C C . SER A 1 353 ? 10.324 3.262 -23.122 1.00 98.19 353 SER A C 1
ATOM 2654 O O . SER A 1 353 ? 10.092 2.361 -23.929 1.00 98.19 353 SER A O 1
ATOM 2656 N N . PHE A 1 354 ? 10.083 3.118 -21.815 1.00 98.38 354 PHE A N 1
ATOM 2657 C CA . PHE A 1 354 ? 9.541 1.882 -21.248 1.00 98.38 354 PHE A CA 1
ATOM 2658 C C . PHE A 1 354 ? 8.099 1.651 -21.696 1.00 98.38 354 PHE A C 1
ATOM 2660 O O . PHE A 1 354 ? 7.782 0.574 -22.190 1.00 98.38 354 PHE A O 1
ATOM 2667 N N . ILE A 1 355 ? 7.255 2.681 -21.617 1.00 98.19 355 ILE A N 1
ATOM 2668 C CA . ILE A 1 355 ? 5.851 2.632 -22.056 1.00 98.19 355 ILE A CA 1
ATOM 2669 C C . ILE A 1 355 ? 5.749 2.287 -23.549 1.00 98.19 355 ILE A C 1
ATOM 2671 O O . ILE A 1 355 ? 4.846 1.570 -23.970 1.00 98.19 355 ILE A O 1
ATOM 2675 N N . LYS A 1 356 ? 6.688 2.775 -24.368 1.00 97.75 356 LYS A N 1
ATOM 2676 C CA . LYS A 1 356 ? 6.721 2.483 -25.805 1.00 97.75 356 LYS A CA 1
ATOM 2677 C C . LYS A 1 356 ? 7.118 1.036 -26.115 1.00 97.75 356 LYS A C 1
ATOM 2679 O O . LYS A 1 356 ? 6.617 0.468 -27.083 1.00 97.75 356 LYS A O 1
ATOM 2684 N N . ASN A 1 357 ? 8.057 0.474 -25.356 1.00 97.62 357 ASN A N 1
ATOM 2685 C CA . ASN A 1 357 ? 8.708 -0.795 -25.698 1.00 97.62 357 ASN A CA 1
ATOM 2686 C C . ASN A 1 357 ? 8.136 -2.006 -24.942 1.00 97.62 357 ASN A C 1
ATOM 2688 O O . ASN A 1 357 ? 8.322 -3.143 -25.381 1.00 97.62 357 ASN A O 1
ATOM 2692 N N . TYR A 1 358 ? 7.428 -1.773 -23.836 1.00 97.88 358 TYR A N 1
ATOM 2693 C CA . TYR A 1 358 ? 6.866 -2.798 -22.958 1.00 97.88 358 TYR A CA 1
ATOM 2694 C C . TYR A 1 358 ? 5.409 -2.463 -22.615 1.00 97.88 358 TYR A C 1
ATOM 2696 O O . TYR A 1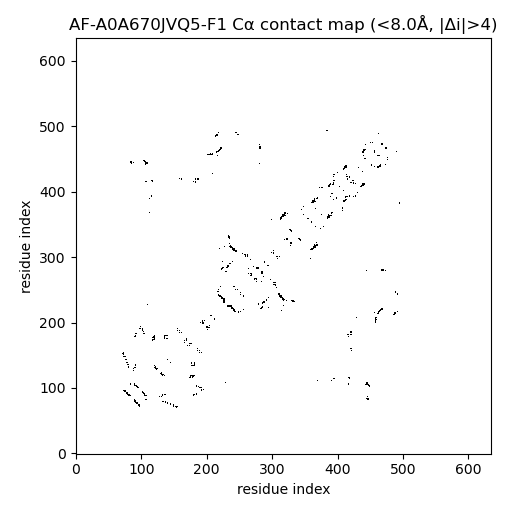 358 ? 5.033 -1.292 -22.658 1.00 97.88 358 TYR A O 1
ATOM 2704 N N . PRO A 1 359 ? 4.578 -3.449 -22.227 1.00 97.12 359 PRO A N 1
ATOM 2705 C CA . PRO A 1 359 ? 3.179 -3.216 -21.865 1.00 97.12 359 PRO A CA 1
ATOM 2706 C C . PRO A 1 359 ? 3.044 -2.586 -20.465 1.00 97.12 359 PRO A C 1
ATOM 2708 O O . PRO A 1 359 ? 2.334 -3.112 -19.612 1.00 97.12 359 PRO A O 1
ATOM 2711 N N . VAL A 1 360 ? 3.757 -1.488 -20.198 1.00 98.50 360 VAL A N 1
ATOM 2712 C CA . VAL A 1 360 ? 3.684 -0.744 -18.934 1.00 98.50 360 VAL A CA 1
ATOM 2713 C C . VAL A 1 360 ? 2.436 0.131 -18.943 1.00 98.50 360 VAL A C 1
ATOM 2715 O O . VAL A 1 360 ? 2.292 1.005 -19.795 1.00 98.50 360 VAL A O 1
ATOM 2718 N N . VAL A 1 361 ? 1.540 -0.096 -17.982 1.00 98.50 361 VAL A N 1
ATOM 2719 C CA . VAL A 1 361 ? 0.257 0.624 -17.867 1.00 98.50 361 VAL A CA 1
ATOM 2720 C C . VAL A 1 361 ? 0.125 1.434 -16.581 1.00 98.50 361 VAL A C 1
ATOM 2722 O O . VAL A 1 361 ? -0.821 2.208 -16.450 1.00 98.50 361 VAL A O 1
ATOM 2725 N N . SER A 1 362 ? 1.045 1.254 -15.631 1.00 98.75 362 SER A N 1
ATOM 2726 C CA . SER A 1 362 ? 1.035 1.946 -14.343 1.00 98.75 362 SER A CA 1
ATOM 2727 C C . SER A 1 362 ? 2.457 2.233 -13.873 1.00 98.75 362 SER A C 1
ATOM 2729 O O . SER A 1 362 ? 3.272 1.313 -13.825 1.00 98.75 362 SER A O 1
ATOM 2731 N N . ILE A 1 363 ? 2.742 3.481 -13.499 1.00 98.81 363 ILE A N 1
ATOM 2732 C CA . ILE A 1 363 ? 4.001 3.882 -12.858 1.00 98.81 363 ILE A CA 1
ATOM 2733 C C . ILE A 1 363 ? 3.676 4.625 -11.562 1.00 98.81 363 ILE A C 1
ATOM 2735 O O . ILE A 1 363 ? 2.958 5.623 -11.572 1.00 98.81 363 ILE A O 1
ATOM 2739 N N . GLU A 1 364 ? 4.199 4.119 -10.458 1.00 98.75 364 GLU A N 1
ATOM 2740 C CA . GLU A 1 364 ? 4.123 4.693 -9.120 1.00 98.75 364 GLU A CA 1
ATOM 2741 C C . GLU A 1 364 ? 5.423 5.423 -8.776 1.00 98.75 364 GLU A C 1
ATOM 2743 O O . GLU A 1 364 ? 6.507 4.986 -9.173 1.00 98.75 364 GLU A O 1
ATOM 2748 N N . ASP A 1 365 ? 5.283 6.566 -8.099 1.00 98.31 365 ASP A N 1
ATOM 2749 C CA . ASP A 1 365 ? 6.373 7.432 -7.635 1.00 98.31 365 ASP A CA 1
ATOM 2750 C C . ASP A 1 365 ? 7.516 7.659 -8.643 1.00 98.31 365 ASP A C 1
ATOM 2752 O O . ASP A 1 365 ? 8.695 7.494 -8.310 1.00 98.31 365 ASP A O 1
ATOM 2756 N N . PRO A 1 366 ? 7.205 8.079 -9.894 1.00 98.56 366 PRO A N 1
ATOM 2757 C CA . PRO A 1 366 ? 8.210 8.316 -10.929 1.00 98.56 366 PRO A CA 1
ATOM 2758 C C . PRO A 1 366 ? 9.243 9.393 -10.566 1.00 98.56 366 PRO A C 1
ATOM 2760 O O . PRO A 1 366 ? 10.334 9.394 -11.145 1.00 98.56 366 PRO A O 1
ATOM 2763 N N . PHE A 1 367 ? 8.908 10.305 -9.648 1.00 98.69 367 PHE A N 1
ATOM 2764 C CA . PHE A 1 367 ? 9.732 11.440 -9.228 1.00 98.69 367 PHE A CA 1
ATOM 2765 C C . PHE A 1 367 ? 9.647 11.638 -7.712 1.00 98.69 367 PHE A C 1
ATOM 2767 O O . PHE A 1 367 ? 8.789 11.059 -7.050 1.00 98.69 367 PHE A O 1
ATOM 2774 N N . ASP A 1 368 ? 10.548 12.455 -7.172 1.00 98.12 368 ASP A N 1
ATOM 2775 C CA . ASP A 1 368 ? 10.610 12.768 -5.746 1.00 98.12 368 ASP A CA 1
ATOM 2776 C C . ASP A 1 368 ? 9.275 13.320 -5.223 1.00 98.12 368 ASP A C 1
ATOM 2778 O O . ASP A 1 368 ? 8.543 14.016 -5.937 1.00 98.12 368 ASP A O 1
ATOM 2782 N N . GLN A 1 369 ? 8.973 13.013 -3.961 1.00 96.50 369 GLN A N 1
ATOM 2783 C CA . GLN A 1 369 ? 7.737 13.397 -3.276 1.00 96.50 369 GLN A CA 1
ATOM 2784 C C . GLN A 1 369 ? 7.441 14.910 -3.293 1.00 96.50 369 GLN A C 1
ATOM 2786 O O . GLN A 1 369 ? 6.281 15.286 -3.121 1.00 96.50 369 GLN A O 1
ATOM 2791 N N . ASP A 1 370 ? 8.424 15.789 -3.524 1.00 97.50 370 ASP A N 1
ATOM 2792 C CA . ASP A 1 370 ? 8.212 17.239 -3.631 1.00 97.50 370 ASP A CA 1
ATOM 2793 C C . ASP A 1 370 ? 8.549 17.836 -5.012 1.00 97.50 370 ASP A C 1
ATOM 2795 O O . ASP A 1 370 ? 8.395 19.046 -5.216 1.00 97.50 370 ASP A O 1
ATOM 2799 N N . ASP A 1 371 ? 8.907 17.015 -6.007 1.00 97.75 371 ASP A N 1
ATOM 2800 C CA . ASP A 1 371 ? 9.186 17.441 -7.392 1.00 97.75 371 ASP A CA 1
ATOM 2801 C C . ASP A 1 371 ? 7.898 17.632 -8.221 1.00 97.75 371 ASP A C 1
ATOM 2803 O O . ASP A 1 371 ? 7.697 17.090 -9.312 1.00 97.75 371 ASP A O 1
ATOM 2807 N N . TRP A 1 372 ? 6.975 18.419 -7.670 1.00 98.44 372 TRP A N 1
ATOM 2808 C CA . TRP A 1 372 ? 5.633 18.660 -8.201 1.00 98.44 372 TRP A CA 1
ATOM 2809 C C . TRP A 1 372 ? 5.595 19.088 -9.675 1.00 98.44 372 TRP A C 1
ATOM 2811 O O . TRP A 1 372 ? 4.646 18.756 -10.392 1.00 98.44 372 TRP A O 1
ATOM 2821 N N . GLU A 1 373 ? 6.588 19.865 -10.116 1.00 98.19 373 GLU A N 1
ATOM 2822 C CA . GLU A 1 373 ? 6.688 20.344 -11.497 1.00 98.19 373 GLU A CA 1
ATOM 2823 C C . GLU A 1 373 ? 6.921 19.180 -12.460 1.00 98.19 373 GLU A C 1
ATOM 2825 O O . GLU A 1 373 ? 6.198 19.054 -13.453 1.00 98.19 373 GLU A O 1
ATOM 2830 N N . THR A 1 374 ? 7.863 18.291 -12.136 1.00 98.31 374 THR A N 1
ATOM 2831 C CA . THR A 1 374 ? 8.186 17.138 -12.981 1.00 98.31 374 THR A CA 1
ATOM 2832 C C . THR A 1 374 ? 7.036 16.131 -13.015 1.00 98.31 374 THR A C 1
ATOM 2834 O O . THR A 1 374 ? 6.680 15.671 -14.102 1.00 98.31 374 THR A O 1
ATOM 2837 N N . TRP A 1 375 ? 6.376 15.869 -11.878 1.00 98.75 375 TRP A N 1
ATOM 2838 C CA . TRP A 1 375 ? 5.146 15.061 -11.826 1.00 98.75 375 TRP A CA 1
ATOM 2839 C C . TRP A 1 375 ? 4.072 15.588 -12.786 1.00 98.75 375 TRP A C 1
ATOM 2841 O O . TRP A 1 375 ? 3.589 14.865 -13.661 1.00 98.75 375 TRP A O 1
ATOM 2851 N N . SER A 1 376 ? 3.744 16.878 -12.664 1.00 98.69 376 SER A N 1
ATOM 2852 C CA . SER A 1 376 ? 2.681 17.510 -13.457 1.00 98.69 376 SER A CA 1
ATOM 2853 C C . SER A 1 376 ? 3.027 17.528 -14.946 1.00 98.69 376 SER A C 1
ATOM 2855 O O . SER A 1 376 ? 2.183 17.234 -15.793 1.00 98.69 376 SER A O 1
ATOM 2857 N N . LYS A 1 377 ? 4.288 17.825 -15.283 1.00 98.50 377 LYS A N 1
ATOM 2858 C CA . LYS A 1 377 ? 4.788 17.792 -16.661 1.00 98.50 377 LYS A CA 1
ATOM 2859 C C . LYS A 1 377 ? 4.678 16.391 -17.254 1.00 98.50 377 LYS A C 1
ATOM 2861 O O . LYS A 1 377 ? 4.134 16.246 -18.348 1.00 98.50 377 LYS A O 1
ATOM 2866 N N . PHE A 1 378 ? 5.147 15.369 -16.541 1.00 98.62 378 PHE A N 1
ATOM 2867 C CA . PHE A 1 378 ? 5.126 13.991 -17.023 1.00 98.62 378 PHE A CA 1
ATOM 2868 C C . PHE A 1 378 ? 3.705 13.472 -17.242 1.00 98.62 378 PHE A C 1
ATOM 2870 O O . PHE A 1 378 ? 3.449 12.852 -18.274 1.00 98.62 378 PHE A O 1
ATOM 2877 N N . LEU A 1 379 ? 2.757 13.800 -16.353 1.00 98.44 379 LEU A N 1
ATOM 2878 C CA . LEU A 1 379 ? 1.357 13.401 -16.522 1.00 98.44 379 LEU A CA 1
ATOM 2879 C C . LEU A 1 379 ? 0.765 13.898 -17.853 1.00 98.44 379 LEU A C 1
ATOM 2881 O O . LEU A 1 379 ? -0.023 13.191 -18.473 1.00 98.44 379 LEU A O 1
ATOM 2885 N N . THR A 1 380 ? 1.167 15.079 -18.339 1.00 98.06 380 THR A N 1
ATOM 2886 C CA . THR A 1 380 ? 0.695 15.598 -19.642 1.00 98.06 380 THR A CA 1
ATOM 2887 C C . THR A 1 380 ? 1.271 14.866 -20.858 1.00 98.06 380 THR A C 1
ATOM 2889 O O . THR A 1 380 ? 0.753 15.019 -21.964 1.00 98.06 380 THR A O 1
ATOM 2892 N N . GLN A 1 381 ? 2.339 14.085 -20.678 1.00 97.88 381 GLN A N 1
ATOM 2893 C CA . GLN A 1 381 ? 3.089 13.438 -21.759 1.00 97.88 381 GLN A CA 1
ATOM 2894 C C . GLN A 1 381 ? 2.692 11.974 -21.977 1.00 97.88 381 GLN A C 1
ATOM 2896 O O . GLN A 1 381 ? 3.075 11.384 -22.988 1.00 97.88 381 GLN A O 1
ATOM 2901 N N . VAL A 1 382 ? 1.935 11.374 -21.053 1.00 97.00 382 VAL A N 1
ATOM 2902 C CA . VAL A 1 382 ? 1.618 9.941 -21.066 1.00 97.00 382 VAL A CA 1
ATOM 2903 C C . VAL A 1 382 ? 0.123 9.684 -20.881 1.00 97.00 382 VAL A C 1
ATOM 2905 O O . VAL A 1 382 ? -0.602 10.488 -20.308 1.00 97.00 382 VAL A O 1
ATOM 2908 N N . GLN A 1 383 ? -0.347 8.538 -21.378 1.00 95.75 383 GLN A N 1
ATOM 2909 C CA . GLN A 1 383 ? -1.740 8.084 -21.255 1.00 95.75 383 GLN A CA 1
ATOM 2910 C C . GLN A 1 383 ? -1.806 6.756 -20.491 1.00 95.75 383 GLN A C 1
ATOM 2912 O O . GLN A 1 383 ? -2.397 5.782 -20.953 1.00 95.75 383 GLN A O 1
ATOM 2917 N N . ILE A 1 384 ? -1.138 6.708 -19.341 1.00 98.38 384 ILE A N 1
ATOM 2918 C CA . ILE A 1 384 ? -1.117 5.553 -18.439 1.00 98.38 384 ILE A CA 1
ATOM 2919 C C . ILE A 1 384 ? -1.523 5.978 -17.023 1.00 98.38 384 ILE A C 1
ATOM 2921 O O . ILE A 1 384 ? -1.677 7.170 -16.736 1.00 98.38 384 ILE A O 1
ATOM 2925 N N . GLN A 1 385 ? -1.686 5.005 -16.130 1.00 98.75 385 GLN A N 1
ATOM 2926 C CA . GLN A 1 385 ? -1.874 5.280 -14.714 1.00 98.75 385 GLN A CA 1
ATOM 2927 C C . GLN A 1 385 ? -0.565 5.797 -14.096 1.00 98.75 385 GLN A C 1
ATOM 2929 O O . GLN A 1 385 ? 0.481 5.164 -14.219 1.00 98.75 385 GLN A O 1
ATOM 2934 N N . ILE A 1 386 ? -0.635 6.938 -13.418 1.00 98.81 386 ILE A N 1
ATOM 2935 C CA . ILE A 1 386 ? 0.435 7.525 -12.614 1.00 98.81 386 ILE A CA 1
ATOM 2936 C C . ILE A 1 386 ? -0.048 7.543 -11.173 1.00 98.81 386 ILE A C 1
ATOM 2938 O O . ILE A 1 386 ? -1.024 8.226 -10.850 1.00 98.81 386 ILE A O 1
ATOM 2942 N N . VAL A 1 387 ? 0.612 6.760 -10.328 1.00 98.88 387 VAL A N 1
ATOM 2943 C CA . VAL A 1 387 ? 0.211 6.532 -8.940 1.00 98.88 387 VAL A CA 1
ATOM 2944 C C . VAL A 1 387 ? 1.063 7.401 -8.022 1.00 98.88 387 VAL A C 1
ATOM 2946 O O . VAL A 1 387 ? 2.285 7.376 -8.116 1.00 98.88 387 VAL A O 1
ATOM 2949 N N . GLY A 1 388 ? 0.420 8.182 -7.153 1.00 98.38 388 GLY A N 1
ATOM 2950 C CA . GLY A 1 388 ? 1.107 8.885 -6.070 1.00 98.38 388 GLY A CA 1
ATOM 2951 C C . GLY A 1 388 ? 1.061 8.082 -4.774 1.00 98.38 388 GLY A C 1
ATOM 2952 O O . GLY A 1 388 ? -0.031 7.914 -4.224 1.00 98.38 388 GLY A O 1
ATOM 2953 N N . ASP A 1 389 ? 2.221 7.653 -4.279 1.00 96.75 389 ASP A N 1
ATOM 2954 C CA . ASP A 1 389 ? 2.418 7.012 -2.973 1.00 96.75 389 ASP A CA 1
ATOM 2955 C C . ASP A 1 389 ? 3.080 7.986 -1.997 1.00 96.75 389 ASP A C 1
ATOM 2957 O O . ASP A 1 389 ? 2.349 8.687 -1.300 1.00 96.75 389 ASP A O 1
ATOM 2961 N N . ASP A 1 390 ? 4.405 8.161 -2.008 1.00 94.94 390 ASP A N 1
ATOM 2962 C CA . ASP A 1 390 ? 5.113 9.146 -1.172 1.00 94.94 390 ASP A CA 1
ATOM 2963 C C . ASP A 1 390 ? 4.659 10.580 -1.486 1.00 94.94 390 ASP A C 1
ATOM 2965 O O . ASP A 1 390 ? 4.620 11.456 -0.615 1.00 94.94 390 ASP A O 1
ATOM 2969 N N . LEU A 1 391 ? 4.230 10.830 -2.729 1.00 97.56 391 LEU A N 1
ATOM 2970 C CA . LEU A 1 391 ? 3.611 12.097 -3.111 1.00 97.56 391 LEU A CA 1
ATOM 2971 C C . LEU A 1 391 ? 2.333 12.371 -2.305 1.00 97.56 391 LEU A C 1
ATOM 2973 O O . LEU A 1 391 ? 2.050 13.518 -1.964 1.00 97.56 391 LEU A O 1
ATOM 2977 N N . THR A 1 392 ? 1.506 11.369 -2.024 1.00 97.88 392 THR A N 1
ATOM 2978 C CA . THR A 1 392 ? 0.186 11.614 -1.421 1.00 97.88 392 THR A CA 1
ATOM 2979 C C . THR A 1 392 ? 0.088 11.164 0.025 1.00 97.88 392 THR A C 1
ATOM 2981 O O . THR A 1 392 ? -0.714 11.743 0.755 1.00 97.88 392 THR A O 1
ATOM 2984 N N . VAL A 1 393 ? 0.890 10.179 0.441 1.00 96.06 393 VAL A N 1
ATOM 2985 C CA . VAL A 1 393 ? 0.941 9.530 1.762 1.00 96.06 393 VAL A CA 1
ATOM 2986 C C . VAL A 1 393 ? -0.444 9.243 2.348 1.00 96.06 393 VAL A C 1
ATOM 2988 O O . VAL A 1 393 ? -0.683 9.399 3.545 1.00 96.06 393 VAL A O 1
ATOM 2991 N N . THR A 1 394 ? -1.409 8.905 1.485 1.00 97.38 394 THR A N 1
ATOM 2992 C CA . THR A 1 394 ? -2.831 8.743 1.846 1.00 97.38 394 THR A CA 1
ATOM 2993 C C . THR A 1 394 ? -3.413 9.954 2.624 1.00 97.38 394 THR A C 1
ATOM 2995 O O . THR A 1 394 ? -4.407 9.845 3.337 1.00 97.38 394 THR A O 1
ATOM 2998 N N . ASN A 1 395 ? -2.816 11.144 2.496 1.00 94.44 395 ASN A N 1
ATOM 2999 C CA . ASN A 1 395 ? -3.173 12.354 3.233 1.00 94.44 395 ASN A CA 1
ATOM 3000 C C . ASN A 1 395 ? -4.104 13.250 2.398 1.00 94.44 395 ASN A C 1
ATOM 3002 O O . ASN A 1 395 ? -3.687 13.749 1.349 1.00 94.44 395 ASN A O 1
ATOM 3006 N N . PRO A 1 396 ? -5.333 13.550 2.867 1.00 93.38 396 PRO A N 1
ATOM 3007 C CA . PRO A 1 396 ? -6.290 14.362 2.116 1.00 93.38 396 PRO A CA 1
ATOM 3008 C C . PRO A 1 396 ? -5.761 15.726 1.648 1.00 93.38 396 PRO A C 1
ATOM 3010 O O . PRO A 1 396 ? -6.100 16.155 0.548 1.00 93.38 396 PRO A O 1
ATOM 3013 N N . LYS A 1 397 ? -4.899 16.400 2.427 1.00 94.94 397 LYS A N 1
ATOM 3014 C CA . LYS A 1 397 ? -4.316 17.697 2.032 1.00 94.94 397 LYS A CA 1
ATOM 3015 C C . LYS A 1 397 ? -3.367 17.548 0.842 1.00 94.94 397 LYS A C 1
ATOM 3017 O O . LYS A 1 397 ? -3.410 18.351 -0.086 1.00 94.94 397 LYS A O 1
ATOM 3022 N N . ARG A 1 398 ? -2.531 16.507 0.857 1.00 97.19 398 ARG A N 1
ATOM 3023 C CA . ARG A 1 398 ? -1.586 16.198 -0.228 1.00 97.19 398 ARG A CA 1
ATOM 3024 C C . ARG A 1 398 ? -2.310 15.703 -1.474 1.00 97.19 398 ARG A C 1
ATOM 3026 O O . ARG A 1 398 ? -1.973 16.135 -2.569 1.00 97.19 398 ARG A O 1
ATOM 3033 N N . ILE A 1 399 ? -3.339 14.871 -1.306 1.00 98.44 399 ILE A N 1
ATOM 303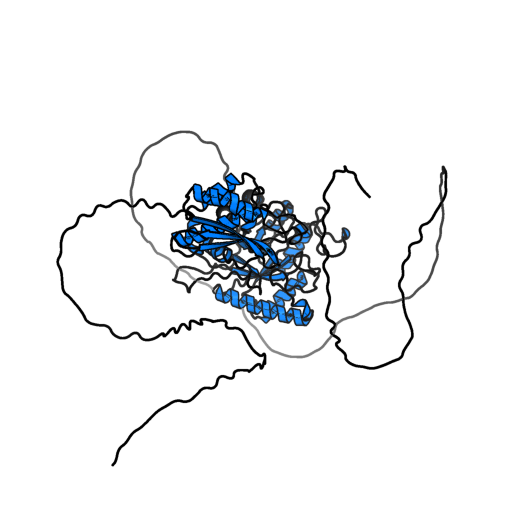4 C CA . ILE A 1 399 ? -4.210 14.430 -2.404 1.00 98.44 399 ILE A CA 1
ATOM 3035 C C . ILE A 1 399 ? -4.858 15.645 -3.072 1.00 98.44 399 ILE A C 1
ATOM 3037 O O . ILE A 1 399 ? -4.765 15.791 -4.286 1.00 98.44 399 ILE A O 1
ATOM 3041 N N . GLN A 1 400 ? -5.445 16.555 -2.291 1.00 98.06 400 GLN A N 1
ATOM 3042 C CA . GLN A 1 400 ? -6.059 17.776 -2.813 1.00 98.06 400 GLN A CA 1
ATOM 3043 C C . GLN A 1 400 ? -5.049 18.641 -3.586 1.00 98.06 400 GLN A C 1
ATOM 3045 O O . GLN A 1 400 ? -5.320 19.062 -4.709 1.00 98.06 400 GLN A O 1
ATOM 3050 N N . GLN A 1 401 ? -3.848 18.834 -3.037 1.00 98.38 401 GLN A N 1
ATOM 3051 C CA . GLN A 1 401 ? -2.770 19.552 -3.720 1.00 98.38 401 GLN A CA 1
ATOM 3052 C C . GLN A 1 401 ? -2.348 18.867 -5.032 1.00 98.38 401 GLN A C 1
ATOM 3054 O O . GLN A 1 401 ? -2.109 19.538 -6.037 1.00 98.38 401 GLN A O 1
ATOM 3059 N N . ALA A 1 402 ? -2.260 17.536 -5.040 1.00 98.56 402 ALA A N 1
ATOM 3060 C CA . ALA A 1 402 ? -1.885 16.757 -6.213 1.00 98.56 402 ALA A CA 1
ATOM 3061 C C . ALA A 1 402 ? -2.968 16.787 -7.305 1.00 98.56 402 ALA A C 1
ATOM 3063 O O . ALA A 1 402 ? -2.633 16.867 -8.489 1.00 98.56 402 ALA A O 1
ATOM 3064 N N . VAL A 1 403 ? -4.248 16.819 -6.918 1.00 98.31 403 VAL A N 1
ATOM 3065 C CA . VAL A 1 403 ? -5.387 17.073 -7.815 1.00 98.31 403 VAL A CA 1
ATOM 3066 C C . VAL A 1 403 ? -5.272 18.459 -8.451 1.00 98.31 403 VAL A C 1
ATOM 3068 O O . VAL A 1 403 ? -5.313 18.576 -9.675 1.00 98.31 403 VAL A O 1
ATOM 3071 N N . GLU A 1 404 ? -5.073 19.504 -7.646 1.00 98.38 404 GLU A N 1
ATOM 3072 C CA . GLU A 1 404 ? -4.965 20.892 -8.121 1.00 98.38 404 GLU A CA 1
ATOM 3073 C C . GLU A 1 404 ? -3.796 21.089 -9.088 1.00 98.38 404 GLU A C 1
ATOM 3075 O O . GLU A 1 404 ? -3.924 21.768 -10.109 1.00 98.38 404 GLU A O 1
ATOM 3080 N N . LYS A 1 405 ? -2.659 20.459 -8.785 1.00 98.44 405 LYS A N 1
ATOM 3081 C CA . LYS A 1 405 ? -1.458 20.506 -9.622 1.00 98.44 405 LYS A CA 1
ATOM 3082 C C . LYS A 1 405 ? -1.521 19.575 -10.828 1.00 98.44 405 LYS A C 1
ATOM 3084 O O . LYS A 1 405 ? -0.704 19.732 -11.727 1.00 98.44 405 LYS A O 1
ATOM 3089 N N . LYS A 1 406 ? -2.487 18.649 -10.879 1.00 98.25 406 LYS A N 1
ATOM 3090 C CA . LYS A 1 406 ? -2.551 17.567 -11.875 1.00 98.25 406 LYS A CA 1
ATOM 3091 C C . LYS A 1 406 ? -1.247 16.764 -11.896 1.00 98.25 406 LYS A C 1
ATOM 3093 O O . LYS A 1 406 ? -0.641 16.574 -12.944 1.00 98.25 406 LYS A O 1
ATOM 3098 N N . ALA A 1 407 ? -0.799 16.347 -10.715 1.00 98.56 407 ALA A N 1
ATOM 3099 C CA . ALA A 1 407 ? 0.484 15.673 -10.539 1.00 98.56 407 ALA A CA 1
ATOM 3100 C C . ALA A 1 407 ? 0.408 14.168 -10.844 1.00 98.56 407 ALA A C 1
ATOM 3102 O O . ALA A 1 407 ? 1.333 13.606 -11.418 1.00 98.56 407 ALA A O 1
ATOM 3103 N N . CYS A 1 408 ? -0.703 13.516 -10.502 1.00 98.69 408 CYS A N 1
ATOM 3104 C CA . CYS A 1 408 ? -0.946 12.101 -10.771 1.00 98.69 408 CYS A CA 1
ATOM 3105 C C . CYS A 1 408 ? -2.435 11.861 -11.086 1.00 98.69 408 CYS A C 1
ATOM 3107 O O . CYS A 1 408 ? -3.224 12.808 -11.132 1.00 98.69 408 CYS A O 1
ATOM 3109 N N . ASN A 1 409 ? -2.818 10.619 -11.386 1.00 98.69 409 ASN A N 1
ATOM 3110 C CA . ASN A 1 409 ? -4.208 10.246 -11.693 1.00 98.69 409 ASN A CA 1
ATOM 3111 C C . ASN A 1 409 ? -4.669 8.979 -10.947 1.00 98.69 409 ASN A C 1
ATOM 3113 O O . ASN A 1 409 ? -5.724 8.419 -11.249 1.00 98.69 409 ASN A O 1
ATOM 3117 N N . CYS A 1 410 ? -3.885 8.529 -9.968 1.00 98.81 410 CYS A N 1
ATOM 3118 C CA . CYS A 1 410 ? -4.213 7.421 -9.092 1.00 98.81 410 CYS A CA 1
ATOM 3119 C C . CYS A 1 410 ? -3.594 7.626 -7.705 1.00 98.81 410 CYS A C 1
ATOM 3121 O O . CYS A 1 410 ? -2.460 8.087 -7.573 1.00 98.81 410 CYS A O 1
ATOM 3123 N N . LEU A 1 411 ? -4.341 7.253 -6.669 1.00 98.75 411 LEU A N 1
ATOM 3124 C CA . LEU A 1 411 ? -3.883 7.208 -5.281 1.00 98.75 411 LEU A CA 1
ATOM 3125 C C . LEU A 1 411 ? -3.383 5.799 -4.943 1.00 98.75 411 LEU A C 1
ATOM 3127 O O . LEU A 1 411 ? -4.125 4.840 -5.166 1.00 98.75 411 LEU A O 1
ATOM 3131 N N . LEU A 1 412 ? -2.201 5.666 -4.336 1.00 98.44 412 LEU A N 1
ATOM 3132 C CA . LEU A 1 412 ? -1.885 4.462 -3.567 1.00 98.44 412 LEU A CA 1
ATOM 3133 C C . LEU A 1 412 ? -2.451 4.620 -2.151 1.00 98.44 412 LEU A C 1
ATOM 3135 O O . LEU A 1 412 ? -2.106 5.556 -1.434 1.00 98.44 412 LEU A O 1
ATOM 3139 N N . LEU A 1 413 ? -3.357 3.733 -1.748 1.00 98.31 413 LEU A N 1
ATOM 3140 C CA . LEU A 1 413 ? -4.037 3.811 -0.459 1.00 98.31 413 LEU A CA 1
ATOM 3141 C C . LEU A 1 413 ? -3.416 2.820 0.522 1.00 98.31 413 LEU A C 1
ATOM 3143 O O . LEU A 1 413 ? -3.651 1.612 0.436 1.00 98.31 413 LEU A O 1
ATOM 3147 N N . LYS A 1 414 ? -2.673 3.353 1.494 1.00 97.19 414 LYS A N 1
ATOM 3148 C CA . LYS A 1 414 ? -2.080 2.608 2.609 1.00 97.19 414 LYS A CA 1
ATOM 3149 C C . LYS A 1 414 ? -2.706 3.084 3.913 1.00 97.19 414 LYS A C 1
ATOM 3151 O O . LYS A 1 414 ? -2.423 4.173 4.409 1.00 97.19 414 LYS A O 1
ATOM 3156 N N . VAL A 1 415 ? -3.546 2.246 4.515 1.00 96.94 415 VAL A N 1
ATOM 3157 C CA . VAL A 1 415 ? -4.344 2.628 5.698 1.00 96.94 415 VAL A CA 1
ATOM 3158 C C . VAL A 1 415 ? -3.506 3.105 6.887 1.00 96.94 415 VAL A C 1
ATOM 3160 O O . VAL A 1 415 ? -3.948 3.956 7.656 1.00 96.94 415 VAL A O 1
ATOM 3163 N N . ASN A 1 416 ? -2.281 2.595 7.040 1.00 95.19 416 ASN A N 1
ATOM 3164 C CA . ASN A 1 416 ? -1.384 2.983 8.128 1.00 95.19 416 ASN A CA 1
ATOM 3165 C C . ASN A 1 416 ? -0.630 4.294 7.872 1.00 95.19 416 ASN A C 1
ATOM 3167 O O . ASN A 1 416 ? -0.177 4.890 8.843 1.00 95.19 416 ASN A O 1
ATOM 3171 N N . GLN A 1 417 ? -0.558 4.778 6.623 1.00 94.44 417 GLN A N 1
ATOM 3172 C CA . GLN A 1 417 ? -0.018 6.111 6.326 1.00 94.44 417 GLN A CA 1
ATOM 3173 C C . GLN A 1 417 ? -0.945 7.225 6.818 1.00 94.44 417 GLN A C 1
ATOM 3175 O O . GLN A 1 417 ? -0.465 8.299 7.167 1.00 94.44 417 GLN A O 1
ATOM 3180 N N . ILE A 1 418 ? -2.260 6.972 6.880 1.00 96.94 418 ILE A N 1
ATOM 3181 C CA . ILE A 1 418 ? -3.229 7.940 7.405 1.00 96.94 418 ILE A CA 1
ATOM 3182 C C . ILE A 1 418 ? -3.674 7.622 8.832 1.00 96.94 418 ILE A C 1
ATOM 3184 O O . ILE A 1 418 ? -3.875 8.547 9.607 1.00 96.94 418 ILE A O 1
ATOM 3188 N N . GLY A 1 419 ? -3.756 6.346 9.225 1.00 96.50 419 GLY A N 1
ATOM 3189 C CA . GLY A 1 419 ? -3.886 5.912 10.622 1.00 96.50 419 GLY A CA 1
ATOM 3190 C C . GLY A 1 419 ? -5.305 5.614 11.124 1.00 96.50 419 GLY A C 1
ATOM 3191 O O . GLY A 1 419 ? -5.456 5.280 12.297 1.00 96.50 419 GLY A O 1
ATOM 3192 N N . SER A 1 420 ? -6.342 5.699 10.284 1.00 98.69 420 SER A N 1
ATOM 3193 C CA . SER A 1 420 ? -7.699 5.238 10.625 1.00 98.69 420 SER A CA 1
ATOM 3194 C C . SER A 1 420 ? -8.480 4.753 9.399 1.00 98.69 420 SER A C 1
ATOM 3196 O O . SER A 1 420 ? -8.209 5.165 8.265 1.00 98.69 420 SER A O 1
ATOM 3198 N N . VAL A 1 421 ? -9.473 3.884 9.618 1.00 98.81 421 VAL A N 1
ATOM 3199 C CA . VAL A 1 421 ? -10.369 3.393 8.556 1.00 98.81 421 VAL A CA 1
ATOM 3200 C C . VAL A 1 421 ? -11.190 4.542 7.973 1.00 98.81 421 VAL A C 1
ATOM 3202 O O . VAL A 1 421 ? -11.295 4.657 6.753 1.00 98.81 421 VAL A O 1
ATOM 3205 N N . THR A 1 422 ? -11.728 5.423 8.820 1.00 98.75 422 THR A N 1
ATOM 3206 C CA . THR A 1 422 ? -12.538 6.566 8.372 1.00 98.75 422 THR A CA 1
ATOM 3207 C C . THR A 1 422 ? -11.756 7.502 7.452 1.00 98.75 422 THR A C 1
ATOM 3209 O O . THR A 1 422 ? -12.233 7.809 6.359 1.00 98.75 422 THR A O 1
ATOM 3212 N N . GLU A 1 423 ? -10.548 7.925 7.840 1.00 98.50 423 GLU A N 1
ATOM 3213 C CA . GLU A 1 423 ? -9.734 8.812 6.996 1.00 98.50 423 GLU A CA 1
ATOM 3214 C C . GLU A 1 423 ? -9.279 8.105 5.707 1.00 98.50 423 GLU A C 1
ATOM 3216 O O . GLU A 1 423 ? -9.216 8.737 4.654 1.00 98.50 423 GLU A O 1
ATOM 3221 N N . SER A 1 424 ? -9.053 6.785 5.747 1.00 98.62 424 SER A N 1
ATOM 3222 C CA . SER A 1 424 ? -8.746 5.986 4.549 1.00 98.62 424 SER A CA 1
ATOM 3223 C C . SER A 1 424 ? -9.912 5.976 3.553 1.00 98.62 424 SER A C 1
ATOM 3225 O O . SER A 1 424 ? -9.720 6.218 2.361 1.00 98.62 424 SER A O 1
ATOM 3227 N N . ILE A 1 425 ? -11.143 5.755 4.031 1.00 98.69 425 ILE A N 1
ATOM 3228 C CA . ILE A 1 425 ? -12.354 5.821 3.195 1.00 98.69 425 ILE A CA 1
ATOM 3229 C C . ILE A 1 425 ? -12.512 7.232 2.606 1.00 98.69 425 ILE A C 1
ATOM 3231 O O . ILE A 1 425 ? -12.836 7.379 1.428 1.00 98.69 425 ILE A O 1
ATOM 3235 N N . GLN A 1 426 ? -12.260 8.278 3.396 1.00 98.50 426 GLN A N 1
ATOM 3236 C CA . GLN A 1 426 ? -12.334 9.665 2.928 1.00 98.50 426 GLN A CA 1
ATOM 3237 C C . GLN A 1 426 ? -11.287 9.972 1.849 1.00 98.50 426 GLN A C 1
ATOM 3239 O O . GLN A 1 426 ? -11.638 10.575 0.835 1.00 98.50 426 GLN A O 1
ATOM 3244 N N . ALA A 1 427 ? -10.043 9.514 2.016 1.00 98.62 427 ALA A N 1
ATOM 3245 C CA . ALA A 1 427 ? -8.988 9.646 1.011 1.00 98.62 427 ALA A CA 1
ATOM 3246 C C . ALA A 1 427 ? -9.358 8.934 -0.304 1.00 98.62 427 ALA A C 1
ATOM 3248 O O . ALA A 1 427 ? -9.247 9.528 -1.378 1.00 98.62 427 ALA A O 1
ATOM 3249 N N . CYS A 1 428 ? -9.892 7.708 -0.220 1.00 98.56 428 CYS A N 1
ATOM 3250 C CA . CYS A 1 428 ? -10.404 6.971 -1.381 1.00 98.56 428 CYS A CA 1
ATOM 3251 C C . CYS A 1 428 ? -11.492 7.759 -2.120 1.00 98.56 428 CYS A C 1
ATOM 3253 O O . CYS A 1 428 ? -11.420 7.945 -3.334 1.00 98.56 428 CYS A O 1
ATOM 3255 N N . LYS A 1 429 ? -12.487 8.266 -1.383 1.00 98.31 429 LYS A N 1
ATOM 3256 C CA . LYS A 1 429 ? -13.601 9.032 -1.960 1.00 98.31 429 LYS A CA 1
ATOM 3257 C C . LYS A 1 429 ? -13.135 10.347 -2.576 1.00 98.31 429 LYS A C 1
ATOM 3259 O O . LYS A 1 429 ? -13.650 10.739 -3.622 1.00 98.31 429 LYS A O 1
ATOM 3264 N N . LEU A 1 430 ? -12.162 11.019 -1.962 1.00 98.44 430 LEU A N 1
ATOM 3265 C CA . LEU A 1 430 ? -11.565 12.232 -2.515 1.00 98.44 430 LEU A CA 1
ATOM 3266 C C . LEU A 1 430 ? -10.892 11.946 -3.863 1.00 98.44 430 LEU A C 1
ATOM 3268 O O . LEU A 1 430 ? -11.156 12.659 -4.827 1.00 98.44 430 LEU A O 1
ATOM 3272 N N . ALA A 1 431 ? -10.102 10.876 -3.961 1.00 98.56 431 ALA A N 1
ATOM 3273 C CA . ALA A 1 431 ? -9.486 10.465 -5.222 1.00 98.56 431 ALA A CA 1
ATOM 3274 C C . ALA A 1 431 ? -10.545 10.095 -6.283 1.00 98.56 431 ALA A C 1
ATOM 3276 O O . ALA A 1 431 ? -10.579 10.694 -7.359 1.00 98.56 431 ALA A O 1
ATOM 3277 N N . GLN A 1 432 ? -11.477 9.192 -5.959 1.00 98.00 432 GLN A N 1
ATOM 3278 C CA . GLN A 1 432 ? -12.516 8.733 -6.894 1.00 98.00 432 GLN A CA 1
ATOM 3279 C C . GLN A 1 432 ? -13.421 9.877 -7.383 1.00 98.00 432 GLN A C 1
ATOM 3281 O O . GLN A 1 432 ? -13.756 9.940 -8.565 1.00 98.00 432 GLN A O 1
ATOM 3286 N N . SER A 1 433 ? -13.794 10.819 -6.507 1.00 97.94 433 SER A N 1
ATOM 3287 C CA . SER A 1 433 ? -14.617 11.981 -6.891 1.00 97.94 433 SER A CA 1
ATOM 3288 C C . SER A 1 433 ? -13.897 12.970 -7.813 1.00 97.94 433 SER A C 1
ATOM 3290 O O . SER A 1 433 ? -14.562 13.689 -8.557 1.00 97.94 433 SER A O 1
ATOM 3292 N N . ASN A 1 434 ? -12.561 12.959 -7.827 1.00 98.31 434 ASN A N 1
ATOM 3293 C CA . ASN A 1 434 ? -11.730 13.718 -8.766 1.00 98.31 434 ASN A CA 1
ATOM 3294 C C . ASN A 1 434 ? -11.347 12.910 -10.021 1.00 98.31 434 ASN A C 1
ATOM 3296 O O . ASN A 1 434 ? -10.495 13.336 -10.800 1.00 98.31 434 ASN A O 1
ATOM 3300 N N . GLY A 1 435 ? -11.984 11.755 -10.241 1.00 97.75 435 GLY A N 1
ATOM 3301 C CA . GLY A 1 435 ? -11.760 10.913 -11.417 1.00 97.75 435 GLY A CA 1
ATOM 3302 C C . GLY A 1 435 ? -10.450 10.127 -11.385 1.00 97.75 435 GLY A C 1
ATOM 3303 O O . GLY A 1 435 ? -9.985 9.698 -12.438 1.00 97.75 435 GLY A O 1
ATOM 3304 N N . TRP A 1 436 ? -9.836 9.962 -10.212 1.00 98.50 436 TRP A N 1
ATOM 3305 C CA . TRP A 1 436 ? -8.626 9.158 -10.057 1.00 98.50 436 TRP A CA 1
ATOM 3306 C C . TRP A 1 436 ? -8.941 7.690 -9.788 1.00 98.50 436 TRP A C 1
ATOM 3308 O O . TRP A 1 436 ? -9.941 7.355 -9.146 1.00 98.50 436 TRP A O 1
ATOM 3318 N N . GLY A 1 437 ? -8.020 6.823 -10.210 1.00 98.44 437 GLY A N 1
ATOM 3319 C CA . GLY A 1 437 ? -7.941 5.457 -9.702 1.00 98.44 437 GLY A CA 1
ATOM 3320 C C . GLY A 1 437 ? -7.525 5.428 -8.228 1.00 98.44 437 GLY A C 1
ATOM 3321 O O . GLY A 1 437 ? -6.965 6.387 -7.690 1.00 98.44 437 GLY A O 1
ATOM 3322 N N . VAL A 1 438 ? -7.777 4.304 -7.561 1.00 98.69 438 VAL A N 1
ATOM 3323 C CA . VAL A 1 438 ? -7.247 4.031 -6.218 1.00 98.69 438 VAL A CA 1
ATOM 3324 C C . VAL A 1 438 ? -6.689 2.618 -6.215 1.00 98.69 438 VAL A C 1
ATOM 3326 O O . VAL A 1 438 ? -7.370 1.693 -6.644 1.00 98.69 438 VAL A O 1
ATOM 3329 N N . MET A 1 439 ? -5.455 2.438 -5.767 1.00 98.38 439 MET A N 1
ATOM 3330 C CA . MET A 1 439 ? -4.832 1.131 -5.589 1.00 98.38 439 MET A CA 1
ATOM 3331 C C . MET A 1 439 ? -4.617 0.892 -4.105 1.00 98.38 439 MET A C 1
ATOM 3333 O O . MET A 1 439 ? -3.802 1.558 -3.474 1.00 98.38 439 MET A O 1
ATOM 3337 N N . VAL A 1 440 ? -5.388 -0.033 -3.529 1.00 97.88 440 VAL A N 1
ATOM 3338 C CA . VAL A 1 440 ? -5.182 -0.433 -2.132 1.00 97.88 440 VAL A CA 1
ATOM 3339 C C . VAL A 1 440 ? -3.871 -1.199 -2.052 1.00 97.88 440 VAL A C 1
ATOM 3341 O O . VAL A 1 440 ? -3.633 -2.095 -2.861 1.00 97.88 440 VAL A O 1
ATOM 3344 N N . SER A 1 441 ? -3.021 -0.844 -1.095 1.00 95.50 441 SER A N 1
ATOM 3345 C CA . SER A 1 441 ? -1.667 -1.380 -1.018 1.00 95.50 441 SER A CA 1
ATOM 3346 C C . SER A 1 441 ? -1.338 -1.930 0.362 1.00 95.50 441 SER A C 1
ATOM 3348 O O . SER A 1 441 ? -1.766 -1.403 1.393 1.00 95.50 441 SER A O 1
ATOM 3350 N N . HIS A 1 442 ? -0.563 -3.009 0.349 1.00 92.06 442 HIS A N 1
ATOM 3351 C CA . HIS A 1 442 ? 0.125 -3.559 1.509 1.00 92.06 442 HIS A CA 1
ATOM 3352 C C . HIS A 1 442 ? 1.284 -2.659 1.983 1.00 92.06 442 HIS A C 1
ATOM 3354 O O . HIS A 1 442 ? 1.552 -1.586 1.432 1.00 92.06 442 HIS A O 1
ATOM 3360 N N . ARG A 1 443 ? 2.017 -3.113 3.004 1.00 90.06 443 ARG A N 1
ATOM 3361 C CA . ARG A 1 443 ? 3.365 -2.603 3.310 1.00 90.06 443 ARG A CA 1
ATOM 3362 C C . ARG A 1 443 ? 4.403 -3.725 3.252 1.00 90.06 443 ARG A C 1
ATOM 3364 O O . ARG A 1 443 ? 4.082 -4.899 3.393 1.00 90.06 443 ARG A O 1
ATOM 3371 N N . SER A 1 444 ? 5.679 -3.367 3.153 1.00 86.88 444 SER A N 1
ATOM 3372 C CA . SER A 1 444 ? 6.774 -4.347 3.170 1.00 86.88 444 SER A CA 1
ATOM 3373 C C . SER A 1 444 ? 6.849 -5.169 4.470 1.00 86.88 444 SER A C 1
ATOM 3375 O O . SER A 1 444 ? 7.217 -6.344 4.442 1.00 86.88 444 SER A O 1
ATOM 3377 N N . GLY A 1 445 ? 6.460 -4.593 5.614 1.00 89.38 445 GLY A N 1
ATOM 3378 C CA . GLY A 1 445 ? 6.260 -5.286 6.891 1.00 89.38 445 GLY A CA 1
ATOM 3379 C C . GLY A 1 445 ? 4.798 -5.650 7.141 1.00 89.38 445 GLY A C 1
ATOM 3380 O O . GLY A 1 445 ? 4.171 -5.077 8.029 1.00 89.38 445 GLY A O 1
ATOM 3381 N N . GLU A 1 446 ? 4.250 -6.575 6.357 1.00 92.06 446 GLU A N 1
ATOM 3382 C CA . GLU A 1 446 ? 2.878 -7.071 6.528 1.00 92.06 446 GLU A CA 1
ATOM 3383 C C . GLU A 1 446 ? 2.694 -8.044 7.704 1.00 92.06 446 GLU A C 1
ATOM 3385 O O . GLU A 1 446 ? 3.656 -8.567 8.270 1.00 92.06 446 GLU A O 1
ATOM 3390 N N . THR A 1 447 ? 1.434 -8.328 8.031 1.00 94.62 447 THR A N 1
ATOM 3391 C CA . THR A 1 447 ? 1.025 -9.312 9.049 1.00 94.62 447 THR A CA 1
ATOM 3392 C C . THR A 1 447 ? 0.186 -10.436 8.426 1.00 94.62 447 THR A C 1
ATOM 3394 O O . THR A 1 447 ? 0.053 -10.534 7.206 1.00 94.62 447 THR A O 1
ATOM 3397 N N . GLU A 1 448 ? -0.369 -11.334 9.237 1.00 93.94 448 GLU A N 1
ATOM 3398 C CA . GLU A 1 448 ? -1.386 -12.295 8.795 1.00 93.94 448 GLU A CA 1
ATOM 3399 C C . GLU A 1 448 ? -2.789 -11.681 8.628 1.00 93.94 448 GLU A C 1
ATOM 3401 O O . GLU A 1 448 ? -3.720 -12.385 8.227 1.00 93.94 448 GLU A O 1
ATOM 3406 N N . ASP A 1 449 ? -2.964 -10.399 8.964 1.00 95.25 449 ASP A N 1
ATOM 3407 C CA . ASP A 1 449 ? -4.242 -9.706 8.840 1.00 95.25 449 ASP A CA 1
ATOM 3408 C C . ASP A 1 449 ? -4.637 -9.524 7.369 1.00 95.25 449 ASP A C 1
ATOM 3410 O O . ASP A 1 449 ? -3.863 -9.058 6.539 1.00 95.25 449 ASP A O 1
ATOM 3414 N N . THR A 1 450 ? -5.879 -9.869 7.036 1.00 95.75 450 THR A N 1
ATOM 3415 C CA . THR A 1 450 ? -6.406 -9.799 5.669 1.00 95.75 450 THR A CA 1
ATOM 3416 C C . THR A 1 450 ? -7.291 -8.577 5.419 1.00 95.75 450 THR A C 1
ATOM 3418 O O . THR A 1 450 ? -7.998 -8.545 4.414 1.00 95.75 450 THR A O 1
ATOM 3421 N N . PHE A 1 451 ? -7.297 -7.576 6.309 1.00 97.81 451 PHE A N 1
ATOM 3422 C CA . PHE A 1 451 ? -8.220 -6.434 6.253 1.00 97.81 451 PHE A CA 1
ATOM 3423 C C . PHE A 1 451 ? -8.246 -5.725 4.893 1.00 97.81 451 PHE A C 1
ATOM 3425 O O . PHE A 1 451 ? -9.322 -5.401 4.392 1.00 97.81 451 PHE A O 1
ATOM 3432 N N . ILE A 1 452 ? -7.082 -5.502 4.274 1.00 96.88 452 ILE A N 1
ATOM 3433 C CA . ILE A 1 452 ? -7.002 -4.770 3.002 1.00 96.88 452 ILE A CA 1
ATOM 3434 C C . ILE A 1 452 ? -7.693 -5.504 1.839 1.00 96.88 452 ILE A C 1
ATOM 3436 O O . ILE A 1 452 ? -8.153 -4.854 0.902 1.00 96.88 452 ILE A O 1
ATOM 3440 N N . ALA A 1 453 ? -7.854 -6.830 1.928 1.00 95.31 453 ALA A N 1
ATOM 3441 C CA . ALA A 1 453 ? -8.593 -7.615 0.940 1.00 95.31 453 ALA A CA 1
ATOM 3442 C C . ALA A 1 453 ? -10.111 -7.364 1.015 1.00 95.31 453 ALA A C 1
ATOM 3444 O O . ALA A 1 453 ? -10.784 -7.314 -0.012 1.00 95.31 453 ALA A O 1
ATOM 3445 N N . ASP A 1 454 ? -10.661 -7.165 2.214 1.00 97.44 454 ASP A N 1
ATOM 3446 C CA . ASP A 1 454 ? -12.045 -6.712 2.379 1.00 97.44 454 ASP A CA 1
ATOM 3447 C C . ASP A 1 454 ? -12.191 -5.223 2.033 1.00 97.44 454 ASP A C 1
ATOM 3449 O O . ASP A 1 454 ? -13.207 -4.811 1.468 1.00 97.44 454 ASP A O 1
ATOM 3453 N N . LEU A 1 455 ? -11.167 -4.418 2.339 1.00 98.12 455 LEU A N 1
ATOM 3454 C CA . LEU A 1 455 ? -11.145 -2.982 2.072 1.00 98.12 455 LEU A CA 1
ATOM 3455 C C . LEU A 1 455 ? -11.231 -2.670 0.579 1.00 98.12 455 LEU A C 1
ATOM 3457 O O . LEU A 1 455 ? -12.077 -1.873 0.189 1.00 98.12 455 LEU A O 1
ATOM 3461 N N . VAL A 1 456 ? -10.400 -3.303 -0.253 1.00 97.00 456 VAL A N 1
ATOM 3462 C CA . VAL A 1 456 ? -10.381 -3.061 -1.706 1.00 97.00 456 VAL A CA 1
ATOM 3463 C C . VAL A 1 456 ? -11.728 -3.384 -2.361 1.00 97.00 456 VAL A C 1
ATOM 3465 O O . VAL A 1 456 ? -12.207 -2.624 -3.205 1.00 97.00 456 VAL A O 1
ATOM 3468 N N . VAL A 1 457 ? -12.382 -4.461 -1.913 1.00 97.12 457 VAL A N 1
ATOM 3469 C CA . VAL A 1 457 ? -13.713 -4.860 -2.390 1.00 97.12 457 VAL A CA 1
ATOM 3470 C C . VAL A 1 457 ? -14.776 -3.888 -1.887 1.00 97.12 457 VAL A C 1
ATOM 3472 O O . VAL A 1 457 ? -15.610 -3.439 -2.668 1.00 97.12 457 VAL A O 1
ATOM 3475 N N . GLY A 1 458 ? -14.745 -3.526 -0.601 1.00 97.62 458 GLY A N 1
ATOM 3476 C CA . GLY A 1 458 ? -15.717 -2.603 -0.016 1.00 97.62 458 GLY A CA 1
ATOM 3477 C C . GLY A 1 458 ? -15.621 -1.180 -0.576 1.00 97.62 458 GLY A C 1
ATOM 3478 O O . GLY A 1 458 ? -16.636 -0.513 -0.771 1.00 97.62 458 GLY A O 1
ATOM 3479 N N . LEU A 1 459 ? -14.409 -0.721 -0.886 1.00 98.06 459 LEU A N 1
ATOM 3480 C CA . LEU A 1 459 ? -14.144 0.581 -1.503 1.00 98.06 459 LEU A CA 1
ATOM 3481 C C . LEU A 1 459 ? -14.354 0.599 -3.022 1.00 98.06 459 LEU A C 1
ATOM 3483 O O . LEU A 1 459 ? -14.365 1.679 -3.615 1.00 98.06 459 LEU A O 1
ATOM 3487 N N . CYS A 1 460 ? -14.543 -0.569 -3.637 1.00 97.31 460 CYS A N 1
ATOM 3488 C CA . CYS A 1 460 ? -14.726 -0.725 -5.075 1.00 97.31 460 CYS A CA 1
ATOM 3489 C C . CYS A 1 460 ? -13.626 -0.024 -5.885 1.00 97.31 460 CYS A C 1
ATOM 3491 O O . CYS A 1 460 ? -13.912 0.730 -6.814 1.00 97.31 460 CYS A O 1
ATOM 3493 N N . THR A 1 461 ? -12.359 -0.229 -5.513 1.00 96.44 461 THR A N 1
ATOM 3494 C CA . THR A 1 461 ? -11.247 0.490 -6.159 1.00 96.44 461 THR A CA 1
ATOM 3495 C C . THR A 1 461 ? -10.786 -0.159 -7.464 1.00 96.44 461 THR A C 1
ATOM 3497 O O . THR A 1 461 ? -10.207 0.511 -8.312 1.00 96.44 461 THR A O 1
ATOM 3500 N N . GLY A 1 462 ? -11.053 -1.459 -7.637 1.00 92.75 462 GLY A N 1
ATOM 3501 C CA . GLY A 1 462 ? -10.786 -2.201 -8.872 1.00 92.75 462 GLY A CA 1
ATOM 3502 C C . GLY A 1 462 ? -9.339 -2.660 -9.055 1.00 92.75 462 GLY A C 1
ATOM 3503 O O . GLY A 1 462 ? -9.059 -3.382 -10.008 1.00 92.75 462 GLY A O 1
ATOM 3504 N N . GLN A 1 463 ? -8.437 -2.319 -8.135 1.00 91.56 463 GLN A N 1
ATOM 3505 C CA . GLN A 1 463 ? -7.032 -2.726 -8.172 1.00 91.56 463 GLN A CA 1
ATOM 3506 C C . GLN A 1 463 ? -6.422 -2.783 -6.763 1.00 91.56 463 GLN A C 1
ATOM 3508 O O . GLN A 1 463 ? -6.695 -1.921 -5.918 1.00 91.56 463 GLN A O 1
ATOM 3513 N N . ASP A 1 464 ? -5.591 -3.797 -6.527 1.00 89.00 464 ASP A N 1
ATOM 3514 C CA . ASP A 1 464 ? -4.815 -4.000 -5.301 1.00 89.00 464 ASP A CA 1
ATOM 3515 C C . ASP A 1 464 ? -3.358 -4.347 -5.614 1.00 89.00 464 ASP A C 1
ATOM 3517 O O . ASP A 1 464 ? -3.080 -5.023 -6.600 1.00 89.00 464 ASP A O 1
ATOM 3521 N N . ARG A 1 465 ? -2.425 -3.913 -4.762 1.00 86.31 465 ARG A N 1
ATOM 3522 C CA . ARG A 1 465 ? -1.012 -4.319 -4.812 1.00 86.31 465 ARG A CA 1
ATOM 3523 C C . ARG A 1 465 ? -0.721 -5.336 -3.718 1.00 86.31 465 ARG A C 1
ATOM 3525 O O . ARG A 1 465 ? -1.019 -5.098 -2.547 1.00 86.31 465 ARG A O 1
ATOM 3532 N N . GLY A 1 466 ? -0.131 -6.461 -4.116 1.00 72.19 466 GLY A N 1
ATOM 3533 C CA . GLY A 1 466 ? 0.198 -7.569 -3.226 1.00 72.19 466 GLY A CA 1
ATOM 3534 C C . GLY A 1 466 ? 1.549 -8.216 -3.534 1.00 72.19 466 GLY A C 1
ATOM 3535 O O . GLY A 1 466 ? 2.083 -8.149 -4.643 1.00 72.19 466 GLY A O 1
ATOM 3536 N N . ALA A 1 467 ? 2.089 -8.906 -2.531 1.00 60.72 467 ALA A N 1
ATOM 3537 C CA . ALA A 1 467 ? 3.326 -9.674 -2.627 1.00 60.72 467 ALA A CA 1
ATOM 3538 C C . ALA A 1 467 ? 3.106 -10.979 -3.406 1.00 60.72 467 ALA A C 1
ATOM 3540 O O . ALA A 1 467 ? 2.213 -11.770 -3.072 1.00 60.72 467 ALA A O 1
ATOM 3541 N N . ALA A 1 468 ? 3.969 -11.289 -4.375 1.00 60.44 468 ALA A N 1
ATOM 3542 C CA . ALA A 1 468 ? 3.986 -12.621 -4.972 1.00 60.44 468 ALA A CA 1
ATOM 3543 C C . ALA A 1 468 ? 4.760 -13.599 -4.074 1.00 60.44 468 ALA A C 1
ATOM 3545 O O . ALA A 1 468 ? 5.911 -13.371 -3.730 1.00 60.44 468 ALA A O 1
ATOM 3546 N N . GLY A 1 469 ? 4.168 -14.739 -3.708 1.00 46.28 469 GLY A N 1
ATOM 3547 C CA . GLY A 1 469 ? 4.933 -15.850 -3.118 1.00 46.28 469 GLY A CA 1
ATOM 3548 C C . GLY A 1 469 ? 5.201 -15.798 -1.604 1.00 46.28 469 GLY A C 1
ATOM 3549 O O . GLY A 1 469 ? 5.915 -16.666 -1.103 1.00 46.28 469 GLY A O 1
ATOM 3550 N N . ARG A 1 470 ? 4.596 -14.868 -0.847 1.00 58.25 470 ARG A N 1
ATOM 3551 C CA . ARG A 1 470 ? 4.558 -14.898 0.634 1.00 58.25 470 ARG A CA 1
ATOM 3552 C C . ARG A 1 470 ? 3.124 -14.847 1.155 1.00 58.25 470 ARG A C 1
ATOM 3554 O O . ARG A 1 470 ? 2.320 -14.067 0.660 1.00 58.25 470 ARG A O 1
ATOM 3561 N N . GLN A 1 471 ? 2.808 -15.645 2.181 1.00 47.25 471 GLN A N 1
ATOM 3562 C CA . GLN A 1 471 ? 1.452 -15.726 2.750 1.00 47.25 471 GLN A CA 1
ATOM 3563 C C . GLN A 1 471 ? 0.927 -14.365 3.237 1.00 47.25 471 GLN A C 1
ATOM 3565 O O . GLN A 1 471 ? -0.252 -14.093 3.046 1.00 47.25 471 GLN A O 1
ATOM 3570 N N . SER A 1 472 ? 1.800 -13.521 3.795 1.00 45.38 472 SER A N 1
ATOM 3571 C CA . SER A 1 472 ? 1.462 -12.205 4.353 1.00 45.38 472 SER A CA 1
ATOM 3572 C C . SER A 1 472 ? 1.118 -11.134 3.314 1.00 45.38 472 SER A C 1
ATOM 3574 O O . SER A 1 472 ? 0.624 -10.087 3.691 1.00 45.38 472 SER A O 1
ATOM 3576 N N . GLY A 1 473 ? 1.376 -11.345 2.018 1.00 42.25 473 GLY A N 1
ATOM 3577 C CA . GLY A 1 473 ? 1.028 -10.346 0.997 1.00 42.25 473 GLY A CA 1
ATOM 3578 C C . GLY A 1 473 ? 0.191 -10.879 -0.159 1.00 42.25 473 GLY A C 1
ATOM 3579 O O . GLY A 1 473 ? -0.044 -10.149 -1.116 1.00 42.25 473 GLY A O 1
ATOM 3580 N N . VAL A 1 474 ? -0.315 -12.114 -0.066 1.00 47.97 474 VAL A N 1
ATOM 3581 C CA . VAL A 1 474 ? -1.416 -12.526 -0.939 1.00 47.97 474 VAL A CA 1
ATOM 3582 C C . VAL A 1 474 ? -2.707 -11.956 -0.358 1.00 47.97 474 VAL A C 1
ATOM 3584 O O . VAL A 1 474 ? -3.279 -12.547 0.560 1.00 47.97 474 VAL A O 1
ATOM 3587 N N . CYS A 1 475 ? -3.198 -10.851 -0.922 1.00 49.78 475 CYS A N 1
ATOM 3588 C CA . CYS A 1 475 ? -4.574 -10.407 -0.720 1.00 49.78 475 CYS A CA 1
ATOM 3589 C C . CYS A 1 475 ? -5.515 -11.538 -1.156 1.00 49.78 475 CYS A C 1
ATOM 3591 O O . CYS A 1 475 ? -5.707 -11.805 -2.341 1.00 49.78 475 CYS A O 1
ATOM 3593 N N . ARG A 1 476 ? -6.065 -12.276 -0.189 1.00 49.03 476 ARG A N 1
ATOM 3594 C CA . ARG A 1 476 ? -7.081 -13.300 -0.441 1.00 49.03 476 ARG A CA 1
ATOM 3595 C C . ARG A 1 476 ? -8.410 -12.783 0.075 1.00 49.03 476 ARG A C 1
ATOM 3597 O O . ARG A 1 476 ? -8.718 -13.031 1.241 1.00 49.03 476 ARG A O 1
ATOM 3604 N N . PRO A 1 477 ? -9.225 -12.117 -0.756 1.00 48.25 477 PRO A N 1
ATOM 3605 C CA . PRO A 1 477 ? -10.623 -11.971 -0.412 1.00 48.25 477 PRO A CA 1
ATOM 3606 C C . PRO A 1 477 ? -11.203 -13.389 -0.290 1.00 48.25 477 PRO A C 1
ATOM 3608 O O . PRO A 1 477 ? -11.301 -14.127 -1.273 1.00 48.25 477 PRO A O 1
ATOM 3611 N N . GLN A 1 478 ? -11.524 -13.817 0.935 1.00 42.91 478 GLN A N 1
ATOM 3612 C CA . GLN A 1 478 ? -12.240 -15.071 1.186 1.00 42.91 478 GLN A CA 1
ATOM 3613 C C . GLN A 1 478 ? -13.711 -14.863 0.816 1.00 42.91 478 GLN A C 1
ATOM 3615 O O . GLN A 1 478 ? -14.593 -14.852 1.670 1.00 42.91 478 GLN A O 1
ATOM 3620 N N . ILE A 1 479 ? -13.977 -14.629 -0.467 1.00 47.91 479 ILE A N 1
ATOM 3621 C CA . ILE A 1 479 ? -15.338 -14.472 -0.965 1.00 47.91 479 ILE A CA 1
ATOM 3622 C C . ILE A 1 479 ? -15.890 -15.884 -1.199 1.00 47.91 479 ILE A C 1
ATOM 3624 O O . ILE A 1 479 ? -15.338 -16.619 -2.026 1.00 47.91 479 ILE A O 1
ATOM 3628 N N . PRO A 1 480 ? -16.941 -16.314 -0.472 1.00 35.50 480 PRO A N 1
ATOM 3629 C CA . PRO A 1 480 ? -17.653 -17.539 -0.820 1.00 35.50 480 PRO A CA 1
ATOM 3630 C C . PRO A 1 480 ? -18.156 -17.439 -2.271 1.00 35.50 480 PRO A C 1
ATOM 3632 O O . PRO A 1 480 ? -18.380 -16.326 -2.751 1.00 35.50 480 PRO A O 1
ATOM 3635 N N . PRO A 1 481 ? -18.319 -18.565 -2.995 1.00 35.34 481 PRO A N 1
ATOM 3636 C CA . PRO A 1 481 ? -18.725 -18.549 -4.400 1.00 35.34 481 PRO A CA 1
ATOM 3637 C C . PRO A 1 481 ? -19.933 -17.625 -4.600 1.00 35.34 481 PRO A C 1
ATOM 3639 O O . PRO A 1 481 ? -20.814 -17.587 -3.735 1.00 35.34 481 PRO A O 1
ATOM 3642 N N . PRO A 1 482 ? -19.949 -16.842 -5.692 1.00 40.94 482 PRO A N 1
ATOM 3643 C CA . PRO A 1 482 ? -20.788 -15.664 -5.801 1.00 40.94 482 PRO A CA 1
ATOM 3644 C C . PRO A 1 482 ? -22.252 -16.047 -5.613 1.00 40.94 482 PRO A C 1
ATOM 3646 O O . PRO A 1 482 ? -22.854 -16.709 -6.456 1.00 40.94 482 PRO A O 1
ATOM 3649 N N . SER A 1 483 ? -22.855 -15.550 -4.539 1.00 38.25 483 SER A N 1
ATOM 3650 C CA . SER A 1 483 ? -24.296 -15.325 -4.487 1.00 38.25 483 SER A CA 1
ATOM 3651 C C . SER A 1 483 ? -24.619 -14.092 -5.344 1.00 38.25 483 SER A C 1
ATOM 3653 O O . SER A 1 483 ? -25.052 -13.066 -4.848 1.00 38.25 483 SER A O 1
ATOM 3655 N N . GLY A 1 484 ? -24.313 -14.155 -6.645 1.00 40.66 484 GLY A N 1
ATOM 3656 C CA . GLY A 1 484 ? -24.812 -13.245 -7.684 1.00 40.66 484 GLY A CA 1
ATOM 3657 C C . GLY A 1 484 ? -24.616 -11.723 -7.538 1.00 40.66 484 GLY A C 1
ATOM 3658 O O . GLY A 1 484 ? -25.308 -11.010 -8.252 1.00 40.66 484 GLY A O 1
ATOM 3659 N N . GLN A 1 485 ? -23.747 -11.202 -6.655 1.00 49.12 485 GLN A N 1
ATOM 3660 C CA . GLN A 1 485 ? -23.679 -9.750 -6.355 1.00 49.12 485 GLN A CA 1
ATOM 3661 C C . GLN A 1 485 ? -22.287 -9.084 -6.444 1.00 49.12 485 GLN A C 1
ATOM 3663 O O . GLN A 1 485 ? -22.150 -7.931 -6.042 1.00 49.12 485 GLN A O 1
ATOM 3668 N N . VAL A 1 486 ? -21.246 -9.766 -6.935 1.00 51.97 486 VAL A N 1
ATOM 3669 C CA . VAL A 1 486 ? -19.899 -9.172 -7.080 1.00 51.97 486 VAL A CA 1
ATOM 3670 C C . VAL A 1 486 ? -19.422 -9.350 -8.515 1.00 51.97 486 VAL A C 1
ATOM 3672 O O . VAL A 1 486 ? -19.290 -10.484 -8.979 1.00 51.97 486 VAL A O 1
ATOM 3675 N N . GLU A 1 487 ? -19.176 -8.242 -9.210 1.00 52.69 487 GLU A N 1
ATOM 3676 C CA . GLU A 1 487 ? -18.695 -8.240 -10.595 1.00 52.69 487 GLU A CA 1
ATOM 3677 C C . GLU A 1 487 ? -17.159 -8.152 -10.646 1.00 52.69 487 GLU A C 1
ATOM 3679 O O . GLU A 1 487 ? -16.498 -7.714 -9.702 1.00 52.69 487 GLU A O 1
ATOM 3684 N N . ALA A 1 488 ? -16.556 -8.616 -11.741 1.00 52.38 488 ALA A N 1
ATOM 3685 C CA . ALA A 1 488 ? -15.134 -8.381 -11.985 1.00 52.38 488 ALA A CA 1
ATOM 3686 C C . ALA A 1 488 ? -14.929 -6.914 -12.391 1.00 52.38 488 ALA A C 1
ATOM 3688 O O . ALA A 1 488 ? -15.746 -6.376 -13.140 1.00 52.38 488 ALA A O 1
ATOM 3689 N N . ALA A 1 489 ? -13.852 -6.270 -11.926 1.00 51.44 489 ALA A N 1
ATOM 3690 C CA . ALA A 1 489 ? -13.524 -4.926 -12.388 1.00 51.44 489 ALA A CA 1
ATOM 3691 C C . ALA A 1 489 ? -13.394 -4.903 -13.926 1.00 51.44 489 ALA A C 1
ATOM 3693 O O . ALA A 1 489 ? -12.774 -5.809 -14.496 1.00 51.44 489 ALA A O 1
ATOM 3694 N N . PRO A 1 490 ? -13.943 -3.887 -14.620 1.00 42.81 490 PRO A N 1
ATOM 3695 C CA . PRO A 1 490 ? -13.594 -3.666 -16.015 1.00 42.81 490 PRO A CA 1
ATOM 3696 C C . PRO A 1 490 ? -12.080 -3.426 -16.071 1.00 42.81 490 PRO A C 1
ATOM 3698 O O . PRO A 1 490 ? -11.563 -2.611 -15.309 1.00 42.81 490 PRO A O 1
ATOM 3701 N N . GLY A 1 491 ? -11.359 -4.172 -16.917 1.00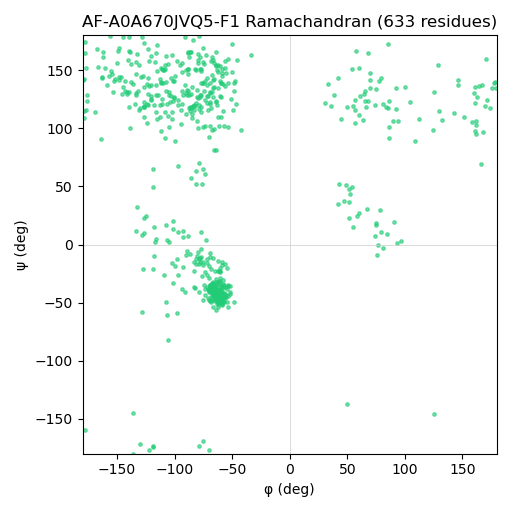 42.81 491 GLY A N 1
ATOM 3702 C CA . GLY A 1 491 ? -9.906 -4.021 -17.055 1.00 42.81 491 GLY A CA 1
ATOM 3703 C C . GLY A 1 491 ? -9.511 -2.554 -17.260 1.00 42.81 491 GLY A C 1
ATOM 3704 O O . GLY A 1 491 ? -10.296 -1.802 -17.836 1.00 42.81 491 GLY A O 1
ATOM 3705 N N . LEU A 1 492 ? -8.327 -2.156 -16.770 1.00 43.56 492 LEU A N 1
ATOM 3706 C CA . LEU A 1 492 ? -7.801 -0.779 -16.792 1.00 43.56 492 LEU A CA 1
ATOM 3707 C C . LEU A 1 492 ? -8.078 -0.096 -18.146 1.00 43.56 492 LEU A C 1
ATOM 3709 O O . LEU A 1 492 ? -7.369 -0.337 -19.123 1.00 43.56 492 LEU A O 1
ATOM 3713 N N . GLN A 1 493 ? -9.128 0.727 -18.226 1.00 30.19 493 GLN A N 1
ATOM 3714 C CA . GLN A 1 493 ? -9.429 1.483 -19.439 1.00 30.19 493 GLN A CA 1
ATOM 3715 C C . GLN A 1 493 ? -8.708 2.832 -19.378 1.00 30.19 493 GLN A C 1
ATOM 3717 O O . GLN A 1 493 ? -8.850 3.544 -18.382 1.00 30.19 493 GLN A O 1
ATOM 3722 N N . PRO A 1 494 ? -7.969 3.234 -20.426 1.00 28.56 494 PRO A N 1
ATOM 3723 C CA . PRO A 1 494 ? -7.484 4.601 -20.525 1.00 28.56 494 PRO A CA 1
ATOM 3724 C C . PRO A 1 494 ? -8.688 5.549 -20.623 1.00 28.56 494 PRO A C 1
ATOM 3726 O O . PRO A 1 494 ? -9.520 5.432 -21.526 1.00 28.56 494 PRO A O 1
ATOM 3729 N N . HIS A 1 495 ? -8.812 6.474 -19.671 1.00 38.50 495 HIS A N 1
ATOM 3730 C CA . HIS A 1 495 ? -9.885 7.466 -19.676 1.00 38.50 495 HIS A CA 1
ATOM 3731 C C . HIS A 1 495 ? -9.661 8.519 -20.777 1.00 38.50 495 HIS A C 1
ATOM 3733 O O . HIS A 1 495 ? -8.547 9.026 -20.922 1.00 38.50 495 HIS A O 1
ATOM 3739 N N . PRO A 1 496 ? -10.707 8.915 -21.528 1.00 27.17 496 PRO A N 1
ATOM 3740 C CA . PRO A 1 496 ? -10.607 10.005 -22.488 1.00 27.17 496 PRO A CA 1
ATOM 3741 C C . PRO A 1 496 ? -10.512 11.354 -21.761 1.00 27.17 496 PRO A C 1
ATOM 3743 O O . PRO A 1 496 ? -11.349 11.698 -20.924 1.00 27.17 496 PRO A O 1
ATOM 3746 N N . SER A 1 497 ? -9.501 12.145 -22.113 1.00 31.31 497 SER A N 1
ATOM 3747 C CA . SER A 1 497 ? -9.291 13.509 -21.630 1.00 31.31 497 SER A CA 1
ATOM 3748 C C . SER A 1 497 ? -10.343 14.467 -22.204 1.00 31.31 497 SER A C 1
ATOM 3750 O O . SER A 1 497 ? -10.193 15.041 -23.279 1.00 31.31 497 SER A O 1
ATOM 3752 N N . GLY A 1 498 ? -11.438 14.662 -21.471 1.00 28.28 498 GLY A N 1
ATOM 3753 C CA . GLY A 1 498 ? -12.418 15.713 -21.738 1.00 28.28 498 GLY A CA 1
ATOM 3754 C C . GLY A 1 498 ? -12.198 16.910 -20.820 1.00 28.28 498 GLY A C 1
ATOM 3755 O O . GLY A 1 498 ? -12.793 16.976 -19.747 1.00 28.28 498 GLY A O 1
ATOM 3756 N N . ALA A 1 499 ? -11.362 17.865 -21.228 1.00 29.08 499 ALA A N 1
ATOM 3757 C CA . ALA A 1 499 ? -11.296 19.171 -20.580 1.00 29.08 499 ALA A CA 1
ATOM 3758 C C . ALA A 1 499 ? -12.658 19.877 -20.726 1.00 29.08 499 ALA A C 1
ATOM 3760 O O . ALA A 1 499 ? -13.038 20.283 -21.822 1.00 29.08 499 ALA A O 1
ATOM 3761 N N . ARG A 1 500 ? -13.411 20.019 -19.630 1.00 30.11 500 ARG A N 1
ATOM 3762 C CA . ARG A 1 500 ? -14.481 21.020 -19.548 1.00 30.11 500 ARG A CA 1
ATOM 3763 C C . ARG A 1 500 ? -13.850 22.341 -19.126 1.00 30.11 500 ARG A C 1
ATOM 3765 O O . ARG A 1 500 ? -13.264 22.426 -18.050 1.00 30.11 500 ARG A O 1
ATOM 3772 N N . GLU A 1 501 ? -13.956 23.346 -19.987 1.00 27.06 501 GLU A N 1
ATOM 3773 C CA . GLU A 1 501 ? -13.614 24.730 -19.659 1.00 27.06 501 GLU A CA 1
ATOM 3774 C C . GLU A 1 501 ? -14.451 25.223 -18.462 1.00 27.06 501 GLU A C 1
ATOM 3776 O O . GLU A 1 501 ? -15.656 24.944 -18.408 1.00 27.06 501 GLU A O 1
ATOM 3781 N N . PRO A 1 502 ? -13.864 25.958 -17.501 1.00 31.42 502 PRO A N 1
ATOM 3782 C CA . PRO A 1 502 ? -14.624 26.540 -16.407 1.00 31.42 502 PRO A CA 1
ATOM 3783 C C . PRO A 1 502 ? -15.375 27.785 -16.899 1.00 31.42 502 PRO A C 1
ATOM 3785 O O . PRO A 1 502 ? -14.774 28.773 -17.320 1.00 31.42 502 PRO A O 1
ATOM 3788 N N . GLN A 1 503 ? -16.707 27.748 -16.828 1.00 28.64 503 GLN A N 1
ATOM 3789 C CA . GLN A 1 503 ? -17.530 28.951 -16.943 1.00 28.64 503 GLN A CA 1
ATOM 3790 C C . GLN A 1 503 ? -17.318 29.814 -15.695 1.00 28.64 503 GLN A C 1
ATOM 3792 O O . GLN A 1 503 ? -17.509 29.350 -14.574 1.00 28.64 503 GLN A O 1
ATOM 3797 N N . GLY A 1 504 ? -16.887 31.058 -15.911 1.00 27.94 504 GLY A N 1
ATOM 3798 C CA . GLY A 1 504 ? -16.565 32.015 -14.858 1.00 27.94 504 GLY A CA 1
ATOM 3799 C C . GLY A 1 504 ? -17.769 32.452 -14.024 1.00 27.94 504 GLY A C 1
ATOM 3800 O O . GLY A 1 504 ? -18.869 32.670 -14.537 1.00 27.94 504 GLY A O 1
ATOM 3801 N N . GLU A 1 505 ? -17.506 32.623 -12.731 1.00 29.75 505 GLU A N 1
ATOM 3802 C CA . GLU A 1 505 ? -18.385 33.244 -11.746 1.00 29.75 505 GLU A CA 1
ATOM 3803 C C . GLU A 1 505 ? -18.662 34.717 -12.094 1.00 29.75 505 GLU A C 1
ATOM 3805 O O . GLU A 1 505 ? -17.757 35.497 -12.399 1.00 29.75 505 GLU A O 1
ATOM 3810 N N . ARG A 1 506 ? -19.934 35.113 -12.002 1.00 29.48 506 ARG A N 1
ATOM 3811 C CA . ARG A 1 506 ? -20.348 36.490 -11.715 1.00 29.48 506 ARG A CA 1
ATOM 3812 C C . ARG A 1 506 ? -21.408 36.457 -10.616 1.00 29.48 506 ARG A C 1
ATOM 3814 O O . ARG A 1 506 ? -22.342 35.662 -10.682 1.00 29.48 506 ARG A O 1
ATOM 3821 N N . ASP A 1 507 ? -21.198 37.323 -9.631 1.00 28.14 507 ASP A N 1
ATOM 3822 C CA . ASP A 1 507 ? -21.952 37.514 -8.389 1.00 28.14 507 ASP A CA 1
ATOM 3823 C C . ASP A 1 507 ? -23.476 37.739 -8.549 1.00 28.14 507 ASP A C 1
ATOM 3825 O O . ASP A 1 507 ? -23.942 38.140 -9.621 1.00 28.14 507 ASP A O 1
ATOM 3829 N N . PRO A 1 508 ? -24.273 37.510 -7.477 1.00 35.44 508 PRO A N 1
ATOM 3830 C CA . PRO A 1 508 ? -25.733 37.423 -7.536 1.00 35.44 508 PRO A CA 1
ATOM 3831 C C . PRO A 1 508 ? -26.432 38.782 -7.362 1.00 35.44 508 PRO A C 1
ATOM 3833 O O . PRO A 1 508 ? -25.850 39.728 -6.825 1.00 35.44 508 PRO A O 1
ATOM 3836 N N . PRO A 1 509 ? -27.739 38.859 -7.692 1.00 33.09 509 PRO A N 1
ATOM 3837 C CA . PRO A 1 509 ? -28.644 39.403 -6.676 1.00 33.09 509 PRO A CA 1
ATOM 3838 C C . PRO A 1 509 ? -30.047 38.749 -6.584 1.00 33.09 509 PRO A C 1
ATOM 3840 O O . PRO A 1 509 ? -30.724 38.489 -7.572 1.00 33.09 509 PRO A O 1
ATOM 3843 N N . THR A 1 510 ? -30.483 38.601 -5.324 1.00 25.64 510 THR A N 1
ATOM 3844 C CA . THR A 1 510 ? -31.826 38.872 -4.748 1.00 25.64 510 THR A CA 1
ATOM 3845 C C . THR A 1 510 ? -33.093 38.070 -5.133 1.00 25.64 510 THR A C 1
ATOM 3847 O O . THR A 1 510 ? -33.620 38.175 -6.230 1.00 25.64 510 THR A O 1
ATOM 3850 N N . CYS A 1 511 ? -33.652 37.418 -4.098 1.00 24.67 511 CYS A N 1
ATOM 3851 C CA . CYS A 1 511 ? -35.056 37.347 -3.632 1.00 24.67 511 CYS A CA 1
ATOM 3852 C C . CYS A 1 511 ? -36.261 37.141 -4.592 1.00 24.67 511 CYS A C 1
ATOM 3854 O O . CYS A 1 511 ? -36.799 38.105 -5.120 1.00 24.67 511 CYS A O 1
ATOM 3856 N N . SER A 1 512 ? -36.824 35.919 -4.501 1.00 24.53 512 SER A N 1
ATOM 3857 C CA . SER A 1 512 ? -38.258 35.557 -4.307 1.00 24.53 512 SER A CA 1
ATOM 3858 C C . SER A 1 512 ? -39.299 35.845 -5.422 1.00 24.53 512 SER A C 1
ATOM 3860 O O . SER A 1 512 ? -39.055 36.610 -6.341 1.00 24.53 512 SER A O 1
ATOM 3862 N N . PRO A 1 513 ? -40.507 35.241 -5.346 1.00 47.19 513 PRO A N 1
ATOM 3863 C CA . PRO A 1 513 ? -40.855 33.885 -5.793 1.00 47.19 513 PRO A CA 1
ATOM 3864 C C . PRO A 1 513 ? -41.950 33.945 -6.890 1.00 47.19 513 PRO A C 1
ATOM 3866 O O . PRO A 1 513 ? -42.309 35.036 -7.306 1.00 47.19 513 PRO A O 1
ATOM 3869 N N . LEU A 1 514 ? -42.499 32.806 -7.347 1.00 27.14 514 LEU A N 1
ATOM 3870 C CA . LEU A 1 514 ? -43.934 32.569 -7.664 1.00 27.14 514 LEU A CA 1
ATOM 3871 C C . LEU A 1 514 ? -44.113 31.337 -8.586 1.00 27.14 514 LEU A C 1
ATOM 3873 O O . LEU A 1 514 ? -43.390 31.165 -9.558 1.00 27.14 514 LEU A O 1
ATOM 3877 N N . LEU A 1 515 ? -45.113 30.519 -8.221 1.00 27.45 515 LEU A N 1
ATOM 3878 C CA . LEU A 1 515 ? -45.964 29.592 -8.998 1.00 27.45 515 LEU A CA 1
ATOM 3879 C C . LEU A 1 515 ? -45.362 28.921 -10.252 1.00 27.45 515 LEU A C 1
ATOM 3881 O O . LEU A 1 515 ? -45.036 29.563 -11.233 1.00 27.45 515 LEU A O 1
ATOM 3885 N N . GLY A 1 516 ? -45.299 27.596 -10.359 1.00 24.19 516 GLY A N 1
ATOM 3886 C CA . GLY A 1 516 ? -46.394 26.662 -10.127 1.00 24.19 516 GLY A CA 1
ATOM 3887 C C . GLY A 1 516 ? -47.105 26.346 -11.444 1.00 24.19 516 GLY A C 1
ATOM 3888 O O . GLY A 1 516 ? -47.880 27.167 -11.914 1.00 24.19 516 GLY A O 1
ATOM 3889 N N . ARG A 1 517 ? -46.900 25.142 -11.996 1.00 27.62 517 ARG A N 1
ATOM 3890 C CA . ARG A 1 517 ? -47.962 24.260 -12.523 1.00 27.62 517 ARG A CA 1
ATOM 3891 C C . ARG A 1 517 ? -47.394 22.977 -13.128 1.00 27.62 517 ARG A C 1
ATOM 3893 O O . ARG A 1 517 ? -46.370 22.959 -13.795 1.00 27.62 517 ARG A O 1
ATOM 3900 N N . ARG A 1 518 ? -48.135 21.912 -12.833 1.00 26.78 518 ARG A N 1
ATOM 3901 C CA . ARG A 1 518 ? -48.053 20.547 -13.353 1.00 26.78 518 ARG A CA 1
ATOM 3902 C C . ARG A 1 518 ? -48.422 20.492 -14.839 1.00 26.78 518 ARG A C 1
ATOM 3904 O O . ARG A 1 518 ? -49.243 21.297 -15.269 1.00 26.78 518 ARG A O 1
ATOM 3911 N N . LEU A 1 519 ? -47.960 19.429 -15.503 1.00 26.42 519 LEU A N 1
ATOM 3912 C CA . LEU A 1 519 ? -48.714 18.403 -16.264 1.00 26.42 519 LEU A CA 1
ATOM 3913 C C . LEU A 1 519 ? -47.788 17.870 -17.373 1.00 26.42 519 LEU A C 1
ATOM 3915 O O . LEU A 1 519 ? -47.257 18.636 -18.160 1.00 26.42 519 LEU A O 1
ATOM 3919 N N . HIS A 1 520 ? -47.327 16.625 -17.260 1.00 27.44 520 HIS A N 1
ATOM 3920 C CA . HIS A 1 520 ? -47.917 15.411 -17.841 1.00 27.44 520 HIS A CA 1
ATOM 3921 C C . HIS A 1 520 ? -47.910 15.339 -19.377 1.00 27.44 520 HIS A C 1
ATOM 3923 O O . HIS A 1 520 ? -48.583 16.107 -20.052 1.00 27.44 520 HIS A O 1
ATOM 3929 N N . ASN A 1 521 ? -47.294 14.238 -19.823 1.00 28.27 521 ASN A N 1
ATOM 3930 C CA . ASN A 1 521 ? -47.724 13.314 -20.874 1.00 28.27 521 ASN A CA 1
ATOM 3931 C C . ASN A 1 521 ? -47.054 13.333 -22.264 1.00 28.27 521 ASN A C 1
ATOM 3933 O O . ASN A 1 521 ? -47.138 14.278 -23.035 1.00 28.27 521 ASN A O 1
ATOM 3937 N N . THR A 1 522 ? -46.548 12.127 -22.566 1.00 27.45 522 THR A N 1
ATOM 3938 C CA . THR A 1 522 ? -46.738 11.317 -23.786 1.00 27.45 522 THR A CA 1
ATOM 3939 C C . THR A 1 522 ? -45.870 11.568 -25.026 1.00 27.45 522 THR A C 1
ATOM 3941 O O . THR A 1 522 ? -45.942 12.599 -25.680 1.00 27.45 522 THR A O 1
ATOM 3944 N N . ALA A 1 523 ? -45.131 10.502 -25.372 1.00 32.31 523 ALA A N 1
ATOM 3945 C CA . ALA A 1 523 ? -44.668 10.067 -26.705 1.00 32.31 523 ALA A CA 1
ATOM 3946 C C . ALA A 1 523 ? -45.841 10.020 -27.738 1.00 32.31 523 ALA A C 1
ATOM 3948 O O . ALA A 1 523 ? -46.975 10.111 -27.260 1.00 32.31 523 ALA A O 1
ATOM 3949 N N . PRO A 1 524 ? -45.687 9.791 -29.080 1.00 49.41 524 PRO A N 1
ATOM 3950 C CA . PRO A 1 524 ? -44.793 8.792 -29.710 1.00 49.41 524 PRO A CA 1
ATOM 3951 C C . PRO A 1 524 ? -44.311 9.021 -31.185 1.00 49.41 524 PRO A C 1
ATOM 3953 O O . PRO A 1 524 ? -44.660 9.988 -31.845 1.00 49.41 524 PRO A O 1
ATOM 3956 N N . HIS A 1 525 ? -43.498 8.059 -31.660 1.00 35.81 525 HIS A N 1
ATOM 3957 C CA . HIS A 1 525 ? -43.267 7.501 -33.020 1.00 35.81 525 HIS A CA 1
ATOM 3958 C C . HIS A 1 525 ? -43.352 8.319 -34.334 1.00 35.81 525 HIS A C 1
ATOM 3960 O O . HIS A 1 525 ? -44.364 8.930 -34.651 1.00 35.81 525 HIS A O 1
ATOM 3966 N N . GLY A 1 526 ? -42.386 8.052 -35.237 1.00 26.42 526 GLY A N 1
ATOM 3967 C CA . GLY A 1 526 ? -42.558 8.167 -36.697 1.00 26.42 526 GLY A CA 1
ATOM 3968 C C . GLY A 1 526 ? -41.334 7.728 -37.524 1.00 26.42 526 GLY A C 1
ATOM 3969 O O . GLY A 1 526 ? -40.279 8.340 -37.430 1.00 26.42 526 GLY A O 1
ATOM 3970 N N . ARG A 1 527 ? -41.478 6.660 -38.329 1.00 35.62 527 ARG A N 1
ATOM 3971 C CA . ARG A 1 527 ? -40.535 6.195 -39.377 1.00 35.62 527 ARG A CA 1
ATOM 3972 C C . ARG A 1 527 ? -40.700 7.021 -40.662 1.00 35.62 527 ARG A C 1
ATOM 3974 O O . ARG A 1 527 ? -41.827 7.406 -40.943 1.00 35.62 527 ARG A O 1
ATOM 3981 N N . GLN A 1 528 ? -39.663 7.093 -41.507 1.00 30.52 528 GLN A N 1
ATOM 3982 C CA . GLN A 1 528 ? -39.694 6.775 -42.956 1.00 30.52 528 GLN A CA 1
ATOM 3983 C C . GLN A 1 528 ? -38.315 7.032 -43.597 1.00 30.52 528 GLN A C 1
ATOM 3985 O O . GLN A 1 528 ? -37.661 8.017 -43.276 1.00 30.52 528 GLN A O 1
ATOM 3990 N N . GLY A 1 529 ? -37.877 6.139 -44.490 1.00 29.34 529 GLY A N 1
ATOM 3991 C CA . GLY A 1 529 ? -36.685 6.304 -45.333 1.00 29.34 529 GLY A CA 1
ATOM 3992 C C . GLY A 1 529 ? -37.057 6.358 -46.811 1.00 29.34 529 GLY A C 1
ATOM 3993 O O . GLY A 1 529 ? -38.165 5.948 -47.135 1.00 29.34 529 GLY A O 1
ATOM 3994 N N . TRP A 1 530 ? -36.146 6.810 -47.682 1.00 28.67 530 TRP A N 1
ATOM 3995 C CA . TRP A 1 530 ? -36.239 6.687 -49.146 1.00 28.67 530 TRP A CA 1
ATOM 3996 C C . TRP A 1 530 ? -34.838 6.689 -49.811 1.00 28.67 530 TRP A C 1
ATOM 3998 O O . TRP A 1 530 ? -34.028 7.562 -49.530 1.00 28.67 530 TRP A O 1
ATOM 4008 N N . LEU A 1 531 ? -34.648 5.693 -50.693 1.00 28.81 531 LEU A N 1
ATOM 4009 C CA . LEU A 1 531 ? -33.920 5.616 -51.980 1.00 28.81 531 LEU A CA 1
ATOM 4010 C C . LEU A 1 531 ? -32.420 5.958 -52.161 1.00 28.81 531 LEU A C 1
ATOM 4012 O O . LEU A 1 531 ? -31.982 7.090 -52.010 1.00 28.81 531 LEU A O 1
ATOM 4016 N N . ASP A 1 532 ? -31.726 4.953 -52.710 1.00 32.03 532 ASP A N 1
ATOM 4017 C CA . ASP A 1 532 ? -30.570 4.983 -53.638 1.00 32.03 532 ASP A CA 1
ATOM 4018 C C . ASP A 1 532 ? -31.089 5.092 -55.106 1.00 32.03 532 ASP A C 1
ATOM 4020 O O . ASP A 1 532 ? -32.284 4.795 -55.283 1.00 32.03 532 ASP A O 1
ATOM 4024 N N . PRO A 1 533 ? -30.303 5.419 -56.182 1.00 51.34 533 PRO A N 1
ATOM 4025 C CA . PRO A 1 533 ? -29.251 4.492 -56.682 1.00 51.34 533 PRO A CA 1
ATOM 4026 C C . PRO A 1 533 ? -28.097 5.014 -57.625 1.00 51.34 533 PRO A C 1
ATOM 4028 O O . PRO A 1 533 ? -28.248 6.011 -58.323 1.00 51.34 533 PRO A O 1
ATOM 4031 N N . LEU A 1 534 ? -27.037 4.176 -57.775 1.00 31.30 534 LEU A N 1
ATOM 4032 C CA . LEU A 1 534 ? -26.131 3.916 -58.954 1.00 31.30 534 LEU A CA 1
ATOM 4033 C C . LEU A 1 534 ? -25.122 5.023 -59.406 1.00 31.30 534 LEU A C 1
ATOM 4035 O O . LEU A 1 534 ? -25.458 6.194 -59.394 1.00 31.30 534 LEU A O 1
ATOM 4039 N N . LEU A 1 535 ? -23.856 4.798 -59.838 1.00 27.42 535 LEU A N 1
ATOM 4040 C CA . LEU A 1 535 ? -23.170 3.797 -60.706 1.00 27.42 535 LEU A CA 1
ATOM 4041 C C . LEU A 1 535 ? -21.626 3.748 -60.394 1.00 27.42 535 LEU A C 1
ATOM 4043 O O . LEU A 1 535 ? -21.064 4.791 -60.081 1.00 27.42 535 LEU A O 1
ATOM 4047 N N . VAL A 1 536 ? -20.931 2.585 -60.308 1.00 27.73 536 VAL A N 1
ATOM 4048 C CA . VAL A 1 536 ? -20.113 1.834 -61.336 1.00 27.73 536 VAL A CA 1
ATOM 4049 C C . VAL A 1 536 ? -18.781 2.527 -61.755 1.00 27.73 536 VAL A C 1
ATOM 4051 O O . VAL A 1 536 ? -18.831 3.688 -62.119 1.00 27.73 536 VAL A O 1
ATOM 4054 N N . SER A 1 537 ? -17.567 1.940 -61.887 1.00 29.45 537 SER A N 1
ATOM 4055 C CA . SER A 1 537 ? -16.883 0.652 -61.573 1.00 29.45 537 SER A CA 1
ATOM 4056 C C . SER A 1 537 ? -15.370 0.772 -62.032 1.00 29.45 537 SER A C 1
ATOM 4058 O O . SER A 1 537 ? -14.920 1.913 -62.127 1.00 29.45 537 SER A O 1
ATOM 4060 N N . PRO A 1 538 ? -14.524 -0.272 -62.283 1.00 52.09 538 PRO A N 1
ATOM 4061 C CA . PRO A 1 538 ? -13.164 -0.402 -61.708 1.00 52.09 538 PRO A CA 1
ATOM 4062 C C . PRO A 1 538 ? -12.042 -0.703 -62.750 1.00 52.09 538 PRO A C 1
ATOM 4064 O O . PRO A 1 538 ? -12.300 -0.737 -63.945 1.00 52.09 538 PRO A O 1
ATOM 4067 N N . PHE A 1 539 ? -10.807 -1.014 -62.325 1.00 27.44 539 PHE A N 1
ATOM 4068 C CA . PHE A 1 539 ? -9.795 -1.760 -63.116 1.00 27.44 539 PHE A CA 1
ATOM 4069 C C . PHE A 1 539 ? -8.691 -2.312 -62.185 1.00 27.44 539 PHE A C 1
ATOM 4071 O O . PHE A 1 539 ? -8.430 -1.716 -61.149 1.00 27.44 539 PHE A O 1
ATOM 4078 N N . ARG A 1 540 ? -7.873 -3.311 -62.543 1.00 28.09 540 ARG A N 1
ATOM 4079 C CA . ARG A 1 540 ? -8.072 -4.751 -62.816 1.00 28.09 540 ARG A CA 1
ATOM 4080 C C . ARG A 1 540 ? -6.703 -5.416 -62.544 1.00 28.09 540 ARG A C 1
ATOM 4082 O O . ARG A 1 540 ? -5.664 -4.800 -62.743 1.00 28.09 540 ARG A O 1
ATOM 4089 N N . VAL A 1 541 ? -6.738 -6.667 -62.099 1.00 30.64 541 VAL A N 1
ATOM 4090 C CA . VAL A 1 541 ? -5.634 -7.602 -61.797 1.00 30.64 541 VAL A CA 1
ATOM 4091 C C . VAL A 1 541 ? -4.770 -7.966 -63.018 1.00 30.64 541 VAL A C 1
ATOM 4093 O O . VAL A 1 541 ? -5.330 -8.164 -64.093 1.00 30.64 541 VAL A O 1
ATOM 4096 N N . LEU A 1 542 ? -3.469 -8.236 -62.812 1.00 29.62 542 LEU A N 1
ATOM 4097 C CA . LEU A 1 542 ? -2.719 -9.304 -63.503 1.00 29.62 542 LEU A CA 1
ATOM 4098 C C . LEU A 1 542 ? -1.681 -9.942 -62.557 1.00 29.62 542 LEU A C 1
ATOM 4100 O O . LEU A 1 542 ? -0.968 -9.240 -61.850 1.00 29.62 542 LEU A O 1
ATOM 4104 N N . GLY A 1 543 ? -1.600 -11.276 -62.571 1.00 28.14 543 GLY A N 1
ATOM 4105 C CA . GLY A 1 543 ? -0.590 -12.082 -61.876 1.00 28.14 543 GLY A CA 1
ATOM 4106 C C . GLY A 1 543 ? 0.194 -12.999 -62.827 1.00 28.14 543 GLY A C 1
ATOM 4107 O O . GLY A 1 543 ? -0.200 -13.156 -63.982 1.00 28.14 543 GLY A O 1
ATOM 4108 N N . LYS A 1 544 ? 1.292 -13.576 -62.309 1.00 30.02 544 LYS A N 1
ATOM 4109 C CA . LYS A 1 544 ? 2.111 -14.760 -62.713 1.00 30.02 544 LYS A CA 1
ATOM 4110 C C . LYS A 1 544 ? 3.467 -14.572 -61.995 1.00 30.02 544 LYS A C 1
ATOM 4112 O O . LYS A 1 544 ? 4.019 -13.492 -62.110 1.00 30.02 544 LYS A O 1
ATOM 4117 N N . GLY A 1 545 ? 4.010 -15.443 -61.143 1.00 29.41 545 GLY A N 1
ATOM 4118 C CA . GLY A 1 545 ? 4.408 -16.855 -61.280 1.00 29.41 545 GLY A CA 1
ATOM 4119 C C . GLY A 1 545 ? 5.877 -16.979 -60.763 1.00 29.41 545 GLY A C 1
ATOM 4120 O O . GLY A 1 545 ? 6.558 -15.957 -60.764 1.00 29.41 545 GLY A O 1
ATOM 4121 N N . PRO A 1 546 ? 6.368 -18.142 -60.274 1.00 50.91 546 PRO A N 1
ATOM 4122 C CA . PRO A 1 546 ? 7.511 -18.227 -59.341 1.00 50.91 546 PRO A CA 1
ATOM 4123 C C . PRO A 1 546 ? 8.866 -18.654 -59.961 1.00 50.91 546 PRO A C 1
ATOM 4125 O O . PRO A 1 546 ? 8.906 -19.260 -61.027 1.00 50.91 546 PRO A O 1
ATOM 4128 N N . GLY A 1 547 ? 9.959 -18.402 -59.225 1.00 29.19 547 GLY A N 1
ATOM 4129 C CA . GLY A 1 547 ? 11.355 -18.836 -59.467 1.00 29.19 547 GLY A CA 1
ATOM 4130 C C . GLY A 1 547 ? 12.320 -17.738 -58.986 1.00 29.19 547 GLY A C 1
ATOM 4131 O O . GLY A 1 547 ? 11.989 -16.572 -59.126 1.00 29.19 547 GLY A O 1
ATOM 4132 N N . GLY A 1 548 ? 13.485 -17.930 -58.371 1.00 28.25 548 GLY A N 1
ATOM 4133 C CA . GLY A 1 548 ? 14.348 -19.058 -58.028 1.00 28.25 548 GLY A CA 1
ATOM 4134 C C . GLY A 1 548 ? 15.754 -18.457 -57.785 1.00 28.25 548 GLY A C 1
ATOM 4135 O O . GLY A 1 548 ? 16.180 -17.657 -58.603 1.00 28.25 548 GLY A O 1
ATOM 4136 N N . ALA A 1 549 ? 16.392 -18.800 -56.656 1.00 29.31 549 ALA A N 1
ATOM 4137 C CA . ALA A 1 549 ? 17.828 -18.746 -56.281 1.00 29.31 549 ALA A CA 1
ATOM 4138 C C . ALA A 1 549 ? 18.778 -17.583 -56.705 1.00 29.31 549 ALA A C 1
ATOM 4140 O O . ALA A 1 549 ? 18.953 -17.330 -57.890 1.00 29.31 549 ALA A O 1
ATOM 4141 N N . ALA A 1 550 ? 19.492 -17.012 -55.709 1.00 30.38 550 ALA A N 1
ATOM 4142 C CA . ALA A 1 550 ? 20.928 -16.603 -55.663 1.00 30.38 550 ALA A CA 1
ATOM 4143 C C . ALA A 1 550 ? 21.114 -15.532 -54.550 1.00 30.38 550 ALA A C 1
ATOM 4145 O O . ALA A 1 550 ? 20.458 -14.497 -54.592 1.00 30.38 550 ALA A O 1
ATOM 4146 N N . GLU A 1 551 ? 21.705 -15.836 -53.387 1.00 29.03 551 GLU A N 1
ATOM 4147 C CA . GLU A 1 551 ? 23.141 -15.728 -53.021 1.00 29.03 551 GLU A CA 1
ATOM 4148 C C . GLU A 1 551 ? 23.794 -14.327 -53.174 1.00 29.03 551 GLU A C 1
ATOM 4150 O O . GLU A 1 551 ? 24.136 -13.929 -54.279 1.00 29.03 551 GLU A O 1
ATOM 4155 N N . GLU A 1 552 ? 23.994 -13.672 -52.007 1.00 29.58 552 GLU A N 1
ATOM 4156 C CA . GLU A 1 552 ? 25.170 -12.888 -51.526 1.00 29.58 552 GLU A CA 1
ATOM 4157 C C . GLU A 1 552 ? 25.743 -11.662 -52.302 1.00 29.58 552 GLU A C 1
ATOM 4159 O O . GLU A 1 552 ? 25.498 -11.501 -53.492 1.00 29.58 552 GLU A O 1
ATOM 4164 N N . PRO A 1 553 ? 26.627 -10.811 -51.703 1.00 44.66 553 PRO A N 1
ATOM 4165 C CA . PRO A 1 553 ? 26.815 -10.405 -50.296 1.00 44.66 553 PRO A CA 1
ATOM 4166 C C . PRO A 1 553 ? 27.051 -8.874 -50.084 1.00 44.66 553 PRO A C 1
ATOM 4168 O O . PRO A 1 553 ? 27.101 -8.063 -51.006 1.00 44.66 553 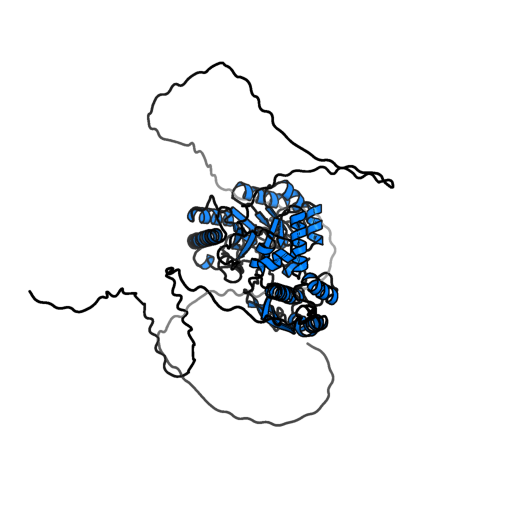PRO A O 1
ATOM 4171 N N . LEU A 1 554 ? 27.222 -8.514 -48.803 1.00 31.98 554 LEU A N 1
ATOM 4172 C CA . LEU A 1 554 ? 27.687 -7.249 -48.195 1.00 31.98 554 LEU A CA 1
ATOM 4173 C C . LEU A 1 554 ? 28.952 -6.621 -48.828 1.00 31.98 554 LEU A C 1
ATOM 4175 O O . LEU A 1 554 ? 29.822 -7.357 -49.292 1.00 31.98 554 LEU A O 1
ATOM 4179 N N . PRO A 1 555 ? 29.192 -5.303 -48.643 1.00 41.81 555 PRO A N 1
ATOM 4180 C CA . PRO A 1 555 ? 30.536 -4.737 -48.702 1.00 41.81 555 PRO A CA 1
ATOM 4181 C C . PRO A 1 555 ? 31.078 -4.347 -47.311 1.00 41.81 555 PRO A C 1
ATOM 4183 O O . PRO A 1 555 ? 30.535 -3.493 -46.611 1.00 41.81 555 PRO A O 1
ATOM 4186 N N . HIS A 1 556 ? 32.213 -4.952 -46.952 1.00 32.09 556 HIS A N 1
ATOM 4187 C CA . HIS A 1 556 ? 33.195 -4.447 -45.987 1.00 32.09 556 HIS A CA 1
ATOM 4188 C C . HIS A 1 556 ? 34.223 -3.551 -46.697 1.00 32.09 556 HIS A C 1
ATOM 4190 O O . HIS A 1 556 ? 34.536 -3.823 -47.850 1.00 32.09 556 HIS A O 1
ATOM 4196 N N . HIS A 1 557 ? 34.799 -2.565 -45.987 1.00 32.03 557 HIS A N 1
ATOM 4197 C CA . HIS A 1 557 ? 36.221 -2.132 -46.017 1.00 32.03 557 HIS A CA 1
ATOM 4198 C C . HIS A 1 557 ? 36.404 -0.807 -45.225 1.00 32.03 557 HIS A C 1
ATOM 4200 O O . HIS A 1 557 ? 35.453 -0.038 -45.130 1.00 32.03 557 HIS A O 1
ATOM 4206 N N . PRO A 1 558 ? 37.618 -0.428 -44.766 1.00 44.28 558 PRO A N 1
ATOM 4207 C CA . PRO A 1 558 ? 38.617 -1.216 -44.041 1.00 44.28 558 PRO A CA 1
ATOM 4208 C C . PRO A 1 558 ? 39.190 -0.492 -42.795 1.00 44.28 558 PRO A C 1
ATOM 4210 O O . PRO A 1 558 ? 39.132 0.724 -42.643 1.00 44.28 558 PRO A O 1
ATOM 4213 N N . ILE A 1 559 ? 39.839 -1.280 -41.936 1.00 32.44 559 ILE A N 1
ATOM 4214 C CA . ILE A 1 559 ? 40.747 -0.842 -40.868 1.00 32.44 559 ILE A CA 1
ATOM 4215 C C . ILE A 1 559 ? 42.125 -0.544 -41.482 1.00 32.44 559 ILE A C 1
ATOM 4217 O O . ILE A 1 559 ? 42.664 -1.386 -42.200 1.00 32.44 559 ILE A O 1
ATOM 4221 N N . SER A 1 560 ? 42.737 0.593 -41.137 1.00 35.38 560 SER A N 1
ATOM 4222 C CA . SER A 1 560 ? 44.181 0.822 -41.289 1.00 35.38 560 SER A CA 1
ATOM 4223 C C . SER A 1 560 ? 44.814 1.055 -39.919 1.00 35.38 560 SER A C 1
ATOM 4225 O O . SER A 1 560 ? 44.458 2.003 -39.220 1.00 35.38 560 SER A O 1
ATOM 4227 N N . GLY A 1 561 ? 45.766 0.205 -39.543 1.00 28.94 561 GLY A N 1
ATOM 4228 C CA . GLY A 1 561 ? 46.680 0.465 -38.438 1.00 28.94 561 GLY A CA 1
ATOM 4229 C C . GLY A 1 561 ? 47.974 1.104 -38.936 1.00 28.94 561 GLY A C 1
ATOM 4230 O O . GLY A 1 561 ? 48.451 0.761 -40.014 1.00 28.94 561 GLY A O 1
ATOM 4231 N N . GLN A 1 562 ? 48.585 1.959 -38.116 1.00 29.39 562 GLN A N 1
ATOM 4232 C CA . GLN A 1 562 ? 50.039 2.117 -38.084 1.00 29.39 562 GLN A CA 1
ATOM 4233 C C . GLN A 1 562 ? 50.517 2.619 -36.714 1.00 29.39 562 GLN A C 1
ATOM 4235 O O . GLN A 1 562 ? 49.818 3.317 -35.986 1.00 29.39 562 GLN A O 1
ATOM 4240 N N . ARG A 1 563 ? 51.709 2.142 -36.358 1.00 30.69 563 ARG A N 1
ATOM 4241 C CA . ARG A 1 563 ? 52.383 2.171 -35.058 1.00 30.69 563 ARG A CA 1
ATOM 4242 C C . ARG A 1 563 ? 53.221 3.445 -34.844 1.00 30.69 563 ARG A C 1
ATOM 4244 O O . ARG A 1 563 ? 53.900 3.874 -35.762 1.00 30.69 563 ARG A O 1
ATOM 4251 N N . ILE A 1 564 ? 53.265 3.878 -33.576 1.00 32.28 564 ILE A N 1
ATOM 4252 C CA . ILE A 1 564 ? 54.432 4.284 -32.752 1.00 32.28 564 ILE A CA 1
ATOM 4253 C C . ILE A 1 564 ? 55.381 5.378 -33.295 1.00 32.28 564 ILE A C 1
ATOM 4255 O O . ILE A 1 564 ? 56.158 5.121 -34.207 1.00 32.28 564 ILE A O 1
ATOM 4259 N N . ASN A 1 565 ? 55.498 6.502 -32.563 1.00 28.28 565 ASN A N 1
ATOM 4260 C CA . ASN A 1 565 ? 56.800 6.967 -32.053 1.00 28.28 565 ASN A CA 1
ATOM 4261 C C . ASN A 1 565 ? 56.718 7.963 -30.880 1.00 28.28 565 ASN A C 1
ATOM 4263 O O . ASN A 1 565 ? 55.732 8.665 -30.688 1.00 28.28 565 ASN A O 1
ATOM 4267 N N . LYS A 1 566 ? 57.781 7.918 -30.071 1.00 29.98 566 LYS A N 1
ATOM 4268 C CA . LYS A 1 566 ? 58.014 8.545 -28.762 1.00 29.98 566 LYS A CA 1
ATOM 4269 C C . LYS A 1 566 ? 58.298 10.057 -28.808 1.00 29.98 566 LYS A C 1
ATOM 4271 O O . LYS A 1 566 ? 58.935 10.523 -29.740 1.00 29.98 566 LYS A O 1
ATOM 4276 N N . ALA A 1 567 ? 58.015 10.673 -27.652 1.00 29.00 567 ALA A N 1
ATOM 4277 C CA . ALA A 1 567 ? 58.722 11.765 -26.960 1.00 29.00 567 ALA A CA 1
ATOM 4278 C C . ALA A 1 567 ? 58.787 13.159 -27.612 1.00 29.00 567 ALA A C 1
ATOM 4280 O O . ALA A 1 567 ? 59.222 13.308 -28.744 1.00 29.00 567 ALA A O 1
ATOM 4281 N N . VAL A 1 568 ? 58.475 14.192 -26.815 1.00 28.06 568 VAL A N 1
ATOM 4282 C CA . VAL A 1 568 ? 59.416 15.226 -26.323 1.00 28.06 568 VAL A CA 1
ATOM 4283 C C . VAL A 1 568 ? 58.631 16.292 -25.528 1.00 28.06 568 VAL A C 1
ATOM 4285 O O . VAL A 1 568 ? 57.553 16.722 -25.924 1.00 28.06 568 VAL A O 1
ATOM 4288 N N . VAL A 1 569 ? 59.186 16.659 -24.371 1.00 30.83 569 VAL A N 1
ATOM 4289 C CA . VAL A 1 569 ? 58.793 17.754 -23.459 1.00 30.83 569 VAL A CA 1
ATOM 4290 C C . VAL A 1 569 ? 59.227 19.102 -24.067 1.00 30.83 569 VAL A C 1
ATOM 4292 O O . VAL A 1 569 ? 60.209 19.130 -24.806 1.00 30.83 569 VAL A O 1
ATOM 4295 N N . PRO A 1 570 ? 58.584 20.233 -23.729 1.00 38.50 570 PRO A N 1
ATOM 4296 C CA . PRO A 1 570 ? 59.383 21.235 -23.020 1.00 38.50 570 PRO A CA 1
ATOM 4297 C C . PRO A 1 570 ? 58.650 21.914 -21.855 1.00 38.50 570 PRO A C 1
ATOM 4299 O O . PRO A 1 570 ? 57.426 21.995 -21.782 1.00 38.50 570 PRO A O 1
ATOM 4302 N N . GLU A 1 571 ? 59.486 22.391 -20.944 1.00 28.31 571 GLU A N 1
ATOM 4303 C CA . GLU A 1 571 ? 59.218 23.044 -19.671 1.00 28.31 571 GLU A CA 1
ATOM 4304 C C . GLU A 1 571 ? 59.536 24.558 -19.780 1.00 28.31 571 GLU A C 1
ATOM 4306 O O . GLU A 1 571 ? 60.324 24.960 -20.633 1.00 28.31 571 GLU A O 1
ATOM 4311 N N . GLN A 1 572 ? 58.999 25.333 -18.822 1.00 31.92 572 GLN A N 1
ATOM 4312 C CA . GLN A 1 572 ? 59.455 26.636 -18.275 1.00 31.92 572 GLN A CA 1
ATOM 4313 C C . GLN A 1 572 ? 58.950 27.978 -18.846 1.00 31.92 572 GLN A C 1
ATOM 4315 O O . GLN A 1 572 ? 59.281 28.377 -19.957 1.00 31.92 572 GLN A O 1
ATOM 4320 N N . ALA A 1 573 ? 58.243 28.741 -17.989 1.00 27.98 573 ALA A N 1
ATOM 4321 C CA . ALA A 1 573 ? 58.720 29.924 -17.220 1.00 27.98 573 ALA A CA 1
ATOM 4322 C C . ALA A 1 573 ? 57.481 30.630 -16.586 1.00 27.98 573 ALA A C 1
ATOM 4324 O O . ALA A 1 573 ? 56.518 30.884 -17.296 1.00 27.98 573 ALA A O 1
ATOM 4325 N N . ALA A 1 574 ? 57.278 30.809 -15.270 1.00 30.59 574 ALA A N 1
ATOM 4326 C CA . ALA A 1 574 ? 58.029 31.437 -14.165 1.00 30.59 574 ALA A CA 1
ATOM 4327 C C . ALA A 1 574 ? 57.742 32.949 -13.947 1.00 30.59 574 ALA A C 1
ATOM 4329 O O . ALA A 1 574 ? 58.257 33.791 -14.670 1.00 30.59 574 ALA A O 1
ATOM 4330 N N . SER A 1 575 ? 56.992 33.265 -12.875 1.00 30.38 575 SER A N 1
ATOM 4331 C CA . SER A 1 575 ? 57.093 34.451 -11.982 1.00 30.38 575 SER A CA 1
ATOM 4332 C C . SER A 1 575 ? 56.052 34.275 -10.852 1.00 30.38 575 SER A C 1
ATOM 4334 O O . SER A 1 575 ? 54.903 33.998 -11.167 1.00 30.38 575 SER A O 1
ATOM 4336 N N . GLY A 1 576 ? 56.275 34.364 -9.538 1.00 27.97 576 GLY A N 1
ATOM 4337 C CA . GLY A 1 576 ? 57.397 34.827 -8.726 1.00 27.97 576 GLY A CA 1
ATOM 4338 C C . GLY A 1 576 ? 56.927 35.919 -7.749 1.00 27.97 576 GLY A C 1
ATOM 4339 O O . GLY A 1 576 ? 56.826 37.067 -8.160 1.00 27.97 576 GLY A O 1
ATOM 4340 N N . SER A 1 577 ? 56.644 35.595 -6.477 1.00 27.69 577 SER A N 1
ATOM 4341 C CA . SER A 1 577 ? 56.991 36.424 -5.294 1.00 27.69 577 SER A CA 1
ATOM 4342 C C . SER A 1 577 ? 56.574 35.780 -3.956 1.00 27.69 577 SER A C 1
ATOM 4344 O O . SER A 1 577 ? 55.564 35.096 -3.839 1.00 27.69 577 SER A O 1
ATOM 4346 N N . PHE A 1 578 ? 57.458 35.978 -2.977 1.00 29.00 578 PHE A N 1
ATOM 4347 C CA . PHE A 1 578 ? 57.626 35.348 -1.661 1.00 29.00 578 PHE A CA 1
ATOM 4348 C C . PHE A 1 578 ? 57.008 36.175 -0.513 1.00 29.00 578 PHE A C 1
ATOM 4350 O O . PHE A 1 578 ? 56.990 37.394 -0.622 1.00 29.00 578 PHE A O 1
ATOM 4357 N N . PHE A 1 579 ? 56.692 35.542 0.634 1.00 27.53 579 PHE A N 1
ATOM 4358 C CA . PHE A 1 579 ? 57.302 35.846 1.952 1.00 27.53 579 PHE A CA 1
ATOM 4359 C C . PHE A 1 579 ? 57.055 34.710 2.985 1.00 27.53 579 PHE A C 1
ATOM 4361 O O . PHE A 1 579 ? 56.029 34.041 2.959 1.00 27.53 579 PHE A O 1
ATOM 4368 N N . ALA A 1 580 ? 58.059 34.472 3.842 1.00 31.17 580 ALA A N 1
ATOM 4369 C CA . ALA A 1 580 ? 58.294 33.346 4.774 1.00 31.17 580 ALA A CA 1
ATOM 4370 C C . ALA A 1 580 ? 57.556 33.494 6.148 1.00 31.17 580 ALA A C 1
ATOM 4372 O O . ALA A 1 580 ? 56.960 34.534 6.383 1.00 31.17 580 ALA A O 1
ATOM 4373 N N . SER A 1 581 ? 57.537 32.576 7.140 1.00 30.08 581 SER A N 1
ATOM 4374 C CA . SER A 1 581 ? 58.577 31.666 7.669 1.00 30.08 581 SER A CA 1
ATOM 4375 C C . SER A 1 581 ? 58.079 30.727 8.808 1.00 30.08 581 SER A C 1
ATOM 4377 O O . SER A 1 581 ? 57.087 31.033 9.466 1.00 30.08 581 SER A O 1
ATOM 4379 N N . SER A 1 582 ? 58.884 29.675 9.096 1.00 29.69 582 SER A N 1
ATOM 4380 C CA . SER A 1 582 ? 58.947 28.776 10.296 1.00 29.69 582 SER A CA 1
ATOM 4381 C C . SER A 1 582 ? 57.854 27.686 10.488 1.00 29.69 582 SER A C 1
ATOM 4383 O O . SER A 1 582 ? 56.678 27.973 10.369 1.00 29.69 582 SER A O 1
ATOM 4385 N N . GLY A 1 583 ? 58.103 26.404 10.813 1.00 28.28 583 GLY A N 1
ATOM 4386 C CA . GLY A 1 583 ? 59.299 25.576 11.028 1.00 28.28 583 GLY A CA 1
ATOM 4387 C C . GLY A 1 583 ? 58.926 24.222 11.702 1.00 28.28 583 GLY A C 1
ATOM 4388 O O . GLY A 1 583 ? 58.160 24.234 12.652 1.00 28.28 583 GLY A O 1
ATOM 4389 N N . LYS A 1 584 ? 59.528 23.105 11.226 1.00 29.31 584 LYS A N 1
ATOM 4390 C CA . LYS A 1 584 ? 59.700 21.728 11.810 1.00 29.31 584 LYS A CA 1
ATOM 4391 C C . LYS A 1 584 ? 58.440 20.861 12.083 1.00 29.31 584 LYS A C 1
ATOM 4393 O O . LYS A 1 584 ? 57.612 21.213 12.903 1.00 29.31 584 LYS A O 1
ATOM 4398 N N . ARG A 1 585 ? 58.175 19.804 11.288 1.00 31.75 585 ARG A N 1
ATOM 4399 C CA . ARG A 1 585 ? 58.627 18.375 11.349 1.00 31.75 585 ARG A CA 1
ATOM 4400 C C . ARG A 1 585 ? 58.233 17.614 12.628 1.00 31.75 585 ARG A C 1
ATOM 4402 O O . ARG A 1 585 ? 58.816 17.882 13.665 1.00 31.75 585 ARG A O 1
ATOM 4409 N N . ASP A 1 586 ? 57.333 16.630 12.489 1.00 31.36 586 ASP A N 1
ATOM 4410 C CA . ASP A 1 586 ? 57.628 15.190 12.643 1.00 31.36 586 ASP A CA 1
ATOM 4411 C C . ASP A 1 586 ? 56.507 14.325 12.026 1.00 31.36 586 ASP A C 1
ATOM 4413 O O . ASP A 1 586 ? 55.343 14.720 11.991 1.00 31.36 586 ASP A O 1
ATOM 4417 N N . GLY A 1 587 ? 56.900 13.198 11.422 1.00 27.80 587 GLY A N 1
ATOM 4418 C CA . GLY A 1 587 ? 56.079 12.361 10.542 1.00 27.80 587 GLY A CA 1
ATOM 4419 C C . GLY A 1 587 ? 55.400 11.173 11.230 1.00 27.80 587 GLY A C 1
ATOM 4420 O O . GLY A 1 587 ? 55.893 10.636 12.218 1.00 27.80 587 GLY A O 1
ATOM 4421 N N . VAL A 1 588 ? 54.284 10.734 10.642 1.00 28.83 588 VAL A N 1
ATOM 4422 C CA . VAL A 1 588 ? 53.527 9.530 11.013 1.00 28.83 588 VAL A CA 1
ATOM 4423 C C . VAL A 1 588 ? 53.643 8.518 9.873 1.00 28.83 588 VAL A C 1
ATOM 4425 O O . VAL A 1 588 ? 53.255 8.806 8.742 1.00 28.83 588 VAL A O 1
ATOM 4428 N N . HIS A 1 589 ? 54.188 7.337 10.170 1.00 27.69 589 HIS A N 1
ATOM 4429 C CA . HIS A 1 589 ? 54.217 6.190 9.263 1.00 27.69 589 HIS A CA 1
ATOM 4430 C C . HIS A 1 589 ? 52.939 5.356 9.415 1.00 27.69 589 HIS A C 1
ATOM 4432 O O . HIS A 1 589 ? 52.564 4.955 10.515 1.00 27.69 589 HIS A O 1
ATOM 4438 N N . VAL A 1 590 ? 52.303 5.082 8.278 1.00 28.27 590 VAL A N 1
ATOM 4439 C CA . VAL A 1 590 ? 51.143 4.201 8.100 1.00 28.27 590 VAL A CA 1
ATOM 4440 C C . VAL A 1 590 ? 51.634 2.759 7.927 1.00 28.27 590 VAL A C 1
ATOM 4442 O O . VAL A 1 590 ? 52.503 2.508 7.093 1.00 28.27 590 VAL A O 1
ATOM 4445 N N . CYS A 1 591 ? 51.081 1.813 8.692 1.00 24.94 591 CYS A N 1
ATOM 4446 C CA . CYS A 1 591 ? 51.275 0.376 8.476 1.00 24.94 591 CYS A CA 1
ATOM 4447 C C . CYS A 1 591 ? 50.141 -0.188 7.611 1.00 24.94 591 CYS A C 1
ATOM 4449 O O . CYS A 1 591 ? 48.975 -0.145 7.996 1.00 24.94 591 CYS A O 1
ATOM 4451 N N . VAL A 1 592 ? 50.519 -0.759 6.467 1.00 28.52 592 VAL A N 1
ATOM 4452 C CA . VAL A 1 592 ? 49.715 -1.670 5.646 1.00 28.52 592 VAL A CA 1
ATOM 4453 C C . VAL A 1 592 ? 50.422 -3.020 5.699 1.00 28.52 592 VAL A C 1
ATOM 4455 O O . VAL A 1 592 ? 51.621 -3.083 5.439 1.00 28.52 592 VAL A O 1
ATOM 4458 N N . SER A 1 593 ? 49.707 -4.096 6.025 1.00 27.27 593 SER A N 1
ATOM 4459 C CA . SER A 1 593 ? 50.234 -5.461 5.923 1.00 27.27 593 SER A CA 1
ATOM 4460 C C . SER A 1 593 ? 49.327 -6.313 5.036 1.00 27.27 593 SER A C 1
ATOM 4462 O O . SER A 1 593 ? 48.254 -6.737 5.465 1.00 27.27 593 SER A O 1
ATOM 4464 N N . GLN A 1 594 ? 49.783 -6.566 3.809 1.00 27.27 594 GLN A N 1
ATOM 4465 C CA . GLN A 1 594 ? 49.476 -7.774 3.043 1.00 27.27 594 GLN A CA 1
ATOM 4466 C C . GLN A 1 594 ? 50.572 -8.800 3.353 1.00 27.27 594 GLN A C 1
ATOM 4468 O O . GLN A 1 594 ? 51.746 -8.439 3.406 1.00 27.27 594 GLN A O 1
ATOM 4473 N N . ALA A 1 595 ? 50.192 -10.060 3.553 1.00 27.02 595 ALA A N 1
ATOM 4474 C CA . ALA A 1 595 ? 51.122 -11.173 3.691 1.00 27.02 595 ALA A CA 1
ATOM 4475 C C . ALA A 1 595 ? 50.778 -12.247 2.653 1.00 27.02 595 ALA A C 1
ATOM 4477 O O . ALA A 1 595 ? 49.666 -12.774 2.649 1.00 27.02 595 ALA A O 1
ATOM 4478 N N . GLU A 1 596 ? 51.746 -12.557 1.793 1.00 28.03 596 GLU A N 1
ATOM 4479 C CA . GLU A 1 596 ? 51.808 -13.777 0.987 1.00 28.03 596 GLU A CA 1
ATOM 4480 C C . GLU A 1 596 ? 52.800 -14.764 1.626 1.00 28.03 596 GLU A C 1
ATOM 4482 O O . GLU A 1 596 ? 53.832 -14.335 2.134 1.00 28.03 596 GLU A O 1
ATOM 4487 N N . ALA A 1 597 ? 52.410 -16.050 1.588 1.00 30.08 597 ALA A N 1
ATOM 4488 C CA . ALA A 1 597 ? 53.162 -17.290 1.300 1.00 30.08 597 ALA A CA 1
ATOM 4489 C C . ALA A 1 597 ? 54.591 -17.477 1.901 1.00 30.08 597 ALA A C 1
ATOM 4491 O O . ALA A 1 597 ? 55.406 -16.572 1.932 1.00 30.08 597 ALA A O 1
ATOM 4492 N N . ASP A 1 598 ? 55.063 -18.650 2.332 1.00 28.75 598 ASP A N 1
ATOM 4493 C CA . ASP A 1 598 ? 54.718 -20.023 1.974 1.00 28.75 598 ASP A CA 1
ATOM 4494 C C . ASP A 1 598 ? 55.543 -21.026 2.831 1.00 28.75 598 ASP A C 1
ATOM 4496 O O . ASP A 1 598 ? 56.509 -20.639 3.489 1.00 28.75 598 ASP A O 1
ATOM 4500 N N . LEU A 1 599 ? 55.221 -22.321 2.682 1.00 30.28 599 LEU A N 1
ATOM 4501 C CA . LEU A 1 599 ? 56.010 -23.543 2.973 1.00 30.28 599 LEU A CA 1
ATOM 4502 C C . LEU A 1 599 ? 56.032 -24.153 4.393 1.00 30.28 599 LEU A C 1
ATOM 4504 O O . LEU A 1 599 ? 56.632 -23.646 5.335 1.00 30.28 599 LEU A O 1
ATOM 4508 N N . GLY A 1 600 ? 55.526 -25.396 4.473 1.00 26.69 600 GLY A N 1
ATOM 4509 C CA . GLY A 1 600 ? 55.841 -26.331 5.560 1.00 26.69 600 GLY A CA 1
ATOM 4510 C C . GLY A 1 600 ? 54.938 -27.565 5.666 1.00 26.69 600 GLY A C 1
ATOM 4511 O O . GLY A 1 600 ? 54.170 -27.697 6.610 1.00 26.69 600 GLY A O 1
ATOM 4512 N N . VAL A 1 601 ? 55.026 -28.487 4.705 1.00 33.00 601 VAL A N 1
ATOM 4513 C CA . VAL A 1 601 ? 54.310 -29.781 4.675 1.00 33.00 601 VAL A CA 1
ATOM 4514 C C . VAL A 1 601 ? 54.778 -30.729 5.796 1.00 33.00 601 VAL A C 1
ATOM 4516 O O . VAL A 1 601 ? 55.981 -30.948 5.911 1.00 33.00 601 VAL A O 1
ATOM 4519 N N . ARG A 1 602 ? 53.846 -31.390 6.516 1.00 30.80 602 ARG A N 1
ATOM 4520 C CA . ARG A 1 602 ? 53.760 -32.866 6.746 1.00 30.80 602 ARG A CA 1
ATOM 4521 C C . ARG A 1 602 ? 52.815 -33.238 7.906 1.00 30.80 602 ARG A C 1
ATOM 4523 O O . ARG A 1 602 ? 52.952 -32.720 9.004 1.00 30.80 602 ARG A O 1
ATOM 4530 N N . GLY A 1 603 ? 51.985 -34.268 7.686 1.00 27.45 603 GLY A N 1
ATOM 4531 C CA . GLY A 1 603 ? 51.509 -35.174 8.747 1.00 27.45 603 GLY A CA 1
ATOM 4532 C C . GLY A 1 603 ? 50.002 -35.444 8.767 1.00 27.45 603 GLY A C 1
ATOM 4533 O O . GLY A 1 603 ? 49.224 -34.585 9.149 1.00 27.45 603 GLY A O 1
ATOM 4534 N N . ARG A 1 604 ? 49.599 -36.653 8.356 1.00 30.53 604 ARG A N 1
ATOM 4535 C CA . ARG A 1 604 ? 48.213 -37.154 8.275 1.00 30.53 604 ARG A CA 1
ATOM 4536 C C . ARG A 1 604 ? 47.709 -37.778 9.593 1.00 30.53 604 ARG A C 1
ATOM 4538 O O . ARG A 1 604 ? 48.526 -38.262 10.365 1.00 30.53 604 ARG A O 1
ATOM 4545 N N . PHE A 1 605 ? 46.374 -37.960 9.644 1.00 28.72 605 PHE A N 1
ATOM 4546 C CA . PHE A 1 605 ? 45.575 -38.936 10.428 1.00 28.72 605 PHE A CA 1
ATOM 4547 C C . PHE A 1 605 ? 45.536 -38.705 11.955 1.00 28.72 605 PHE A C 1
ATOM 4549 O O . PHE A 1 605 ? 46.502 -38.246 12.533 1.00 28.72 605 PHE A O 1
ATOM 4556 N N . SER A 1 606 ? 44.491 -39.008 12.731 1.00 28.55 606 SER A N 1
ATOM 4557 C CA . SER A 1 606 ? 43.127 -39.520 12.538 1.00 28.55 606 SER A CA 1
ATOM 4558 C C . SER A 1 606 ? 42.442 -39.548 13.918 1.00 28.55 606 SER A C 1
ATOM 4560 O O . SER A 1 606 ? 43.107 -39.850 14.899 1.00 28.55 606 SER A O 1
ATOM 4562 N N . HIS A 1 607 ? 41.113 -39.407 13.931 1.00 29.52 607 HIS A N 1
ATOM 4563 C CA . HIS A 1 607 ? 40.168 -40.085 14.838 1.00 29.52 607 HIS A CA 1
ATOM 4564 C C . HIS A 1 607 ? 40.030 -39.670 16.325 1.00 29.52 607 HIS A C 1
ATOM 4566 O O . HIS A 1 607 ? 40.909 -39.856 17.152 1.00 29.52 607 HIS A O 1
ATOM 4572 N N . THR A 1 608 ? 38.782 -39.271 16.622 1.00 31.02 608 THR A N 1
ATOM 4573 C CA . THR A 1 608 ? 37.916 -39.663 17.757 1.00 31.02 608 THR A CA 1
ATOM 4574 C C . THR A 1 608 ? 38.343 -39.388 19.199 1.00 31.02 608 THR A C 1
ATOM 4576 O O . THR A 1 608 ? 39.330 -39.922 19.685 1.00 31.02 608 THR A O 1
ATOM 4579 N N . GLY A 1 609 ? 37.444 -38.739 19.950 1.00 27.69 609 GLY A N 1
ATOM 4580 C CA . GLY A 1 609 ? 37.375 -38.902 21.404 1.00 27.69 609 GLY A CA 1
ATOM 4581 C C . GLY A 1 609 ? 36.626 -37.788 22.126 1.00 27.69 609 GLY A C 1
ATOM 4582 O O . GLY A 1 609 ? 37.202 -36.753 22.434 1.00 27.69 609 GLY A O 1
ATOM 4583 N N . ARG A 1 610 ? 35.344 -38.020 22.439 1.00 31.25 610 ARG A N 1
ATOM 4584 C CA . ARG A 1 610 ? 34.617 -37.296 23.497 1.00 31.25 610 ARG A CA 1
ATOM 4585 C C . ARG A 1 610 ? 35.321 -37.517 24.837 1.00 31.25 610 ARG A C 1
ATOM 4587 O O . ARG A 1 610 ? 35.589 -38.666 25.173 1.00 31.25 610 ARG A O 1
ATOM 4594 N N . VAL A 1 611 ? 35.436 -36.472 25.655 1.00 28.88 611 VAL A N 1
ATOM 4595 C CA . VAL A 1 611 ? 35.515 -36.612 27.116 1.00 28.88 611 VAL A CA 1
ATOM 4596 C C . VAL A 1 611 ? 34.590 -35.589 27.770 1.00 28.88 611 VAL A C 1
ATOM 4598 O O . VAL A 1 611 ? 34.691 -34.386 27.553 1.00 28.88 611 VAL A O 1
ATOM 4601 N N . VAL A 1 612 ? 33.656 -36.130 28.546 1.00 31.30 612 VAL A N 1
ATOM 4602 C CA . VAL A 1 612 ? 32.833 -35.462 29.554 1.00 31.30 612 VAL A CA 1
ATOM 4603 C C . VAL A 1 612 ? 33.711 -35.208 30.776 1.00 31.30 612 VAL A C 1
ATOM 4605 O O . VAL A 1 612 ? 34.409 -36.124 31.206 1.00 31.30 612 VAL A O 1
ATOM 4608 N N . GLN A 1 613 ? 33.606 -34.040 31.411 1.00 30.42 613 GLN A N 1
ATOM 4609 C CA . GLN A 1 613 ? 33.936 -33.948 32.830 1.00 30.42 613 GLN A CA 1
ATOM 4610 C C . GLN A 1 613 ? 32.959 -33.049 33.580 1.00 30.42 613 GLN A C 1
ATOM 4612 O O . GLN A 1 613 ? 32.593 -31.955 33.158 1.00 30.42 613 GLN A O 1
ATOM 4617 N N . GLN A 1 614 ? 32.499 -33.618 34.683 1.00 29.91 614 GLN A N 1
ATOM 4618 C CA . GLN A 1 614 ? 31.495 -33.145 35.608 1.00 29.91 614 GLN A CA 1
ATOM 4619 C C . GLN A 1 614 ? 32.212 -32.668 36.885 1.00 29.91 614 GLN A C 1
ATOM 4621 O O . GLN A 1 614 ? 33.251 -33.218 37.243 1.00 29.91 614 GLN A O 1
ATOM 4626 N N . GLN A 1 615 ? 31.539 -31.766 37.603 1.00 32.31 615 GLN A N 1
ATOM 4627 C CA . GLN A 1 615 ? 31.493 -31.619 39.067 1.00 32.31 615 GLN A CA 1
ATOM 4628 C C . GLN A 1 615 ? 32.333 -30.572 39.829 1.00 32.31 615 GLN A C 1
ATOM 4630 O O . GLN A 1 615 ? 33.551 -30.485 39.737 1.00 32.31 615 GLN A O 1
ATOM 4635 N N . ASN A 1 616 ? 31.566 -29.961 40.753 1.00 30.70 616 ASN A N 1
ATOM 4636 C CA . ASN A 1 616 ? 31.871 -29.342 42.051 1.00 30.70 616 ASN A CA 1
ATOM 4637 C C . ASN A 1 616 ? 32.424 -27.905 42.015 1.00 30.70 616 ASN A C 1
ATOM 4639 O O . ASN A 1 616 ? 33.460 -27.645 41.436 1.00 30.70 616 ASN A O 1
ATOM 4643 N N . GLY A 1 617 ? 31.813 -26.877 42.615 1.00 28.88 617 GLY A N 1
ATOM 4644 C CA . GLY A 1 617 ? 30.784 -26.802 43.653 1.00 28.88 617 GLY A CA 1
ATOM 4645 C C . GLY A 1 617 ? 31.377 -26.213 44.935 1.00 28.88 617 GLY A C 1
ATOM 4646 O O . GLY A 1 617 ? 32.120 -26.913 45.609 1.00 28.88 617 GLY A O 1
ATOM 4647 N N . ARG A 1 618 ? 31.027 -24.964 45.293 1.00 29.95 618 ARG A N 1
ATOM 4648 C CA . ARG A 1 618 ? 30.762 -24.499 46.678 1.00 29.95 618 ARG A CA 1
ATOM 4649 C C . ARG A 1 618 ? 30.415 -23.005 46.740 1.00 29.95 618 ARG A C 1
ATOM 4651 O O . ARG A 1 618 ? 31.058 -22.165 46.127 1.00 29.95 618 ARG A O 1
ATOM 4658 N N . ARG A 1 619 ? 29.370 -22.724 47.524 1.00 34.47 619 ARG A N 1
ATOM 4659 C CA . ARG A 1 619 ? 28.876 -21.410 47.962 1.00 34.47 619 ARG A CA 1
ATOM 4660 C C . ARG A 1 619 ? 29.752 -20.851 49.086 1.00 34.47 619 ARG A C 1
ATOM 4662 O O . ARG A 1 619 ? 30.117 -21.625 49.964 1.00 34.47 619 ARG A O 1
ATOM 4669 N N . VAL A 1 620 ? 29.867 -19.523 49.169 1.00 31.28 620 VAL A N 1
ATOM 4670 C CA . VAL A 1 620 ? 29.903 -18.772 50.442 1.00 31.28 620 VAL A CA 1
ATOM 4671 C C . VAL A 1 620 ? 29.108 -17.467 50.268 1.00 31.28 620 VAL A C 1
ATOM 4673 O O . VAL A 1 620 ? 29.277 -16.759 49.281 1.00 31.28 620 VAL A O 1
ATOM 4676 N N . ARG A 1 621 ? 28.206 -17.188 51.219 1.00 34.06 621 ARG A N 1
ATOM 4677 C CA . ARG A 1 621 ? 27.517 -15.905 51.454 1.00 34.06 621 ARG A CA 1
ATOM 4678 C C . ARG A 1 621 ? 28.176 -15.217 52.657 1.00 34.06 621 ARG A C 1
ATOM 4680 O O . ARG A 1 621 ? 28.418 -15.919 53.630 1.00 34.06 621 ARG A O 1
ATOM 4687 N N . GLN A 1 622 ? 28.307 -13.887 52.637 1.00 29.44 622 GLN A N 1
ATOM 4688 C CA . GLN A 1 622 ? 28.107 -12.938 53.763 1.00 29.44 622 GLN A CA 1
ATOM 4689 C C . GLN A 1 622 ? 28.348 -11.508 53.226 1.00 29.44 622 GLN A C 1
ATOM 4691 O O . GLN A 1 622 ? 29.330 -11.289 52.532 1.00 29.44 622 GLN A O 1
ATOM 4696 N N . PHE A 1 623 ? 27.329 -10.638 53.194 1.00 30.88 623 PHE A N 1
ATOM 4697 C CA . PHE A 1 623 ? 26.938 -9.619 54.196 1.00 30.88 623 PHE A CA 1
ATOM 4698 C C . PHE A 1 623 ? 27.918 -8.442 54.360 1.00 30.88 623 PHE A C 1
ATOM 4700 O O . PHE A 1 623 ? 29.062 -8.639 54.744 1.00 30.88 623 PHE A O 1
ATOM 4707 N N . GLY A 1 624 ? 27.403 -7.219 54.167 1.00 27.42 624 GLY A N 1
ATOM 4708 C CA . GLY A 1 624 ? 28.049 -5.963 54.564 1.00 27.42 624 GLY A CA 1
ATOM 4709 C C . GLY A 1 624 ? 27.470 -4.749 53.831 1.00 27.42 624 GLY A C 1
ATOM 4710 O O . GLY A 1 624 ? 27.754 -4.553 52.657 1.00 27.42 624 GLY A O 1
ATOM 4711 N N . ALA A 1 625 ? 26.625 -3.978 54.516 1.00 31.47 625 ALA A N 1
ATOM 4712 C CA . ALA A 1 625 ? 26.024 -2.720 54.064 1.00 31.47 625 ALA A CA 1
ATOM 4713 C C . ALA A 1 625 ? 26.882 -1.493 54.453 1.00 31.47 625 ALA A C 1
ATOM 4715 O O . ALA A 1 625 ? 27.846 -1.649 55.198 1.00 31.47 625 ALA A O 1
ATOM 4716 N N . SER A 1 626 ? 26.420 -0.295 54.046 1.00 30.19 626 SER A N 1
ATOM 4717 C CA . SER A 1 626 ? 26.916 1.081 54.323 1.00 30.19 626 SER A CA 1
ATOM 4718 C C . SER A 1 626 ? 28.154 1.501 53.506 1.00 30.19 626 SER A C 1
ATOM 4720 O O . SER A 1 626 ? 29.026 0.682 53.267 1.00 30.19 626 SER A O 1
ATOM 4722 N N . GLU A 1 627 ? 28.330 2.720 52.990 1.00 30.64 627 GLU A N 1
ATOM 4723 C CA . GLU A 1 627 ? 27.612 3.999 53.050 1.00 30.64 627 GLU A CA 1
ATOM 4724 C C . GLU A 1 627 ? 28.182 4.925 51.938 1.00 30.64 627 GLU A C 1
ATOM 4726 O O . GLU A 1 627 ? 29.332 4.785 51.539 1.00 30.64 627 GLU A O 1
ATOM 4731 N N . ILE A 1 628 ? 27.351 5.858 51.455 1.00 32.19 628 ILE A N 1
ATOM 4732 C CA . ILE A 1 628 ? 27.636 7.256 51.053 1.00 32.19 628 ILE A CA 1
ATOM 4733 C C . ILE A 1 628 ? 28.988 7.581 50.370 1.00 32.19 628 ILE A C 1
ATOM 4735 O O . ILE A 1 628 ? 30.042 7.601 50.995 1.00 32.19 628 ILE A O 1
ATOM 4739 N N . GLY A 1 629 ? 28.932 8.088 49.130 1.00 30.12 629 GLY A N 1
ATOM 4740 C CA . GLY A 1 629 ? 30.058 8.818 48.535 1.00 30.12 629 GLY A CA 1
ATOM 4741 C C . GLY A 1 629 ? 29.762 9.395 47.152 1.00 30.12 629 GLY A C 1
ATOM 4742 O O . GLY A 1 6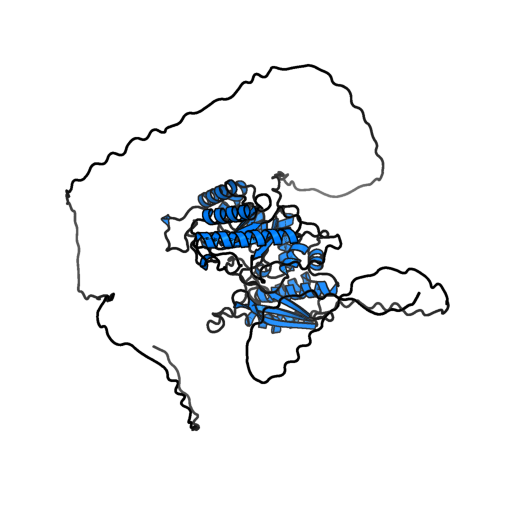29 ? 29.344 8.686 46.250 1.00 30.12 629 GLY A O 1
ATOM 4743 N N . LYS A 1 630 ? 29.936 10.706 47.007 1.00 32.81 630 LYS A N 1
ATOM 4744 C CA . LYS A 1 630 ? 29.580 11.550 45.857 1.00 32.81 630 LYS A CA 1
ATOM 4745 C C . LYS A 1 630 ? 30.390 11.237 44.572 1.00 32.81 630 LYS A C 1
ATOM 4747 O O . LYS A 1 630 ? 31.514 10.764 44.644 1.00 32.81 630 LYS A O 1
ATOM 4752 N N . ARG A 1 631 ? 29.786 11.597 43.422 1.00 36.69 631 ARG A N 1
ATOM 4753 C CA . ARG A 1 631 ? 30.331 11.843 42.048 1.00 36.69 631 ARG A CA 1
ATOM 4754 C C . ARG A 1 631 ? 31.759 12.462 42.037 1.00 36.69 631 ARG A C 1
ATOM 4756 O O . ARG A 1 631 ? 32.052 13.110 43.042 1.00 36.69 631 ARG A O 1
ATOM 4763 N N . PRO A 1 632 ? 32.574 12.458 40.936 1.00 53.00 632 PRO A N 1
ATOM 4764 C CA . PRO A 1 632 ? 32.170 12.525 39.508 1.00 53.00 632 PRO A CA 1
ATOM 4765 C C . PRO A 1 632 ? 33.053 11.822 38.420 1.00 53.00 632 PRO A C 1
ATOM 4767 O O . PRO A 1 632 ? 34.195 11.468 38.655 1.00 53.00 632 PRO A O 1
ATOM 4770 N N . VAL A 1 633 ? 32.465 11.693 37.214 1.00 41.03 633 VAL A N 1
ATOM 4771 C CA . VAL A 1 633 ? 32.989 11.945 35.835 1.00 41.03 633 VAL A CA 1
ATOM 4772 C C . VAL A 1 633 ? 34.353 11.364 35.369 1.00 41.03 633 VAL A C 1
ATOM 4774 O O . VAL A 1 633 ? 35.382 11.838 35.826 1.00 41.03 633 VAL A O 1
ATOM 4777 N N . CYS A 1 634 ? 34.276 10.501 34.326 1.00 30.58 634 CYS A N 1
ATOM 4778 C CA . CYS A 1 634 ? 35.198 10.201 33.186 1.00 30.58 634 CYS A CA 1
ATOM 4779 C C . CYS A 1 634 ? 36.678 9.826 33.465 1.00 30.58 634 CYS A C 1
ATOM 4781 O O . CYS A 1 634 ? 37.237 10.237 34.476 1.00 30.58 634 CYS A O 1
ATOM 4783 N N . PRO A 1 635 ? 37.338 9.012 32.607 1.00 45.06 635 PRO A N 1
ATOM 4784 C CA . PRO A 1 635 ? 37.407 9.120 31.136 1.00 45.06 635 PRO A CA 1
ATOM 4785 C C . PRO A 1 635 ? 36.428 8.242 30.363 1.00 45.06 635 PRO A C 1
ATOM 4787 O O . PRO A 1 635 ? 36.251 7.068 30.754 1.00 45.06 635 PRO A O 1
#